Protein AF-A0A3B1BZP1-F1 (afdb_monomer_lite)

Secondary structure (DSSP, 8-state):
-PPP--BGGGGGGGGSSSS-HHHHHHHHTT-STTTTB-SSSB-SB-TT-TTT--SS-SSSSTTEEETHHHHHHHHHHHHTT-HHHHHHHHHHHHGGGGTSSS--SEEETTS--B-TTS-SS-TTHHHHHHIIIIIIS-EEE-TTS-EEE-----GGG-SEEEEEEEETTEEEEEEEETTEEEEEETTEEEEEE-TT--EEE-TTS-EE-HHHHBPPPPEES-S--EESS-EEE-EE-SSTTPEEEEESBSPPP-TTSEE--S-EEE-S-EEEEEEEE-SSSBPPPPEEEEEEE--HHHHHS--EE----EEEEEEE----TT-TT-----GGG---EEPP--TTSEE-HHHHSS--SSEEEEEEEEEEESS-EEEEEEEEESS-EEEEETTEEEEEE-------TT-EEEEEEEPSEEEEEEEEEEESSSS--EEEEEE-SS---EEE---HHHHHH-

Structure (mmCIF, N/CA/C/O backbone):
data_AF-A0A3B1BZP1-F1
#
_entry.id   AF-A0A3B1BZP1-F1
#
loop_
_atom_site.group_PDB
_atom_site.id
_atom_site.type_symbol
_atom_site.label_atom_id
_atom_site.label_alt_id
_atom_site.label_comp_id
_atom_site.label_asym_id
_atom_site.label_entity_id
_atom_site.label_seq_id
_atom_site.pdbx_PDB_ins_code
_atom_site.Cartn_x
_atom_site.Cartn_y
_atom_site.Cartn_z
_atom_site.occupancy
_atom_site.B_iso_or_equiv
_atom_site.auth_seq_id
_atom_site.auth_comp_id
_atom_site.auth_asym_id
_atom_site.auth_atom_id
_atom_site.pdbx_PDB_model_num
ATOM 1 N N . GLY A 1 1 ? 18.345 -26.879 29.195 1.00 58.22 1 GLY A N 1
ATOM 2 C CA . GLY A 1 1 ? 18.025 -25.445 29.043 1.00 58.22 1 GLY A CA 1
ATOM 3 C C . GLY A 1 1 ? 16.521 -25.278 28.995 1.00 58.22 1 GLY A C 1
ATOM 4 O O . GLY A 1 1 ? 15.853 -26.229 28.603 1.00 58.22 1 GLY A O 1
ATOM 5 N N . ARG A 1 2 ? 15.983 -24.127 29.421 1.00 58.62 2 ARG A N 1
ATOM 6 C CA . ARG A 1 2 ? 14.551 -23.821 29.244 1.00 58.62 2 ARG A CA 1
ATOM 7 C C . ARG A 1 2 ? 14.252 -23.782 27.742 1.00 58.62 2 ARG A C 1
ATOM 9 O O . ARG A 1 2 ? 15.008 -23.155 27.005 1.00 58.62 2 ARG A O 1
ATOM 16 N N . LYS A 1 3 ? 13.221 -24.500 27.295 1.00 73.12 3 LYS A N 1
ATOM 17 C CA . LYS A 1 3 ? 12.750 -24.412 25.908 1.00 73.12 3 LYS A CA 1
ATOM 18 C C . LYS A 1 3 ? 11.950 -23.110 25.750 1.00 73.12 3 LYS A C 1
ATOM 20 O O . LYS A 1 3 ? 11.277 -22.733 26.710 1.00 73.12 3 LYS A O 1
ATOM 25 N N . PRO A 1 4 ? 12.047 -22.414 24.607 1.00 77.75 4 PRO A N 1
ATOM 26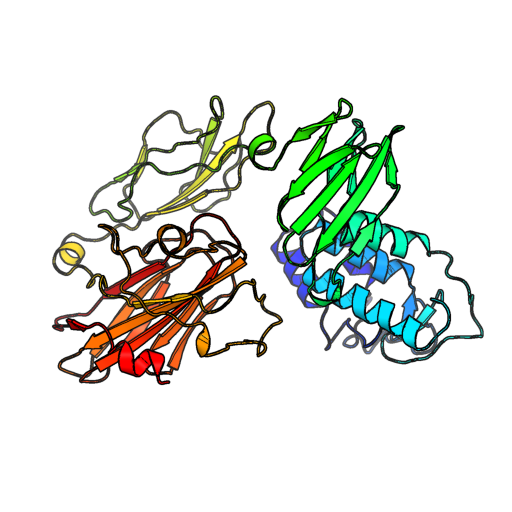 C CA . PRO A 1 4 ? 11.196 -21.261 24.338 1.00 77.75 4 PRO A CA 1
ATOM 27 C C . PRO A 1 4 ? 9.724 -21.695 24.298 1.00 77.75 4 PRO A C 1
ATOM 29 O O . PRO A 1 4 ? 9.427 -22.811 23.873 1.00 77.75 4 PRO A O 1
ATOM 32 N N . VAL A 1 5 ? 8.837 -20.816 24.769 1.00 83.69 5 VAL A N 1
ATOM 33 C CA . VAL A 1 5 ? 7.379 -20.976 24.696 1.00 83.69 5 VAL A CA 1
ATOM 34 C C . VAL A 1 5 ? 6.882 -20.058 23.590 1.00 83.69 5 VAL A C 1
ATOM 36 O O . VAL A 1 5 ? 7.131 -18.852 23.635 1.00 83.69 5 VAL A O 1
ATOM 39 N N . TYR A 1 6 ? 6.189 -20.617 22.604 1.00 88.69 6 TYR A N 1
ATOM 40 C CA . TYR A 1 6 ? 5.625 -19.844 21.499 1.00 88.69 6 TYR A CA 1
ATOM 41 C C . TYR A 1 6 ? 4.200 -19.421 21.851 1.00 88.69 6 TYR A C 1
ATOM 43 O O . TYR A 1 6 ? 3.241 -20.115 21.525 1.00 88.69 6 TYR A O 1
ATOM 51 N N . SER A 1 7 ? 4.075 -18.303 22.567 1.00 93.69 7 SER A N 1
ATOM 52 C CA . SER A 1 7 ? 2.792 -17.738 22.999 1.00 93.69 7 SER A CA 1
ATOM 53 C C . SER A 1 7 ? 2.352 -16.577 22.106 1.00 93.69 7 SER A C 1
ATOM 55 O O . SER A 1 7 ? 3.192 -15.845 21.578 1.00 93.69 7 SER A O 1
ATOM 57 N N . ASN A 1 8 ? 1.038 -16.370 21.988 1.00 93.94 8 ASN A N 1
ATOM 58 C CA . ASN A 1 8 ? 0.460 -15.220 21.287 1.00 93.94 8 ASN A CA 1
ATOM 59 C C . ASN A 1 8 ? 0.860 -13.860 21.890 1.00 93.94 8 ASN A C 1
ATOM 61 O O . ASN A 1 8 ? 0.807 -12.852 21.193 1.00 93.94 8 ASN A O 1
ATOM 65 N N . LEU A 1 9 ? 1.346 -13.827 23.133 1.00 92.69 9 LEU A N 1
ATOM 66 C CA . LEU A 1 9 ? 1.916 -12.632 23.761 1.00 92.69 9 LEU A CA 1
ATOM 67 C C . LEU A 1 9 ? 3.102 -12.046 22.983 1.00 92.69 9 LEU A C 1
ATOM 69 O O . LEU A 1 9 ? 3.385 -10.856 23.083 1.00 92.69 9 LEU A O 1
ATOM 73 N N . LEU A 1 10 ? 3.793 -12.853 22.169 1.00 92.44 10 LEU A N 1
ATOM 74 C CA . LEU A 1 10 ? 4.861 -12.356 21.297 1.00 92.44 10 LEU A CA 1
ATOM 75 C C . LEU A 1 10 ? 4.350 -11.300 20.307 1.00 92.44 10 LEU A C 1
ATOM 77 O O . LEU A 1 10 ? 5.109 -10.414 19.914 1.00 92.44 10 LEU A O 1
ATOM 81 N N . PHE A 1 11 ? 3.070 -11.359 19.930 1.00 94.62 11 PHE A N 1
ATOM 82 C CA . PHE A 1 11 ? 2.472 -10.443 18.966 1.00 94.62 11 PHE A CA 1
ATOM 83 C C . PHE A 1 11 ? 2.283 -9.018 19.498 1.00 94.62 11 PHE A C 1
ATOM 85 O O . PHE A 1 11 ? 2.135 -8.098 18.693 1.00 94.62 11 PHE A O 1
ATOM 92 N N . ASP A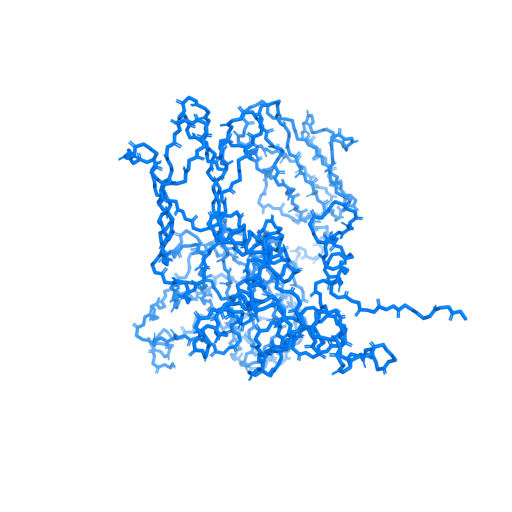 1 12 ? 2.406 -8.782 20.808 1.00 90.88 12 ASP A N 1
ATOM 93 C CA . ASP A 1 12 ? 2.431 -7.422 21.365 1.00 90.88 12 ASP A CA 1
ATOM 94 C C . ASP A 1 12 ? 3.584 -6.591 20.795 1.00 90.88 12 ASP A C 1
ATOM 96 O O . ASP A 1 12 ? 3.454 -5.378 20.609 1.00 90.88 12 ASP A O 1
ATOM 100 N N . LEU A 1 13 ? 4.688 -7.248 20.420 1.00 90.88 13 LEU A N 1
ATOM 101 C CA . LEU A 1 13 ? 5.840 -6.599 19.800 1.00 90.88 13 LEU A CA 1
ATOM 102 C C . LEU A 1 13 ? 5.491 -5.929 18.464 1.00 90.88 13 LEU A C 1
ATOM 104 O O . LEU A 1 13 ? 6.163 -4.967 18.086 1.00 90.88 13 LEU A O 1
ATOM 108 N N . ILE A 1 14 ? 4.420 -6.358 17.778 1.00 88.38 14 ILE A N 1
ATOM 109 C CA . ILE A 1 14 ? 3.932 -5.713 16.548 1.00 88.38 14 ILE A CA 1
ATOM 110 C C . ILE A 1 14 ? 3.529 -4.264 16.833 1.00 88.38 14 ILE A C 1
ATOM 112 O O . ILE A 1 14 ? 3.760 -3.390 16.005 1.00 88.38 14 ILE A O 1
ATOM 116 N N . GLY A 1 15 ? 2.987 -3.963 18.012 1.00 83.81 15 GLY A N 1
ATOM 117 C CA . GLY A 1 15 ? 2.635 -2.592 18.386 1.00 83.81 15 GLY A CA 1
ATOM 118 C C . GLY A 1 15 ? 3.835 -1.691 18.701 1.00 83.81 15 GLY A C 1
ATOM 119 O O . GLY A 1 15 ? 3.642 -0.507 18.959 1.00 83.81 15 GLY A O 1
ATOM 120 N N . THR A 1 16 ? 5.059 -2.224 18.709 1.00 87.69 16 THR A N 1
ATOM 121 C CA . THR A 1 16 ? 6.261 -1.512 19.174 1.00 87.69 16 THR A CA 1
ATOM 122 C C . THR A 1 16 ? 7.209 -1.167 18.028 1.00 87.69 16 THR A C 1
ATOM 124 O O . THR A 1 16 ? 7.050 -1.636 16.900 1.00 87.69 16 THR A O 1
ATOM 127 N N . ASP A 1 17 ? 8.222 -0.357 18.316 1.00 82.81 17 ASP A N 1
ATOM 128 C CA . ASP A 1 17 ? 9.337 -0.013 17.429 1.00 82.81 17 ASP A CA 1
ATOM 129 C C . ASP A 1 17 ? 10.559 -0.936 17.604 1.00 82.81 17 ASP A C 1
ATOM 131 O O . ASP A 1 17 ? 11.574 -0.748 16.937 1.00 82.81 17 ASP A O 1
ATOM 135 N N . VAL A 1 18 ? 10.457 -1.956 18.465 1.00 89.44 18 VAL A N 1
ATOM 136 C CA . VAL A 1 18 ? 11.567 -2.865 18.800 1.00 89.44 18 VAL A CA 1
ATOM 137 C C . VAL A 1 18 ? 11.931 -3.789 17.634 1.00 89.44 18 VAL A C 1
ATOM 139 O O . VAL A 1 18 ? 13.088 -4.178 17.501 1.00 89.44 18 VAL A O 1
ATOM 142 N N . LEU A 1 19 ? 10.956 -4.146 16.792 1.00 78.25 19 LEU A N 1
ATOM 143 C CA . LEU A 1 19 ? 11.160 -5.060 15.667 1.00 78.25 19 LEU A CA 1
ATOM 144 C C . LEU A 1 19 ? 11.614 -4.318 14.411 1.00 78.25 19 LEU A C 1
ATOM 146 O O . LEU A 1 19 ? 10.968 -3.357 13.976 1.00 78.25 19 LEU A O 1
ATOM 150 N N . THR A 1 20 ? 12.639 -4.851 13.747 1.00 79.31 20 THR A N 1
ATOM 151 C CA . THR A 1 20 ? 12.925 -4.515 12.348 1.00 79.31 20 THR A CA 1
ATOM 152 C C . THR A 1 20 ? 11.752 -4.912 11.440 1.00 79.31 20 THR A C 1
ATOM 154 O O . THR A 1 20 ? 10.876 -5.699 11.807 1.00 79.31 20 THR A O 1
ATOM 157 N N . GLY A 1 21 ? 11.721 -4.380 10.213 1.00 72.88 21 GLY A N 1
ATOM 158 C CA . GLY A 1 21 ? 10.689 -4.748 9.237 1.00 72.88 21 GLY A CA 1
ATOM 159 C C . GLY A 1 21 ? 10.683 -6.246 8.905 1.00 72.88 21 GLY A C 1
ATOM 160 O O . GLY A 1 21 ? 9.614 -6.838 8.785 1.00 72.88 21 GLY A O 1
ATOM 161 N N . GLU A 1 22 ? 11.861 -6.868 8.809 1.00 73.75 22 GLU A N 1
ATOM 162 C CA . GLU A 1 22 ? 12.001 -8.304 8.546 1.00 73.75 22 GLU A CA 1
ATOM 163 C C . GLU A 1 22 ? 11.523 -9.149 9.732 1.00 73.75 22 GLU A C 1
ATOM 165 O O . GLU A 1 22 ? 10.710 -10.050 9.542 1.00 73.75 22 GLU A O 1
ATOM 170 N N . GLU A 1 23 ? 11.941 -8.820 10.959 1.00 80.25 23 GLU A N 1
ATOM 171 C CA . GLU A 1 23 ? 11.491 -9.530 12.166 1.00 80.25 23 GLU A CA 1
ATOM 172 C C . GLU A 1 23 ? 9.980 -9.419 12.360 1.00 80.25 23 GLU A C 1
ATOM 174 O O . GLU A 1 23 ? 9.328 -10.393 12.728 1.00 80.25 23 GLU A O 1
ATOM 179 N N . ARG A 1 24 ? 9.401 -8.249 12.067 1.00 82.62 24 ARG A N 1
ATOM 180 C CA . ARG A 1 24 ? 7.952 -8.043 12.106 1.00 82.62 24 ARG A CA 1
ATOM 181 C C . ARG A 1 24 ? 7.230 -8.940 11.109 1.00 82.62 24 ARG A C 1
ATOM 183 O O . ARG A 1 24 ? 6.241 -9.563 11.478 1.00 82.62 24 ARG A O 1
ATOM 190 N N . LEU A 1 25 ? 7.709 -9.020 9.867 1.00 78.69 25 LEU A N 1
ATOM 191 C CA . LEU A 1 25 ? 7.132 -9.911 8.857 1.00 78.69 25 LEU A CA 1
ATOM 192 C C . LEU A 1 25 ? 7.299 -11.386 9.244 1.00 78.69 25 LEU A C 1
ATOM 194 O O . LEU A 1 25 ? 6.359 -12.162 9.090 1.00 78.69 25 LEU A O 1
ATOM 198 N N . GLY A 1 26 ? 8.457 -11.755 9.796 1.00 80.00 26 GLY A N 1
ATOM 199 C CA . GLY A 1 26 ? 8.706 -13.087 10.340 1.00 80.00 26 GLY A CA 1
ATOM 200 C C . GLY A 1 26 ? 7.709 -13.440 11.441 1.00 80.00 26 GLY A C 1
ATOM 201 O O . GLY A 1 26 ? 7.054 -14.475 11.361 1.00 80.00 26 GLY A O 1
ATOM 202 N N . LEU A 1 27 ? 7.507 -12.545 12.410 1.00 87.00 27 LEU A N 1
ATOM 203 C CA . LEU A 1 27 ? 6.527 -12.723 13.476 1.00 87.00 27 LEU A CA 1
ATOM 204 C C . LEU A 1 27 ? 5.101 -12.844 12.915 1.00 87.00 27 LEU A C 1
ATOM 206 O O . LEU A 1 27 ? 4.411 -13.812 13.218 1.00 87.00 27 LEU A O 1
ATOM 210 N N . LEU A 1 28 ? 4.677 -11.922 12.045 1.00 85.62 28 LEU A N 1
ATOM 211 C CA . LEU A 1 28 ? 3.354 -11.945 11.408 1.00 85.62 28 LEU A CA 1
ATOM 212 C C . LEU A 1 28 ? 3.088 -13.238 10.626 1.00 85.62 28 LEU A C 1
ATOM 214 O O . LEU A 1 28 ? 1.949 -13.695 10.594 1.00 85.62 28 LEU A O 1
ATOM 218 N N . SER A 1 29 ? 4.117 -13.862 10.042 1.00 85.81 29 SER A N 1
ATOM 219 C CA . SER A 1 29 ? 3.961 -15.110 9.282 1.00 85.81 29 SER A CA 1
ATOM 220 C C . SER A 1 29 ? 3.407 -16.277 10.112 1.00 85.81 29 SER A C 1
ATOM 222 O O . SER A 1 29 ? 2.809 -17.195 9.552 1.00 85.81 29 SER A O 1
ATOM 224 N N . HIS A 1 30 ? 3.532 -16.220 11.443 1.00 92.00 30 HIS A N 1
ATOM 225 C CA . HIS A 1 30 ? 2.980 -17.212 12.367 1.00 92.00 30 HIS A CA 1
ATOM 226 C C . HIS A 1 30 ? 1.461 -17.059 12.595 1.00 92.00 30 HIS A C 1
ATOM 228 O O . HIS A 1 30 ? 0.802 -18.005 13.032 1.00 92.00 30 HIS A O 1
ATOM 234 N N . LEU A 1 31 ? 0.862 -15.906 12.272 1.00 90.88 31 LEU A N 1
ATOM 235 C CA . LEU A 1 31 ? -0.587 -15.675 12.364 1.00 90.88 31 LEU A CA 1
ATOM 236 C C . LEU A 1 31 ? -1.323 -16.318 11.179 1.00 90.88 31 LEU A C 1
ATOM 238 O O . LEU A 1 31 ? -1.878 -15.639 10.324 1.00 90.88 31 LEU A O 1
ATOM 242 N N . ASN A 1 32 ? -1.322 -17.651 11.131 1.00 91.62 32 ASN A N 1
ATOM 243 C CA . ASN A 1 32 ? -1.973 -18.439 10.086 1.00 91.62 32 ASN A CA 1
ATOM 244 C C . ASN A 1 32 ? -2.778 -19.629 10.649 1.00 91.62 32 ASN A C 1
ATOM 246 O O . ASN A 1 32 ? -2.608 -20.039 11.803 1.00 91.62 32 ASN A O 1
ATOM 250 N N . ASP A 1 33 ? -3.624 -20.221 9.800 1.00 89.25 33 ASP A N 1
ATOM 251 C CA . ASP A 1 33 ? -4.527 -21.340 10.122 1.00 89.25 33 ASP A CA 1
ATOM 252 C C . ASP A 1 33 ? -3.834 -22.681 10.416 1.00 89.25 33 ASP A C 1
ATOM 254 O O . ASP A 1 33 ? -4.516 -23.627 10.818 1.00 89.25 33 ASP A O 1
ATOM 258 N N . ASN A 1 34 ? -2.506 -22.781 10.294 1.00 90.75 34 ASN A N 1
ATOM 259 C CA . ASN A 1 34 ? -1.724 -23.958 10.700 1.00 90.75 34 ASN A CA 1
ATOM 260 C C . ASN A 1 34 ? -1.020 -23.784 12.053 1.00 90.75 34 ASN A C 1
ATOM 262 O O . ASN A 1 34 ? -0.478 -24.753 12.593 1.00 90.75 34 ASN A O 1
ATOM 266 N N . GLU A 1 35 ? -1.013 -22.570 12.607 1.00 93.50 35 GLU A N 1
ATOM 267 C CA . GLU A 1 35 ? -0.307 -22.275 13.844 1.00 93.50 35 GLU A CA 1
ATOM 268 C C . GLU A 1 35 ? -1.184 -21.552 14.865 1.00 93.50 35 GLU A C 1
ATOM 270 O O . GLU A 1 35 ? -1.751 -22.229 15.725 1.00 93.50 35 GLU A O 1
ATOM 275 N N . PHE A 1 36 ? -1.349 -20.230 14.757 1.00 95.62 36 PHE A N 1
ATOM 276 C CA . PHE A 1 36 ? -2.036 -19.426 15.774 1.00 95.62 36 PHE A CA 1
ATOM 277 C C . PHE A 1 36 ? -3.500 -19.107 15.479 1.00 95.62 36 PHE A C 1
ATOM 279 O O . PHE A 1 36 ? -4.228 -18.849 16.429 1.00 95.62 36 PHE A O 1
ATOM 286 N N . LEU A 1 37 ? -3.974 -19.136 14.230 1.00 94.06 37 LEU A N 1
ATOM 287 C CA . LEU A 1 37 ? -5.387 -18.847 13.958 1.00 94.06 37 LEU A CA 1
ATOM 288 C C . LEU A 1 37 ? -6.252 -20.087 14.208 1.00 94.06 37 LEU A C 1
ATOM 290 O O . LEU A 1 37 ? -6.020 -21.150 13.627 1.00 94.06 37 LEU A O 1
ATOM 294 N N . GLY A 1 38 ? -7.248 -19.932 15.076 1.00 92.62 38 GLY A N 1
ATOM 295 C CA . GLY A 1 38 ? -8.366 -20.848 15.262 1.00 92.62 38 GLY A CA 1
ATOM 296 C C . GLY A 1 38 ? -9.613 -20.343 14.532 1.00 92.62 38 GLY A C 1
ATOM 297 O O . GLY A 1 38 ? -9.629 -19.259 13.946 1.00 92.62 38 GLY A O 1
ATOM 298 N N . LYS A 1 39 ? -10.685 -21.137 14.536 1.00 91.44 39 LYS A N 1
ATOM 299 C CA . LYS A 1 39 ? -11.933 -20.808 13.829 1.00 91.44 39 LYS A CA 1
ATOM 300 C C . LYS A 1 39 ? -12.633 -19.550 14.372 1.00 91.44 39 LYS A C 1
ATOM 302 O O . LYS A 1 39 ? -13.257 -18.835 13.595 1.00 91.44 39 LYS A O 1
ATOM 307 N N . TYR A 1 40 ? -12.523 -19.293 15.673 1.00 90.81 40 TYR A N 1
ATOM 308 C CA . TYR A 1 40 ? -13.228 -18.218 16.379 1.00 90.81 40 TYR A CA 1
ATOM 309 C C . TYR A 1 40 ? -12.293 -17.205 17.051 1.00 90.81 40 TYR A C 1
ATOM 311 O O . TYR A 1 40 ? -12.744 -16.153 17.479 1.00 90.81 40 TYR A O 1
ATOM 319 N N . SER A 1 41 ? -10.997 -17.496 17.177 1.00 91.00 41 SER A N 1
ATOM 320 C CA . SER A 1 41 ? -10.009 -16.565 17.743 1.00 91.00 41 SER A CA 1
ATOM 321 C C . SER A 1 41 ? -8.586 -17.002 17.383 1.00 91.00 41 SER A C 1
ATOM 323 O O . SER A 1 41 ? -8.388 -17.797 16.466 1.00 91.00 41 SER A O 1
ATOM 325 N N . ILE A 1 42 ? -7.587 -16.506 18.108 1.00 93.69 42 ILE A N 1
ATOM 326 C CA . ILE A 1 42 ? -6.206 -16.985 18.075 1.00 93.69 42 ILE A CA 1
ATOM 327 C C . ILE A 1 42 ? -5.921 -17.886 19.282 1.00 93.69 42 ILE A C 1
ATOM 329 O O . ILE A 1 42 ? -6.410 -17.630 20.379 1.00 93.69 42 ILE A O 1
ATOM 333 N N . TYR A 1 43 ? -5.110 -18.919 19.088 1.00 94.62 43 TYR A N 1
ATOM 334 C CA . TYR A 1 43 ? -4.627 -19.786 20.160 1.00 94.62 43 TYR A CA 1
ATOM 335 C C . TYR A 1 43 ? -3.645 -19.045 21.077 1.00 94.62 43 TYR A C 1
ATOM 337 O O . TYR A 1 43 ? -2.809 -18.277 20.597 1.00 94.62 43 TYR A O 1
ATOM 345 N N . SER A 1 44 ? -3.689 -19.307 22.385 1.00 94.81 44 SER A N 1
ATOM 346 C CA . SER A 1 44 ? -2.738 -18.732 23.346 1.00 94.81 44 SER A CA 1
ATOM 347 C C . SER A 1 44 ? -1.320 -19.292 23.212 1.00 94.81 44 SER A C 1
ATOM 349 O O . SER A 1 44 ? -0.346 -18.569 23.449 1.00 94.81 44 SER A O 1
ATOM 351 N N . ILE A 1 45 ? -1.190 -20.543 22.758 1.00 95.56 45 ILE A N 1
ATOM 352 C CA . ILE A 1 45 ? 0.084 -21.208 22.461 1.00 95.56 45 ILE A CA 1
ATOM 353 C C . ILE A 1 45 ? 0.065 -21.725 21.018 1.00 95.56 45 ILE A C 1
ATOM 355 O O . ILE A 1 45 ? -0.961 -22.184 20.524 1.00 95.56 45 ILE A O 1
ATOM 359 N N . SER A 1 46 ? 1.210 -21.682 20.337 1.00 94.62 46 SER A N 1
ATOM 360 C CA . SER A 1 46 ? 1.378 -22.249 18.996 1.00 94.62 46 SER A CA 1
ATOM 361 C C . SER A 1 46 ? 0.959 -23.720 18.967 1.00 94.62 46 SER A C 1
ATOM 363 O O . SER A 1 46 ? 1.430 -24.526 19.773 1.00 94.62 46 SER A O 1
ATOM 365 N N . ARG A 1 47 ? 0.156 -24.119 17.972 1.00 92.25 47 ARG A N 1
ATOM 366 C CA . ARG A 1 47 ? -0.161 -25.542 17.724 1.00 92.25 47 ARG A CA 1
ATOM 367 C C . ARG A 1 47 ? 1.062 -26.403 17.419 1.00 92.25 47 ARG A C 1
ATOM 369 O O . ARG A 1 47 ? 0.991 -27.630 17.514 1.00 92.25 47 ARG A O 1
ATOM 376 N N . GLN A 1 48 ? 2.181 -25.782 17.055 1.00 91.12 48 GLN A N 1
ATOM 377 C CA . GLN A 1 48 ? 3.444 -26.480 16.839 1.00 91.12 48 GLN A CA 1
ATOM 378 C C . GLN A 1 48 ? 4.179 -26.761 18.163 1.00 91.12 48 GLN A C 1
ATOM 380 O O . GLN A 1 48 ? 4.997 -27.683 18.231 1.00 91.12 48 GLN A O 1
ATOM 385 N N . ASP A 1 49 ? 3.853 -26.046 19.245 1.00 91.38 49 ASP A N 1
ATOM 386 C CA . ASP A 1 49 ? 4.441 -26.251 20.569 1.00 91.38 49 ASP A CA 1
ATOM 387 C C . ASP A 1 49 ? 3.725 -27.367 21.346 1.00 91.38 49 ASP A C 1
ATOM 389 O O . ASP A 1 49 ? 2.940 -27.153 22.269 1.00 91.38 49 ASP A O 1
ATOM 393 N N . ARG A 1 50 ? 4.047 -28.614 20.990 1.00 84.69 50 ARG A N 1
ATOM 394 C CA . ARG A 1 50 ? 3.499 -29.812 21.653 1.00 84.69 50 ARG A CA 1
ATOM 395 C C . ARG A 1 50 ? 3.965 -30.000 23.099 1.00 84.69 50 ARG A C 1
ATOM 397 O O . ARG A 1 50 ? 3.455 -30.890 23.774 1.00 84.69 50 ARG A O 1
ATOM 404 N N . VAL A 1 51 ? 4.966 -29.245 23.555 1.00 88.31 51 VAL A N 1
ATOM 405 C CA . VAL A 1 51 ? 5.518 -29.382 24.912 1.00 88.31 51 VAL A CA 1
ATOM 406 C C . VAL A 1 51 ? 4.716 -28.543 25.899 1.00 88.31 51 VAL A C 1
ATOM 408 O O . VAL A 1 51 ? 4.461 -29.009 27.006 1.00 88.31 51 VAL A O 1
ATOM 411 N N . HIS A 1 52 ? 4.316 -27.337 25.495 1.00 90.31 52 HIS A N 1
ATOM 412 C CA . HIS A 1 52 ? 3.616 -26.381 26.357 1.00 90.31 52 HIS A CA 1
ATOM 413 C C . HIS A 1 52 ? 2.114 -26.261 26.050 1.00 90.31 52 HIS A C 1
ATOM 415 O O . HIS A 1 52 ? 1.439 -25.407 26.619 1.00 90.31 52 HIS A O 1
ATOM 421 N N . TRP A 1 53 ? 1.576 -27.113 25.171 1.00 91.06 53 TRP A N 1
ATOM 422 C CA . TRP A 1 53 ? 0.147 -27.158 24.863 1.00 91.06 53 TRP A CA 1
ATOM 423 C C . TRP A 1 53 ? -0.688 -27.641 26.063 1.00 91.06 53 TRP A C 1
ATOM 425 O O . TRP A 1 53 ? -0.898 -28.841 26.260 1.00 91.06 53 TRP A O 1
ATOM 435 N N . ASP A 1 54 ? -1.182 -26.696 26.860 1.00 87.56 54 ASP A N 1
ATOM 436 C CA . ASP A 1 54 ? -2.121 -26.952 27.953 1.00 87.56 54 ASP A CA 1
ATOM 437 C C . ASP A 1 54 ? -3.564 -27.125 27.433 1.00 87.56 54 ASP A C 1
ATOM 439 O O . ASP A 1 54 ? -4.035 -26.399 26.561 1.00 87.56 54 ASP A O 1
ATOM 443 N N . ARG A 1 55 ? -4.271 -28.132 27.953 1.00 83.69 55 ARG A N 1
ATOM 444 C CA . ARG A 1 55 ? -5.659 -28.469 27.583 1.00 83.69 55 ARG A CA 1
ATOM 445 C C . ARG A 1 55 ? -6.683 -28.030 28.632 1.00 83.69 55 ARG A C 1
ATOM 447 O O . ARG A 1 55 ? -7.881 -28.212 28.393 1.00 83.69 55 ARG A O 1
ATOM 454 N N . VAL A 1 56 ? -6.211 -27.548 29.782 1.00 82.69 56 VAL A N 1
ATOM 455 C CA . VAL A 1 56 ? -7.022 -27.187 30.946 1.00 82.69 56 VAL A CA 1
ATOM 456 C C . VAL A 1 56 ? -7.283 -25.686 30.963 1.00 82.69 56 VAL A C 1
ATOM 458 O O . VAL A 1 56 ? -8.444 -25.292 31.010 1.00 82.69 56 VAL A O 1
ATOM 461 N N . ASP A 1 57 ? -6.235 -24.864 30.886 1.00 84.88 57 ASP A N 1
ATOM 462 C CA . ASP A 1 57 ? -6.364 -23.407 30.911 1.00 84.88 57 ASP A CA 1
ATOM 463 C C . ASP A 1 57 ? -6.939 -22.872 29.585 1.00 84.88 57 ASP A C 1
ATOM 465 O O . ASP A 1 57 ? -6.364 -23.044 28.510 1.00 84.88 57 ASP A O 1
ATOM 469 N N . THR A 1 58 ? -8.102 -22.226 29.672 1.00 83.88 58 THR A N 1
ATOM 470 C CA . THR A 1 58 ? -8.817 -21.617 28.538 1.00 83.88 58 THR A CA 1
ATOM 471 C C . THR A 1 58 ? -8.519 -20.127 28.330 1.00 83.88 58 THR A C 1
ATOM 473 O O . THR A 1 58 ? -8.991 -19.558 27.348 1.00 83.88 58 THR A O 1
ATOM 476 N N . ASP A 1 59 ? -7.758 -19.494 29.224 1.00 85.12 59 ASP A N 1
ATOM 477 C CA . ASP A 1 59 ? -7.240 -18.135 29.058 1.00 85.12 59 ASP A CA 1
ATOM 478 C C . ASP A 1 59 ? -5.897 -18.176 28.311 1.00 85.12 59 ASP A C 1
ATOM 480 O O . ASP A 1 59 ? -5.770 -17.664 27.196 1.00 85.12 59 ASP A O 1
ATOM 484 N N . TRP A 1 60 ? -4.892 -18.820 28.914 1.00 88.69 60 TRP A N 1
ATOM 485 C CA . TRP A 1 60 ? -3.481 -18.721 28.507 1.00 88.69 60 TRP A CA 1
ATOM 486 C C . TRP A 1 60 ? -2.882 -20.040 28.014 1.00 88.69 60 TRP A C 1
ATOM 488 O O . TRP A 1 60 ? -1.795 -20.052 27.431 1.00 88.69 60 TRP A O 1
ATOM 498 N N . GLY A 1 61 ? -3.572 -21.152 28.244 1.00 88.12 61 GLY A N 1
ATOM 499 C CA . GLY A 1 61 ? -3.120 -22.478 27.849 1.00 88.12 61 GLY A CA 1
ATOM 500 C C . GLY A 1 61 ? -3.462 -22.811 26.403 1.00 88.12 61 GLY A C 1
ATOM 501 O O . GLY A 1 61 ? -4.506 -22.400 25.916 1.00 88.12 61 GLY A O 1
ATOM 502 N N . GLY A 1 62 ? -2.598 -23.584 25.734 1.00 90.06 62 GLY A N 1
ATOM 503 C CA . GLY A 1 62 ? -2.857 -24.281 24.461 1.00 90.06 62 GLY A CA 1
ATOM 504 C C . GLY A 1 62 ? -3.949 -23.678 23.572 1.00 90.06 62 GLY A C 1
ATOM 505 O O . GLY A 1 62 ? -3.728 -22.687 22.877 1.00 90.06 62 GLY A O 1
ATOM 506 N N . GLY A 1 63 ? -5.123 -24.321 23.624 1.00 90.25 63 GLY A N 1
ATOM 507 C CA . GLY A 1 63 ? -6.315 -24.013 22.826 1.00 90.25 63 GLY A CA 1
ATOM 508 C C . GLY A 1 63 ? -7.113 -22.767 23.249 1.00 90.25 63 GLY A C 1
ATOM 509 O O . GLY A 1 63 ? -8.041 -22.361 22.547 1.00 90.25 63 GLY A O 1
ATOM 510 N N . GLY A 1 64 ? -6.806 -22.217 24.421 1.00 90.88 64 GLY A N 1
ATOM 511 C CA . GLY A 1 64 ? -7.472 -21.078 25.035 1.00 90.88 64 GLY A CA 1
ATOM 512 C C . GLY A 1 64 ? -7.238 -19.766 24.298 1.00 90.88 64 GLY A C 1
ATOM 513 O O . GLY A 1 64 ? -6.363 -19.656 23.438 1.00 90.88 64 GLY A O 1
ATOM 514 N N . SER A 1 65 ? -8.060 -18.780 24.639 1.00 90.25 65 SER A N 1
ATOM 515 C CA . SER A 1 65 ? -8.031 -17.433 24.085 1.00 90.25 65 SER A CA 1
ATOM 516 C C . SER A 1 65 ? -8.637 -16.458 25.089 1.00 90.25 65 SER A C 1
ATOM 518 O O . SER A 1 65 ? -9.857 -16.281 25.146 1.00 90.25 65 SER A O 1
ATOM 520 N N . TYR A 1 66 ? -7.784 -15.767 25.839 1.00 90.62 66 TYR A N 1
ATOM 521 C CA . TYR A 1 66 ? -8.200 -14.628 26.651 1.00 90.62 66 TYR A CA 1
ATOM 522 C C . TYR A 1 66 ? -8.521 -13.417 25.763 1.00 90.62 66 TYR A C 1
ATOM 524 O O . TYR A 1 66 ? -7.622 -12.853 25.140 1.00 90.62 66 TYR A O 1
ATOM 532 N N . THR A 1 67 ? -9.787 -12.981 25.748 1.00 88.62 67 THR A N 1
ATOM 533 C CA . THR A 1 67 ? -10.358 -11.943 24.859 1.00 88.62 67 THR A CA 1
ATOM 534 C C . THR A 1 67 ? -9.513 -10.670 24.713 1.00 88.62 67 THR A C 1
ATOM 536 O O . THR A 1 67 ? -9.483 -10.060 23.642 1.00 88.62 67 THR A O 1
ATOM 539 N N . GLY A 1 68 ? -8.796 -10.260 25.762 1.00 90.62 68 GLY A N 1
ATOM 540 C CA . GLY A 1 68 ? -8.010 -9.025 25.745 1.00 90.62 68 GLY A CA 1
ATOM 541 C C . GLY A 1 68 ? -6.864 -9.045 24.731 1.00 90.62 68 GLY A C 1
ATOM 542 O O . GLY A 1 68 ? -6.649 -8.053 24.037 1.00 90.62 68 GLY A O 1
ATOM 543 N N . ILE A 1 69 ? -6.162 -10.176 24.608 1.00 91.69 69 ILE A N 1
ATOM 544 C CA . ILE A 1 69 ? -4.954 -10.286 23.774 1.00 91.69 69 ILE A CA 1
ATOM 545 C C . ILE A 1 69 ? -5.270 -10.245 22.272 1.00 91.69 69 ILE A C 1
ATOM 547 O O . ILE A 1 69 ? -4.691 -9.406 21.579 1.00 91.69 69 ILE A O 1
ATOM 551 N N . PRO A 1 70 ? -6.211 -11.051 21.736 1.00 92.38 70 PRO A N 1
ATOM 552 C CA . PRO A 1 70 ? -6.584 -10.973 20.328 1.00 92.38 70 PRO A CA 1
ATOM 553 C C . PRO A 1 70 ? -7.070 -9.575 19.933 1.00 92.38 70 PRO A C 1
ATOM 555 O O . PRO A 1 70 ? -6.711 -9.083 18.869 1.00 92.38 70 PRO A O 1
ATOM 558 N N . MET A 1 71 ? -7.853 -8.901 20.782 1.00 93.31 71 MET A N 1
ATOM 559 C CA . MET A 1 71 ? -8.387 -7.574 20.455 1.00 93.31 71 MET A CA 1
ATOM 560 C C . MET A 1 71 ? -7.312 -6.480 20.487 1.00 93.31 71 MET A C 1
ATOM 562 O O . MET A 1 71 ? -7.284 -5.612 19.611 1.00 93.31 71 MET A O 1
ATOM 566 N N . GLN A 1 72 ? -6.368 -6.551 21.428 1.00 94.06 72 GLN A N 1
ATOM 567 C CA . GLN A 1 72 ? -5.196 -5.674 21.423 1.00 94.06 72 GLN A CA 1
ATOM 568 C C . GLN A 1 72 ? -4.334 -5.894 20.172 1.00 94.06 72 GLN A C 1
ATOM 570 O O . GLN A 1 72 ? -3.895 -4.926 19.545 1.00 94.06 72 GLN A O 1
ATOM 575 N N . LEU A 1 73 ? -4.144 -7.154 19.770 1.00 95.25 73 LEU A N 1
ATOM 576 C CA . LEU A 1 73 ? -3.460 -7.501 18.529 1.00 95.25 73 LEU A CA 1
ATOM 577 C C . LEU A 1 73 ? -4.178 -6.909 17.309 1.00 95.25 73 LEU A C 1
ATOM 579 O O . LEU A 1 73 ? -3.533 -6.242 16.505 1.00 95.25 73 LEU A O 1
ATOM 583 N N . VAL A 1 74 ? -5.498 -7.082 17.190 1.00 95.81 74 VAL A N 1
ATOM 584 C CA . VAL A 1 74 ? -6.308 -6.506 16.098 1.00 95.81 74 VAL A CA 1
ATOM 585 C C . VAL A 1 74 ? -6.100 -4.995 15.996 1.00 95.81 74 VAL A C 1
ATOM 587 O O . VAL A 1 74 ? -5.803 -4.483 14.916 1.00 95.81 74 VAL A O 1
ATOM 590 N N . ARG A 1 75 ? -6.190 -4.274 17.120 1.00 95.12 75 ARG A N 1
ATOM 591 C CA . ARG A 1 75 ? -5.931 -2.828 17.166 1.00 95.12 75 ARG A CA 1
ATOM 592 C C . ARG A 1 75 ? -4.537 -2.490 16.628 1.00 95.12 75 ARG A C 1
ATOM 594 O O . ARG A 1 75 ? -4.400 -1.613 15.776 1.00 95.12 75 ARG A O 1
ATOM 601 N N . ASN A 1 76 ? -3.507 -3.192 17.100 1.00 93.31 76 ASN A N 1
ATOM 602 C CA . ASN A 1 76 ? -2.123 -2.954 16.689 1.00 93.31 76 ASN A CA 1
ATOM 603 C C . ASN A 1 76 ? -1.895 -3.297 15.202 1.00 93.31 76 ASN A C 1
ATOM 605 O O . ASN A 1 76 ? -1.153 -2.598 14.512 1.00 93.31 76 ASN A O 1
ATOM 609 N N . LEU A 1 77 ? -2.546 -4.339 14.679 1.00 91.56 77 LEU A N 1
ATOM 610 C CA . LEU A 1 77 ? -2.487 -4.706 13.263 1.00 91.56 77 LEU A CA 1
ATOM 611 C C . LEU A 1 77 ? -3.086 -3.607 12.380 1.00 91.56 77 LEU A C 1
ATOM 613 O O . LEU A 1 77 ? -2.442 -3.191 11.418 1.00 91.56 77 LEU A O 1
ATOM 617 N N . TYR A 1 78 ? -4.248 -3.055 12.743 1.00 90.44 78 TYR A N 1
ATOM 618 C CA . TYR A 1 78 ? -4.804 -1.896 12.040 1.00 90.44 78 TYR A CA 1
ATOM 619 C C . TYR A 1 78 ? -3.846 -0.700 12.049 1.00 90.44 78 TYR A C 1
ATOM 621 O O . TYR A 1 78 ? -3.545 -0.137 10.995 1.00 90.44 78 TYR A O 1
ATOM 629 N N . GLN A 1 79 ? -3.298 -0.355 13.218 1.00 84.44 79 GLN A N 1
ATOM 630 C CA . GLN A 1 79 ? -2.376 0.778 13.374 1.00 84.44 79 GLN A CA 1
ATOM 631 C C . GLN A 1 79 ? -1.061 0.608 12.600 1.00 84.44 79 GLN A C 1
ATOM 633 O O . GLN A 1 79 ? -0.424 1.595 12.231 1.00 84.44 79 GLN A O 1
ATOM 638 N N . THR A 1 80 ? -0.662 -0.632 12.319 1.00 76.94 80 THR A N 1
ATOM 639 C CA . THR A 1 80 ? 0.558 -0.958 11.566 1.00 76.94 80 THR A CA 1
ATOM 640 C C . THR A 1 80 ? 0.299 -1.236 10.084 1.00 76.94 80 THR A C 1
ATOM 642 O O . THR A 1 80 ? 1.223 -1.599 9.359 1.00 76.94 80 THR A O 1
ATOM 645 N N . GLY A 1 81 ? -0.933 -1.016 9.608 1.00 78.69 81 GLY A N 1
ATOM 646 C CA . GLY A 1 81 ? -1.308 -1.164 8.201 1.00 78.69 81 GLY A CA 1
ATOM 647 C C . GLY A 1 81 ? -1.640 -2.596 7.770 1.00 78.69 81 GLY A C 1
ATOM 648 O O . GLY A 1 81 ? -1.870 -2.827 6.589 1.00 78.69 81 GLY A O 1
ATOM 649 N N . MET A 1 82 ? -1.720 -3.542 8.705 1.00 82.00 82 MET A N 1
ATOM 650 C CA . MET A 1 82 ? -2.055 -4.953 8.470 1.00 82.00 82 MET A CA 1
ATOM 651 C C . MET A 1 82 ? -3.565 -5.197 8.622 1.00 82.00 82 MET A C 1
ATOM 653 O O . MET A 1 82 ? -4.002 -6.094 9.342 1.00 82.00 82 MET A O 1
ATOM 657 N N . GLY A 1 83 ? -4.378 -4.348 7.989 1.00 82.50 83 GLY A N 1
ATOM 658 C CA . GLY A 1 83 ? -5.819 -4.305 8.244 1.00 82.50 83 GLY A CA 1
ATOM 659 C C . GLY A 1 83 ? -6.594 -5.546 7.790 1.00 82.50 83 GLY A C 1
ATOM 660 O O . GLY A 1 83 ? -7.603 -5.874 8.405 1.00 82.50 83 GLY A O 1
ATOM 661 N N . GLU A 1 84 ? -6.109 -6.262 6.772 1.00 80.06 84 GLU A N 1
ATOM 662 C CA . GLU A 1 84 ? -6.719 -7.516 6.301 1.00 80.06 84 GLU A CA 1
ATOM 663 C C . GLU A 1 84 ? -6.617 -8.596 7.377 1.00 80.06 84 GLU A C 1
ATOM 665 O O . GLU A 1 84 ? -7.633 -9.089 7.854 1.00 80.06 84 GLU A O 1
ATOM 670 N N . LEU A 1 85 ? -5.406 -8.849 7.879 1.00 83.88 85 LEU A N 1
ATOM 671 C CA . LEU A 1 85 ? -5.182 -9.776 8.987 1.00 83.88 85 LEU A CA 1
ATOM 672 C C . LEU A 1 85 ? -5.928 -9.353 10.264 1.00 83.88 85 LEU A C 1
ATOM 674 O O . LEU A 1 85 ? -6.458 -10.198 10.986 1.00 83.88 85 LEU A O 1
ATOM 678 N N . ALA A 1 86 ? -6.003 -8.045 10.535 1.00 90.62 86 ALA A N 1
ATOM 679 C CA . ALA A 1 86 ? -6.788 -7.515 11.646 1.00 90.62 86 ALA A CA 1
ATOM 680 C C . ALA A 1 86 ? -8.282 -7.848 11.490 1.00 90.62 86 ALA A C 1
ATOM 682 O O . ALA A 1 86 ? -8.899 -8.322 12.444 1.00 90.62 86 ALA A O 1
ATOM 683 N N . TRP A 1 87 ? -8.845 -7.657 10.290 1.00 89.25 87 TRP A N 1
ATOM 684 C CA . TRP A 1 87 ? -10.224 -8.034 9.980 1.00 89.25 87 TRP A CA 1
ATOM 685 C C . TRP A 1 87 ? -10.428 -9.544 10.081 1.00 89.25 87 TRP A C 1
ATOM 687 O O . TRP A 1 87 ? -11.396 -9.971 10.698 1.00 89.25 87 TRP A O 1
ATOM 697 N N . THR A 1 88 ? -9.503 -10.355 9.564 1.00 88.94 88 THR A N 1
ATOM 698 C CA . THR A 1 88 ? -9.565 -11.820 9.661 1.00 88.94 88 THR A CA 1
ATOM 699 C C . THR A 1 88 ? -9.705 -12.279 11.111 1.00 88.94 88 THR A C 1
ATOM 701 O O . THR A 1 88 ? -10.538 -13.135 11.408 1.00 88.94 88 THR A O 1
ATOM 704 N N . ILE A 1 89 ? -8.938 -11.695 12.036 1.00 93.56 89 ILE A N 1
ATOM 705 C CA . ILE A 1 89 ? -9.020 -12.038 13.463 1.00 93.56 89 ILE A CA 1
ATOM 706 C C . ILE A 1 89 ? -10.301 -11.473 14.095 1.00 93.56 89 ILE A C 1
ATOM 708 O O . ILE A 1 89 ? -10.998 -12.199 14.805 1.00 93.56 89 ILE A O 1
ATOM 712 N N . LEU A 1 90 ? -10.637 -10.206 13.827 1.00 92.94 90 LEU A N 1
ATOM 713 C CA . LEU A 1 90 ? -11.834 -9.558 14.372 1.00 92.94 90 LEU A CA 1
ATOM 714 C C . LEU A 1 90 ? -13.121 -10.275 13.945 1.00 92.94 90 LEU A C 1
ATOM 716 O O . LEU A 1 90 ? -13.989 -10.513 14.776 1.00 92.94 90 LEU A O 1
ATOM 720 N N . ASN A 1 91 ? -13.226 -10.663 12.676 1.00 89.25 91 ASN A N 1
ATOM 721 C CA . ASN A 1 91 ? -14.401 -11.327 12.122 1.00 89.25 91 ASN A CA 1
ATOM 722 C C . ASN A 1 91 ? -14.600 -12.736 12.705 1.00 89.25 91 ASN A C 1
ATOM 724 O O . ASN A 1 91 ? -15.710 -13.125 13.066 1.00 89.25 91 ASN A O 1
ATOM 728 N N . ARG A 1 92 ? -13.510 -13.500 12.874 1.00 90.06 92 ARG A N 1
ATOM 729 C CA . ARG A 1 92 ? -13.549 -14.804 13.566 1.00 90.06 92 ARG A CA 1
ATOM 730 C C . ARG A 1 92 ? -14.101 -14.656 14.979 1.00 90.06 92 ARG A C 1
ATOM 732 O O . ARG A 1 92 ? -14.954 -15.442 15.388 1.00 90.06 92 ARG A O 1
ATOM 739 N N . PHE A 1 93 ? -13.653 -13.612 15.668 1.00 86.88 93 PHE A N 1
ATOM 740 C CA . PHE A 1 93 ? -14.097 -13.276 17.010 1.00 86.88 93 PHE A CA 1
ATOM 741 C C . PHE A 1 93 ? -15.579 -12.892 17.057 1.00 86.88 93 PHE A C 1
ATOM 743 O O . PHE A 1 93 ? -16.320 -13.396 17.899 1.00 86.88 93 PHE A O 1
ATOM 750 N N . THR A 1 94 ? -16.054 -12.051 16.133 1.00 83.44 94 THR A N 1
ATOM 751 C CA . THR A 1 94 ? -17.466 -11.644 16.095 1.00 83.44 94 THR A CA 1
ATOM 752 C C . THR A 1 94 ? -18.404 -12.788 15.721 1.00 83.44 94 THR A C 1
ATOM 754 O O . THR A 1 94 ? -19.497 -12.855 16.264 1.00 83.44 94 THR A O 1
ATOM 757 N N . ASN A 1 95 ? -17.979 -13.762 14.913 1.00 83.06 95 ASN A N 1
ATOM 758 C CA . ASN A 1 95 ? -18.799 -14.951 14.621 1.00 83.06 95 ASN A CA 1
ATOM 759 C C . ASN A 1 95 ? -19.103 -15.803 15.872 1.00 83.06 95 ASN A C 1
ATOM 761 O O . ASN A 1 95 ? -20.009 -16.643 15.867 1.00 83.06 95 ASN A O 1
ATOM 765 N N . TYR A 1 96 ? -18.365 -15.605 16.968 1.00 80.44 96 TYR A N 1
ATOM 766 C CA . TYR A 1 96 ? -18.672 -16.248 18.243 1.00 80.44 96 TYR A CA 1
ATOM 767 C C . TYR A 1 96 ? -20.017 -15.764 18.818 1.00 80.44 96 TYR A C 1
ATOM 769 O O . TYR A 1 96 ? -20.761 -16.561 19.395 1.00 80.44 96 TYR A O 1
ATOM 777 N N . VAL A 1 97 ? -20.386 -14.493 18.596 1.00 79.00 97 VAL A N 1
ATOM 778 C CA . VAL A 1 97 ? -21.650 -13.927 19.108 1.00 79.00 97 VAL A CA 1
ATOM 779 C C . VAL A 1 97 ? -22.890 -14.389 18.343 1.00 79.00 97 VAL A C 1
ATOM 781 O O . VAL A 1 97 ? -24.003 -14.237 18.837 1.00 79.00 97 VAL A O 1
ATOM 784 N N . ASP A 1 98 ? -22.721 -15.027 17.184 1.00 84.44 98 ASP A N 1
ATOM 785 C CA . ASP A 1 98 ? -23.835 -15.685 16.489 1.00 84.44 98 ASP A CA 1
ATOM 786 C C . ASP A 1 98 ? -24.334 -16.927 17.245 1.00 84.44 98 ASP A C 1
ATOM 788 O O . ASP A 1 98 ? -25.449 -17.400 17.023 1.00 84.44 98 ASP A O 1
ATOM 792 N N . HIS A 1 99 ? -23.506 -17.465 18.146 1.00 86.31 99 HIS A N 1
ATOM 793 C CA . HIS A 1 99 ? -23.773 -18.698 18.884 1.00 86.31 99 HIS A CA 1
ATOM 794 C C . HIS A 1 99 ? -24.013 -18.449 20.379 1.00 86.31 99 HIS A C 1
ATOM 796 O O . HIS A 1 99 ? -24.723 -19.227 21.017 1.00 86.31 99 HIS A O 1
ATOM 802 N N . PHE A 1 100 ? -23.454 -17.367 20.933 1.00 83.38 100 PHE A N 1
ATOM 803 C CA . PHE A 1 100 ? -23.545 -17.022 22.351 1.00 83.38 100 PHE A CA 1
ATOM 804 C C . PHE A 1 100 ? -24.036 -15.579 22.554 1.00 83.38 100 PHE A C 1
ATOM 806 O O . PHE A 1 100 ? -23.652 -14.685 21.805 1.00 83.38 100 PHE A O 1
ATOM 813 N N . PRO A 1 101 ? -24.847 -15.305 23.594 1.00 80.56 101 PRO A N 1
ATOM 814 C CA . PRO A 1 101 ? -25.479 -13.995 23.787 1.00 80.56 101 PRO A CA 1
ATOM 815 C C . PRO A 1 101 ? -24.521 -12.883 24.248 1.00 80.56 101 PRO A C 1
ATOM 817 O O . PRO A 1 101 ? -24.940 -11.734 24.386 1.00 80.56 101 PRO A O 1
ATOM 820 N N . TYR A 1 102 ? -23.262 -13.210 24.539 1.00 79.31 102 TYR A N 1
ATOM 821 C CA . TYR A 1 102 ? -22.216 -12.269 24.926 1.00 79.31 102 TYR A CA 1
ATOM 822 C C . TYR A 1 102 ? -20.833 -12.869 24.661 1.00 79.31 102 TYR A C 1
ATOM 824 O O . TYR A 1 102 ? -20.682 -14.063 24.412 1.00 79.31 102 TYR A O 1
ATOM 832 N N . ILE A 1 103 ? -19.816 -12.017 24.754 1.00 80.25 103 ILE A N 1
ATOM 833 C CA . ILE A 1 103 ? -18.409 -12.391 24.634 1.00 80.25 103 ILE A CA 1
ATOM 834 C C . ILE A 1 103 ? -17.864 -12.635 26.041 1.00 80.25 103 ILE A C 1
ATOM 836 O O . ILE A 1 103 ? -17.866 -11.723 26.874 1.00 80.25 103 ILE A O 1
ATOM 840 N N . SER A 1 104 ? -17.428 -13.863 26.317 1.00 80.38 104 SER A N 1
ATOM 841 C CA . SER A 1 104 ? -16.844 -14.232 27.606 1.00 80.38 104 SER A CA 1
ATOM 842 C C . SER A 1 104 ? -15.407 -13.730 27.748 1.00 80.38 104 SER A C 1
ATOM 844 O O . SER A 1 104 ? -14.761 -13.291 26.791 1.00 80.38 104 SER A O 1
ATOM 846 N N . GLN A 1 105 ? -14.882 -13.795 28.971 1.00 84.44 105 GLN A N 1
ATOM 847 C CA . GLN A 1 105 ? -13.468 -13.525 29.212 1.00 84.44 105 GLN A CA 1
ATOM 848 C C . GLN A 1 105 ? -12.560 -14.510 28.460 1.00 84.44 105 GLN A C 1
ATOM 850 O O . GLN A 1 105 ? -11.593 -14.097 27.818 1.00 84.44 105 GLN A O 1
ATOM 855 N N . ASN A 1 106 ? -12.910 -15.791 28.541 1.00 83.44 106 ASN A N 1
ATOM 856 C CA . ASN A 1 106 ? -12.183 -16.926 27.999 1.00 83.44 106 ASN A CA 1
ATOM 857 C C . ASN A 1 106 ? -13.101 -17.815 27.167 1.00 83.44 106 ASN A C 1
ATOM 859 O O . ASN A 1 106 ? -14.244 -18.088 27.546 1.00 83.44 106 ASN A O 1
ATOM 863 N N . PHE A 1 107 ? -12.580 -18.293 26.044 1.00 83.00 107 PHE A N 1
ATOM 864 C CA . PHE A 1 107 ? -13.195 -19.327 25.219 1.00 83.00 107 PHE A CA 1
ATOM 865 C C . PHE A 1 107 ? -12.109 -20.050 24.414 1.00 83.00 107 PHE A C 1
ATOM 867 O O . PHE A 1 107 ? -10.930 -19.689 24.458 1.00 83.00 107 PHE A O 1
ATOM 874 N N . ARG A 1 108 ? -12.488 -21.114 23.706 1.00 87.50 108 ARG A N 1
ATOM 875 C CA . ARG A 1 108 ? -11.553 -21.894 22.886 1.00 87.50 108 ARG A CA 1
ATOM 876 C C . ARG A 1 108 ? -11.471 -21.322 21.481 1.00 87.50 108 ARG A C 1
ATOM 878 O O . ARG A 1 108 ? -12.492 -21.069 20.848 1.00 87.50 108 ARG A O 1
ATOM 885 N N . ALA A 1 109 ? -10.254 -21.155 20.973 1.00 90.50 109 ALA A N 1
ATOM 886 C CA . ALA A 1 109 ? -10.042 -20.507 19.684 1.00 90.50 109 ALA A CA 1
ATOM 887 C C . ALA A 1 109 ? -10.638 -21.290 18.498 1.00 90.50 109 ALA A C 1
ATOM 889 O O . ALA A 1 109 ? -10.876 -20.704 17.445 1.00 90.50 109 ALA A O 1
ATOM 890 N N . ASP A 1 110 ? -10.893 -22.593 18.636 1.00 90.44 110 ASP A N 1
ATOM 891 C CA . ASP A 1 110 ? -11.354 -23.486 17.566 1.00 90.44 110 ASP A CA 1
ATOM 892 C C . ASP A 1 110 ? -12.655 -24.245 17.849 1.00 90.44 110 ASP A C 1
ATOM 894 O O . ASP A 1 110 ? -13.136 -24.983 16.986 1.00 90.44 110 ASP A O 1
ATOM 898 N N . GLU A 1 111 ? -13.269 -24.024 19.007 1.00 88.00 111 GLU A N 1
ATOM 899 C CA . GLU A 1 111 ? -14.470 -24.730 19.443 1.00 88.00 111 GLU A CA 1
ATOM 900 C C . GLU A 1 111 ? -15.537 -23.735 19.911 1.00 88.00 111 GLU A C 1
ATOM 902 O O . GLU A 1 111 ? -15.229 -22.726 20.541 1.00 88.00 111 GLU A O 1
ATOM 907 N N . LEU A 1 112 ? -16.811 -24.033 19.630 1.00 86.19 112 LEU A N 1
ATOM 908 C CA . LEU A 1 112 ? -17.944 -23.318 20.230 1.00 86.19 112 LEU A CA 1
ATOM 909 C C . LEU A 1 112 ? -18.124 -23.797 21.668 1.00 86.19 112 LEU A C 1
ATOM 911 O O . LEU A 1 112 ? -19.046 -24.550 21.980 1.00 86.19 112 LEU A O 1
ATOM 915 N N . PHE A 1 113 ? -17.192 -23.403 22.523 1.00 81.56 113 PHE A N 1
ATOM 916 C CA . PHE A 1 113 ? -17.167 -23.787 23.919 1.00 81.56 113 PHE A CA 1
ATOM 917 C C . PHE A 1 113 ? -16.986 -22.561 24.795 1.00 81.56 113 PHE A C 1
ATOM 919 O O . PHE A 1 113 ? -15.954 -21.885 24.746 1.00 81.56 113 PHE A O 1
ATOM 926 N N . GLN A 1 114 ? -17.976 -22.347 25.652 1.00 76.50 114 GLN A N 1
ATOM 927 C CA . GLN A 1 114 ? -17.932 -21.348 26.692 1.00 76.50 114 GLN A CA 1
ATOM 928 C C . GLN A 1 114 ? -17.703 -22.026 28.042 1.00 76.50 114 GLN A C 1
ATOM 930 O O . GLN A 1 114 ? -18.467 -22.902 28.445 1.00 76.50 114 GLN A O 1
ATOM 935 N N . ASP A 1 115 ? -16.652 -21.610 28.744 1.00 74.38 115 ASP A N 1
ATOM 936 C CA . ASP A 1 115 ? -16.378 -22.105 30.087 1.00 74.38 115 ASP A CA 1
ATOM 937 C C . ASP A 1 115 ? -17.307 -21.433 31.106 1.00 74.38 115 ASP A C 1
ATOM 939 O O . ASP A 1 115 ? -17.121 -20.276 31.484 1.00 74.38 115 ASP A O 1
ATOM 943 N N . GLU A 1 116 ? -18.315 -22.173 31.561 1.00 74.44 116 GLU A N 1
ATOM 944 C CA . GLU A 1 116 ? -19.261 -21.717 32.583 1.00 74.44 116 GLU A CA 1
ATOM 945 C C . GLU A 1 116 ? -18.674 -21.724 34.005 1.00 74.44 116 GLU A C 1
ATOM 947 O O . GLU A 1 116 ? -19.278 -21.166 34.920 1.00 74.44 116 GLU A O 1
ATOM 952 N N . SER A 1 117 ? -17.509 -22.351 34.217 1.00 73.31 117 SER A N 1
ATOM 953 C CA . SER A 1 117 ? -16.852 -22.410 35.530 1.00 73.31 117 SER A CA 1
ATOM 954 C C . SER A 1 117 ? -15.990 -21.180 35.840 1.00 73.31 117 SER A C 1
ATOM 956 O O . SER A 1 117 ? -15.598 -20.978 36.992 1.00 73.31 117 SER A O 1
ATOM 958 N N . SER A 1 118 ? -15.726 -20.350 34.827 1.00 70.75 118 SER A N 1
ATOM 959 C CA . SER A 1 118 ? -14.881 -19.156 34.905 1.00 70.75 118 SER A CA 1
ATOM 960 C C . SER A 1 118 ? -15.704 -17.854 34.951 1.00 70.75 118 SER A C 1
ATOM 962 O O . SER A 1 118 ? -16.922 -17.845 35.139 1.00 70.75 118 SER A O 1
ATOM 964 N N . MET A 1 119 ? -15.031 -16.708 34.823 1.00 68.94 119 MET A N 1
ATOM 965 C CA . MET A 1 119 ? -15.653 -15.387 34.781 1.00 68.94 119 MET A CA 1
ATOM 966 C C . MET A 1 119 ? -16.428 -15.197 33.472 1.00 68.94 119 MET A C 1
ATOM 968 O O . MET A 1 119 ? -15.863 -14.865 32.432 1.00 68.94 119 MET A O 1
ATOM 972 N N . ALA A 1 120 ? -17.751 -15.348 33.538 1.00 65.19 120 ALA A N 1
ATOM 973 C CA . ALA A 1 120 ? -18.627 -15.162 32.381 1.00 65.19 120 ALA A CA 1
ATOM 974 C C . ALA A 1 120 ? -18.504 -13.759 31.744 1.00 65.19 120 ALA A C 1
ATOM 976 O O . ALA A 1 120 ? -18.623 -13.619 30.533 1.00 65.19 120 ALA A O 1
ATOM 977 N N . MET A 1 121 ? -18.228 -12.719 32.537 1.00 69.19 121 MET A N 1
ATOM 978 C CA . MET A 1 121 ? -18.083 -11.341 32.057 1.00 69.19 121 MET A CA 1
ATOM 979 C C . MET A 1 121 ? -16.623 -10.987 31.764 1.00 69.19 121 MET A C 1
ATOM 981 O O . MET A 1 121 ? -15.772 -11.083 32.646 1.00 69.19 121 MET A O 1
ATOM 985 N N . ALA A 1 122 ? -16.350 -10.494 30.554 1.00 72.25 122 ALA A N 1
ATOM 986 C CA . ALA A 1 122 ? -15.019 -10.046 30.155 1.00 72.25 122 ALA A CA 1
ATOM 987 C C . ALA A 1 122 ? -14.567 -8.790 30.927 1.00 72.25 122 ALA A C 1
ATOM 989 O O . ALA A 1 122 ? -15.098 -7.696 30.720 1.00 72.25 122 ALA A O 1
ATOM 990 N N . ILE A 1 123 ? -13.520 -8.917 31.752 1.00 78.12 123 ILE A N 1
ATOM 991 C CA . ILE A 1 123 ? -12.853 -7.770 32.408 1.00 78.12 123 ILE A CA 1
ATOM 992 C C . ILE A 1 123 ? -12.227 -6.821 31.367 1.00 78.12 123 ILE A C 1
ATOM 994 O O . ILE A 1 123 ? -12.131 -5.613 31.573 1.00 78.12 123 ILE A O 1
ATOM 998 N N . CYS A 1 124 ? -11.826 -7.362 30.220 1.00 81.69 124 CYS A N 1
ATOM 999 C CA . CYS A 1 124 ? -11.100 -6.678 29.154 1.00 81.69 124 CYS A CA 1
ATOM 1000 C C . CYS A 1 124 ? -11.990 -6.143 28.021 1.00 81.69 124 CYS A C 1
ATOM 1002 O O . CYS A 1 124 ? -11.494 -5.926 26.917 1.00 81.69 124 CYS A O 1
ATOM 1004 N N . ALA A 1 125 ? -13.279 -5.884 28.275 1.00 77.75 125 ALA A N 1
ATOM 1005 C CA . ALA A 1 125 ? -14.214 -5.376 27.261 1.00 77.75 125 ALA A CA 1
ATOM 1006 C C . ALA A 1 125 ? -13.703 -4.119 26.521 1.00 77.75 125 ALA A C 1
ATOM 1008 O O . ALA A 1 125 ? -13.997 -3.926 25.341 1.00 77.75 125 ALA A O 1
ATOM 1009 N N . GLY A 1 126 ? -12.879 -3.300 27.187 1.00 88.12 126 GLY A N 1
ATOM 1010 C CA . GLY A 1 126 ? -12.224 -2.142 26.579 1.00 88.12 126 GLY A CA 1
ATOM 1011 C C . GLY A 1 126 ? -11.363 -2.484 25.359 1.00 88.12 126 GLY A C 1
ATOM 1012 O O . GLY A 1 126 ? -11.384 -1.727 24.398 1.00 88.12 126 GLY A O 1
ATOM 1013 N N . ALA A 1 127 ? -10.685 -3.635 25.330 1.00 90.69 127 ALA A N 1
ATOM 1014 C CA . ALA A 1 127 ? -9.802 -4.000 24.219 1.00 90.69 127 ALA A CA 1
ATOM 1015 C C . ALA A 1 127 ? -10.567 -4.155 22.892 1.00 90.69 127 ALA A C 1
ATOM 1017 O O . ALA A 1 127 ? -10.095 -3.707 21.849 1.00 90.69 127 ALA A O 1
ATOM 1018 N N . GLY A 1 128 ? -11.776 -4.730 22.926 1.00 90.00 128 GLY A N 1
ATOM 1019 C CA . GLY A 1 128 ? -12.640 -4.827 21.743 1.00 90.00 128 GLY A CA 1
ATOM 1020 C C . GLY A 1 128 ? -13.130 -3.457 21.266 1.00 90.00 128 GLY A C 1
ATOM 1021 O O . GLY A 1 128 ? -13.122 -3.172 20.069 1.00 90.00 128 GLY A O 1
ATOM 1022 N N . VAL A 1 129 ? -13.484 -2.568 22.202 1.00 92.06 129 VAL A N 1
ATOM 1023 C CA . VAL A 1 129 ? -13.844 -1.177 21.878 1.00 92.06 129 VAL A CA 1
ATOM 1024 C C . VAL A 1 129 ? -12.666 -0.455 21.228 1.00 92.06 129 VAL A C 1
ATOM 1026 O O . VAL A 1 129 ? -12.848 0.212 20.214 1.00 92.06 129 VAL A O 1
ATOM 1029 N N . GLU A 1 130 ? -11.453 -0.618 21.753 1.00 94.31 130 GLU A N 1
ATOM 1030 C CA . GLU A 1 130 ? -10.251 -0.033 21.159 1.00 94.31 130 GLU A CA 1
ATOM 1031 C C . GLU A 1 130 ? -9.966 -0.588 19.757 1.00 94.31 130 GLU A C 1
ATOM 1033 O O . GLU A 1 130 ? -9.631 0.180 18.856 1.00 94.31 130 GLU A O 1
ATOM 1038 N N . ALA A 1 131 ? -10.134 -1.896 19.546 1.00 95.19 131 ALA A N 1
ATOM 1039 C CA . ALA A 1 131 ? -9.972 -2.527 18.238 1.00 95.19 131 ALA A CA 1
ATOM 1040 C C . ALA A 1 131 ? -10.927 -1.937 17.190 1.00 95.19 131 ALA A C 1
ATOM 1042 O O . ALA A 1 131 ? -10.522 -1.698 16.054 1.00 95.19 131 ALA A O 1
ATOM 1043 N N . ILE A 1 132 ? -12.170 -1.643 17.575 1.00 95.38 132 ILE A N 1
ATOM 1044 C CA . ILE A 1 132 ? -13.165 -1.049 16.677 1.00 95.38 132 ILE A CA 1
ATOM 1045 C C . ILE A 1 132 ? -12.915 0.454 16.492 1.00 95.38 132 ILE A C 1
ATOM 1047 O O . ILE A 1 132 ? -12.804 0.921 15.363 1.00 95.38 132 ILE A O 1
ATOM 1051 N N . VAL A 1 133 ? -12.814 1.230 17.573 1.00 97.62 133 VAL A N 1
ATOM 1052 C CA . VAL A 1 133 ? -12.738 2.702 17.508 1.00 97.62 133 VAL A CA 1
ATOM 1053 C C . VAL A 1 133 ? -11.379 3.173 16.990 1.00 97.62 133 VAL A C 1
ATOM 1055 O O . VAL A 1 133 ? -11.310 4.005 16.085 1.00 97.62 133 VAL A O 1
ATOM 1058 N N . PHE A 1 134 ? -10.294 2.637 17.550 1.00 96.81 134 PHE A N 1
ATOM 1059 C CA . PHE A 1 134 ? -8.927 3.074 17.253 1.00 96.81 134 PHE A CA 1
ATOM 1060 C C . PHE A 1 134 ? -8.241 2.218 16.185 1.00 96.81 134 PHE A C 1
ATOM 1062 O O . PHE A 1 134 ? -7.242 2.646 15.613 1.00 96.81 134 PHE A O 1
ATOM 1069 N N . GLY A 1 135 ? -8.768 1.021 15.914 1.00 94.94 135 GLY A N 1
ATOM 1070 C CA . GLY A 1 135 ? -8.321 0.154 14.827 1.00 94.94 135 GLY A CA 1
ATOM 1071 C C . GLY A 1 135 ? -9.181 0.305 13.572 1.00 94.94 135 GLY A C 1
ATOM 1072 O O . GLY A 1 135 ? -8.775 0.973 12.628 1.00 94.94 135 GLY A O 1
ATOM 1073 N N . LEU A 1 136 ? -10.380 -0.286 13.568 1.00 95.81 136 LEU A N 1
ATOM 1074 C CA . LEU A 1 136 ? -11.256 -0.363 12.391 1.00 95.81 136 LEU A CA 1
ATOM 1075 C C . LEU A 1 136 ? -11.703 1.018 11.884 1.00 95.81 136 LEU A C 1
ATOM 1077 O O . LEU A 1 136 ? -11.567 1.312 10.700 1.00 95.81 136 LEU A O 1
ATOM 1081 N N . PHE A 1 137 ? -12.216 1.884 12.760 1.00 97.69 137 PHE A N 1
ATOM 1082 C CA . PHE A 1 137 ? -12.539 3.274 12.412 1.00 97.69 137 PHE A CA 1
ATOM 1083 C C . PHE A 1 137 ? -11.300 4.179 12.411 1.00 97.69 137 PHE A C 1
ATOM 1085 O O . PHE A 1 137 ? -11.327 5.256 11.816 1.00 97.69 137 PHE A O 1
ATOM 1092 N N . GLY A 1 138 ? -10.203 3.730 13.025 1.00 96.31 138 GLY A N 1
ATOM 1093 C CA . GLY A 1 138 ? -8.888 4.354 12.917 1.00 96.31 138 GLY A CA 1
ATOM 1094 C C . GLY A 1 138 ? -8.803 5.767 13.485 1.00 96.31 138 GLY A C 1
ATOM 1095 O O . GLY A 1 138 ? -8.047 6.584 12.956 1.00 96.31 138 GLY A O 1
ATOM 1096 N N . LEU A 1 139 ? -9.580 6.083 14.527 1.00 97.56 139 LEU A N 1
ATOM 1097 C CA . LEU A 1 139 ? -9.441 7.348 15.246 1.00 97.56 139 LEU A CA 1
ATOM 1098 C C . LEU A 1 139 ? -8.173 7.292 16.103 1.00 97.56 139 LEU A C 1
ATOM 1100 O O . LEU A 1 139 ? -8.003 6.395 16.918 1.00 97.56 139 LEU A O 1
ATOM 1104 N N . THR A 1 140 ? -7.272 8.254 15.944 1.00 95.50 140 THR A N 1
ATOM 1105 C CA . THR A 1 140 ? -6.027 8.331 16.719 1.00 95.50 140 THR A CA 1
ATOM 1106 C C . THR A 1 140 ? -5.908 9.721 17.346 1.00 95.50 140 THR A C 1
ATOM 1108 O O . THR A 1 140 ? -5.408 10.652 16.702 1.00 95.50 140 THR A O 1
ATOM 1111 N N . PRO A 1 141 ? -6.407 9.905 18.583 1.00 96.25 141 PRO A N 1
ATOM 1112 C CA . PRO A 1 141 ? -6.285 11.171 19.297 1.00 96.25 141 PRO A CA 1
ATOM 1113 C C . PRO A 1 141 ? -4.828 11.439 19.691 1.00 96.25 141 PRO A C 1
ATOM 1115 O O . PRO A 1 141 ? -4.129 10.551 20.177 1.00 96.25 141 PRO A O 1
ATOM 1118 N N . GLN A 1 142 ? -4.379 12.682 19.532 1.00 94.25 142 GLN A N 1
ATOM 1119 C CA . GLN A 1 142 ? -3.020 13.110 19.868 1.00 94.25 142 GLN A CA 1
ATOM 1120 C C . GLN A 1 142 ? -3.002 14.021 21.103 1.00 94.25 142 GLN A C 1
ATOM 1122 O O . GLN A 1 142 ? -3.956 14.751 21.395 1.00 94.25 142 GLN A O 1
ATOM 1127 N N . ILE A 1 143 ? -1.877 14.030 21.827 1.00 93.06 143 ILE A N 1
ATOM 1128 C CA . ILE A 1 143 ? -1.697 14.881 23.018 1.00 93.06 143 ILE A CA 1
ATOM 1129 C C . ILE A 1 143 ? -1.840 16.371 22.689 1.00 93.06 143 ILE A C 1
ATOM 1131 O O . ILE A 1 143 ? -2.383 17.112 23.505 1.00 93.06 143 ILE A O 1
ATOM 1135 N N . ASP A 1 144 ? -1.424 16.814 21.502 1.00 91.94 144 ASP A N 1
ATOM 1136 C CA . ASP A 1 144 ? -1.564 18.208 21.049 1.00 91.94 144 ASP A CA 1
ATOM 1137 C C . ASP A 1 144 ? -3.013 18.601 20.695 1.00 91.94 144 ASP A C 1
ATOM 1139 O O . ASP A 1 144 ? -3.312 19.769 20.447 1.00 91.94 144 ASP A O 1
ATOM 1143 N N . GLY A 1 145 ? -3.927 17.631 20.723 1.00 92.88 145 GLY A N 1
ATOM 1144 C CA . GLY A 1 145 ? -5.337 17.800 20.417 1.00 92.88 145 GLY A CA 1
ATOM 1145 C C . GLY A 1 145 ? -5.709 17.687 18.954 1.00 92.88 145 GLY A C 1
ATOM 1146 O O . GLY A 1 145 ? -6.866 17.934 18.621 1.00 92.88 145 GLY A O 1
ATOM 1147 N N . THR A 1 146 ? -4.773 17.283 18.103 1.00 94.12 146 THR A N 1
ATOM 1148 C CA . THR A 1 146 ? -5.112 16.796 16.770 1.00 94.12 146 THR A CA 1
ATOM 1149 C C . THR A 1 146 ? -5.785 15.421 16.850 1.00 94.12 146 THR A C 1
ATOM 1151 O O . THR A 1 146 ? -5.555 14.648 17.785 1.00 94.12 146 THR A O 1
ATOM 1154 N N . LEU A 1 147 ? -6.650 15.126 15.882 1.00 96.81 147 LEU A N 1
ATOM 1155 C CA . LEU A 1 147 ? -7.278 13.817 15.707 1.00 96.81 147 LEU A CA 1
ATOM 1156 C C . LEU A 1 147 ? -6.961 13.311 14.302 1.00 96.81 147 LEU A C 1
ATOM 1158 O O . LEU A 1 147 ? -7.383 13.927 13.324 1.00 96.81 147 LEU A O 1
ATOM 1162 N N . ASP A 1 148 ? -6.222 12.207 14.207 1.00 94.62 148 ASP A N 1
ATOM 1163 C CA . ASP A 1 148 ? -6.042 11.494 12.942 1.00 94.62 148 ASP A CA 1
ATOM 1164 C C . ASP A 1 148 ? -7.183 10.488 12.753 1.00 94.62 148 ASP A C 1
ATOM 1166 O O . ASP A 1 148 ? -7.603 9.839 13.708 1.00 94.62 148 ASP A O 1
ATOM 1170 N N . ILE A 1 149 ? -7.686 10.355 11.530 1.00 95.88 149 ILE A N 1
ATOM 1171 C CA . ILE A 1 149 ? -8.757 9.428 11.165 1.00 95.88 149 ILE A CA 1
ATOM 1172 C C . ILE A 1 149 ? -8.322 8.679 9.908 1.00 95.88 149 ILE A C 1
ATOM 1174 O O . ILE A 1 149 ? -8.082 9.287 8.859 1.00 95.88 149 ILE A O 1
ATOM 1178 N N . ARG A 1 150 ? -8.198 7.354 10.027 1.00 91.81 150 ARG A N 1
ATOM 1179 C CA . ARG A 1 150 ? -7.848 6.447 8.926 1.00 91.81 150 ARG A CA 1
ATOM 1180 C C . ARG A 1 150 ? -8.580 5.109 9.081 1.00 91.81 150 ARG A C 1
ATOM 1182 O O . ARG A 1 150 ? -7.992 4.155 9.589 1.00 91.81 150 ARG A O 1
ATOM 1189 N N . PRO A 1 151 ? -9.843 5.014 8.648 1.00 91.12 151 PRO A N 1
ATOM 1190 C CA . PRO A 1 151 ? -10.593 3.774 8.741 1.00 91.12 151 PRO A CA 1
ATOM 1191 C C . PRO A 1 151 ? -10.007 2.697 7.826 1.00 91.12 151 PRO A C 1
ATOM 1193 O O . PRO A 1 151 ? -9.468 2.992 6.754 1.00 91.12 151 PRO A O 1
ATOM 1196 N N . TYR A 1 152 ? -10.163 1.443 8.232 1.00 86.69 152 TYR A N 1
ATOM 1197 C CA . TYR A 1 152 ? -9.948 0.285 7.378 1.00 86.69 152 TYR A CA 1
ATOM 1198 C C . TYR A 1 152 ? -11.291 -0.276 6.911 1.00 86.69 152 TYR A C 1
ATOM 1200 O O . TYR A 1 152 ? -12.247 -0.351 7.680 1.00 86.69 152 TYR A O 1
ATOM 1208 N N . TYR A 1 153 ? -11.353 -0.709 5.654 1.00 81.50 153 TYR A N 1
ATOM 1209 C CA . TYR A 1 153 ? -12.558 -1.274 5.064 1.00 81.50 153 TYR A CA 1
ATOM 1210 C C . TYR A 1 153 ? -12.316 -2.683 4.538 1.00 81.50 153 TYR A C 1
ATOM 1212 O O . TYR A 1 153 ? -11.412 -2.906 3.738 1.00 81.50 153 TYR A O 1
ATOM 1220 N N . SER A 1 154 ? -13.195 -3.598 4.941 1.00 77.50 154 SER A N 1
ATOM 1221 C CA . SER A 1 154 ? -13.401 -4.902 4.313 1.00 77.50 154 SER A CA 1
ATOM 1222 C C . SER A 1 154 ? -14.805 -4.933 3.708 1.00 77.50 154 SER A C 1
ATOM 1224 O O . SER A 1 154 ? -15.716 -4.271 4.210 1.00 77.50 154 SER A O 1
ATOM 1226 N N . TYR A 1 155 ? -15.008 -5.703 2.637 1.00 70.88 155 TYR A N 1
ATOM 1227 C CA . TYR A 1 155 ? -16.322 -5.824 1.997 1.00 70.88 155 TYR A CA 1
ATOM 1228 C C . TYR A 1 155 ? -17.404 -6.287 2.988 1.00 70.88 155 TYR A C 1
ATOM 1230 O O . TYR A 1 155 ? -18.519 -5.762 2.982 1.00 70.88 155 TYR A O 1
ATOM 1238 N N . GLU A 1 156 ? -17.036 -7.198 3.891 1.00 76.69 156 GLU A N 1
ATOM 1239 C CA . GLU A 1 156 ? -17.906 -7.765 4.927 1.00 76.69 156 GLU A CA 1
ATOM 1240 C C . GLU A 1 156 ? -18.356 -6.736 5.977 1.00 76.69 156 GLU A C 1
ATOM 1242 O O . GLU A 1 156 ? -19.451 -6.861 6.518 1.00 76.69 156 GLU A O 1
ATOM 1247 N N . VAL A 1 157 ? -17.576 -5.670 6.211 1.00 80.06 157 VAL A N 1
ATOM 1248 C CA . VAL A 1 157 ? -17.954 -4.556 7.111 1.00 80.06 157 VAL A CA 1
ATOM 1249 C C . VAL A 1 157 ? -19.185 -3.807 6.588 1.00 80.06 157 VAL A C 1
ATOM 1251 O O . VAL A 1 157 ? -19.910 -3.167 7.354 1.00 80.06 157 VAL A O 1
ATOM 1254 N N . GLY A 1 158 ? -19.425 -3.846 5.273 1.00 78.25 158 GLY A N 1
ATOM 1255 C CA . GLY A 1 158 ? -20.564 -3.180 4.654 1.00 78.25 158 GLY A CA 1
ATOM 1256 C C . GLY A 1 158 ? -20.609 -1.673 4.936 1.00 78.25 158 GLY A C 1
ATOM 1257 O O . GLY A 1 158 ? -19.588 -0.996 5.042 1.00 78.25 158 GLY A O 1
ATOM 1258 N N . LYS A 1 159 ? -21.812 -1.102 5.021 1.00 86.31 159 LYS A N 1
ATOM 1259 C CA . LYS A 1 159 ? -21.972 0.294 5.446 1.00 86.31 159 LYS A CA 1
ATOM 1260 C C . LYS A 1 159 ? -21.963 0.351 6.972 1.00 86.31 159 LYS A C 1
ATOM 1262 O O . LYS A 1 159 ? -22.867 -0.194 7.593 1.00 86.31 159 LYS A O 1
ATOM 1267 N N . SER A 1 160 ? -21.006 1.076 7.541 1.00 92.38 160 SER A N 1
ATOM 1268 C CA . SER A 1 160 ? -20.792 1.146 8.989 1.00 92.38 160 SER A CA 1
ATOM 1269 C C . SER A 1 160 ? -20.583 2.582 9.462 1.00 92.38 160 SER A C 1
ATOM 1271 O O . SER A 1 160 ? -20.019 3.400 8.734 1.00 92.38 160 SER A O 1
ATOM 1273 N N . SER A 1 161 ? -21.029 2.892 10.681 1.00 97.44 161 SER A N 1
ATOM 1274 C CA . SER A 1 161 ? -20.932 4.231 11.272 1.00 97.44 161 SER A CA 1
ATOM 1275 C C . SER A 1 161 ? -20.516 4.161 12.739 1.00 97.44 161 SER A C 1
ATOM 1277 O O . SER A 1 161 ? -21.112 3.418 13.514 1.00 97.44 161 SER A O 1
ATOM 1279 N N . LEU A 1 162 ? -19.529 4.973 13.110 1.00 98.44 162 LEU A N 1
ATOM 1280 C CA . LEU A 1 162 ? -19.199 5.333 14.483 1.00 98.44 162 LEU A CA 1
ATOM 1281 C C . LEU A 1 162 ? -19.738 6.741 14.706 1.00 98.44 162 LEU A C 1
ATOM 1283 O O . LEU A 1 162 ? -19.377 7.648 13.960 1.00 98.44 162 LEU A O 1
ATOM 1287 N N . ASN A 1 163 ? -20.596 6.912 15.706 1.00 98.06 163 ASN A N 1
ATOM 1288 C CA . ASN A 1 163 ? -21.222 8.196 15.999 1.00 98.06 163 ASN A CA 1
ATOM 1289 C C . ASN A 1 163 ? -20.828 8.661 17.400 1.00 98.06 163 ASN A C 1
ATOM 1291 O O . ASN A 1 163 ? -20.646 7.835 18.296 1.00 98.06 163 ASN A O 1
ATOM 1295 N N . ASP A 1 164 ? -20.763 9.975 17.575 1.00 97.62 164 ASP A N 1
ATOM 1296 C CA . ASP A 1 164 ? -20.576 10.657 18.851 1.00 97.62 164 ASP A CA 1
ATOM 1297 C C . ASP A 1 164 ? -19.272 10.299 19.590 1.00 97.62 164 ASP A C 1
ATOM 1299 O O . ASP A 1 164 ? -19.229 10.181 20.816 1.00 97.62 164 ASP A O 1
ATOM 1303 N N . TYR A 1 165 ? -18.164 10.144 18.857 1.00 98.06 165 TYR A N 1
ATOM 1304 C CA . TYR A 1 165 ? -16.857 10.041 19.504 1.00 98.06 165 TYR A CA 1
ATOM 1305 C C . TYR A 1 165 ? -16.464 11.400 20.095 1.00 98.06 165 TYR A C 1
ATOM 1307 O O . TYR A 1 165 ? -16.228 12.360 19.365 1.00 98.06 165 TYR A O 1
ATOM 1315 N N . GLN A 1 166 ? -16.387 11.482 21.422 1.00 97.69 166 GLN A N 1
ATOM 1316 C CA . GLN A 1 166 ? -16.085 12.715 22.145 1.00 97.69 166 GLN A CA 1
ATOM 1317 C C . GLN A 1 166 ? -14.578 12.899 22.336 1.00 97.69 166 GLN A C 1
ATOM 1319 O O . GLN A 1 166 ? -13.921 12.108 23.015 1.00 97.69 166 GLN A O 1
ATOM 1324 N N . PHE A 1 167 ? -14.024 13.990 21.803 1.00 97.38 167 PHE A N 1
ATOM 1325 C CA . PHE A 1 167 ? -12.623 14.344 22.014 1.00 97.38 167 PHE A CA 1
ATOM 1326 C C . PHE A 1 167 ? -12.422 15.856 22.086 1.00 97.38 167 PHE A C 1
ATOM 1328 O O . PHE A 1 167 ? -12.762 16.602 21.170 1.00 97.38 167 PHE A O 1
ATOM 1335 N N . ARG A 1 168 ? -11.845 16.312 23.207 1.00 95.19 168 ARG A N 1
ATOM 1336 C CA . ARG A 1 168 ? -11.528 17.727 23.482 1.00 95.19 168 ARG A CA 1
ATOM 1337 C C . ARG A 1 168 ? -12.707 18.691 23.287 1.00 95.19 168 ARG A C 1
ATOM 1339 O O . ARG A 1 168 ? -12.521 19.803 22.810 1.00 95.19 168 ARG A O 1
ATOM 1346 N N . GLY A 1 169 ? -13.900 18.273 23.711 1.00 95.44 169 GLY A N 1
ATOM 1347 C CA . GLY A 1 169 ? -15.111 19.100 23.664 1.00 95.44 169 GLY A CA 1
ATOM 1348 C C . GLY A 1 169 ? -15.807 19.131 22.303 1.00 95.44 169 GLY A C 1
ATOM 1349 O O . GLY A 1 169 ? -16.667 19.981 22.104 1.00 95.44 169 GLY A O 1
ATOM 1350 N N . HIS A 1 170 ? -15.435 18.227 21.395 1.00 96.38 170 HIS A N 1
ATOM 1351 C CA . HIS A 1 170 ? -16.051 18.075 20.083 1.00 96.38 170 HIS A CA 1
ATOM 1352 C C . HIS A 1 170 ? -16.538 16.644 19.879 1.00 96.38 170 HIS A C 1
ATOM 1354 O O . HIS A 1 170 ? -15.880 15.703 20.340 1.00 96.38 170 HIS A O 1
ATOM 1360 N N . SER A 1 171 ? -17.650 16.492 19.162 1.00 97.62 171 SER A N 1
ATOM 1361 C CA . SER A 1 171 ? -18.140 15.190 18.707 1.00 97.62 171 SER A CA 1
ATOM 1362 C C . SER A 1 171 ? -17.639 14.897 17.298 1.00 97.62 171 SER A C 1
ATOM 1364 O O . SER A 1 171 ? -17.554 15.802 16.467 1.00 97.62 171 SER A O 1
ATOM 1366 N N . TYR A 1 172 ? -17.316 13.635 17.022 1.00 98.12 172 TYR A N 1
ATOM 1367 C CA . TYR A 1 172 ? -16.893 13.172 15.705 1.00 98.12 172 TYR A CA 1
ATOM 1368 C C . TYR A 1 172 ? -17.720 11.964 15.276 1.00 98.12 172 TYR A C 1
ATOM 1370 O O . TYR A 1 172 ? -17.819 10.987 16.022 1.00 98.12 172 TYR A O 1
ATOM 1378 N N . ASP A 1 173 ? -18.240 12.012 14.049 1.00 98.38 173 ASP A N 1
ATOM 1379 C CA . ASP A 1 173 ? -18.880 10.864 13.408 1.00 98.38 173 ASP A CA 1
ATOM 1380 C C . ASP A 1 173 ? -18.049 10.421 12.207 1.00 98.38 173 ASP A C 1
ATOM 1382 O O . ASP A 1 173 ? -17.597 11.241 11.404 1.00 98.38 173 ASP A O 1
ATOM 1386 N N . VAL A 1 174 ? -17.884 9.111 12.050 1.00 98.38 174 VAL A N 1
ATOM 1387 C CA . VAL A 1 174 ? -17.214 8.506 10.900 1.00 98.38 174 VAL A CA 1
ATOM 1388 C C . VAL A 1 174 ? -18.144 7.474 10.293 1.00 98.38 174 VAL A C 1
ATOM 1390 O O . VAL A 1 174 ? -18.509 6.495 10.935 1.00 98.38 174 VAL A O 1
ATOM 1393 N N . THR A 1 175 ? -18.528 7.671 9.035 1.00 94.88 175 THR A N 1
ATOM 1394 C CA . THR A 1 175 ? -19.317 6.692 8.276 1.00 94.88 175 THR A CA 1
ATOM 1395 C C . THR A 1 175 ? -18.495 6.160 7.120 1.00 94.88 175 THR A C 1
ATOM 1397 O O . THR A 1 175 ? -17.965 6.946 6.349 1.00 94.88 175 THR A O 1
ATOM 1400 N N . MET A 1 176 ? -18.432 4.845 6.946 1.00 86.44 176 MET A N 1
ATOM 1401 C CA . MET A 1 176 ? -17.711 4.194 5.857 1.00 86.44 176 MET A CA 1
ATOM 1402 C C . MET A 1 176 ? -18.605 3.271 5.027 1.00 86.44 176 MET A C 1
ATOM 1404 O O . MET A 1 176 ? -19.627 2.766 5.492 1.00 86.44 176 MET A O 1
ATOM 1408 N N . ASN A 1 177 ? -18.224 3.070 3.770 1.00 76.31 177 ASN A N 1
ATOM 1409 C CA . ASN A 1 177 ? -18.803 2.094 2.849 1.00 76.31 177 ASN A CA 1
ATOM 1410 C C . ASN A 1 177 ? -17.745 1.671 1.812 1.00 76.31 177 ASN A C 1
ATOM 1412 O O . ASN A 1 177 ? -16.613 2.139 1.865 1.00 76.31 177 ASN A O 1
ATOM 1416 N N . ARG A 1 178 ? -18.117 0.854 0.819 1.00 71.44 178 ARG A N 1
ATOM 1417 C CA . ARG A 1 178 ? -17.199 0.369 -0.233 1.00 71.44 178 ARG A CA 1
ATOM 1418 C C . ARG A 1 178 ? -16.428 1.429 -1.026 1.00 71.44 178 ARG A C 1
ATOM 1420 O O . ARG A 1 178 ? -15.446 1.087 -1.670 1.00 71.44 178 ARG A O 1
ATOM 1427 N N . TYR A 1 179 ? -16.874 2.681 -1.039 1.00 62.53 179 TYR A N 1
ATOM 1428 C CA . TYR A 1 179 ? -16.257 3.758 -1.815 1.00 62.53 179 TYR A CA 1
ATOM 1429 C C . TYR A 1 179 ? -15.292 4.625 -0.999 1.00 62.53 179 TYR A C 1
ATOM 1431 O O . TYR A 1 179 ? -14.480 5.337 -1.585 1.00 62.53 179 TYR A O 1
ATOM 1439 N N . GLY A 1 180 ? -15.375 4.586 0.332 1.00 68.56 180 GLY A N 1
ATOM 1440 C CA . GLY A 1 180 ? -14.600 5.466 1.200 1.00 68.56 180 GLY A CA 1
ATOM 1441 C C . GLY A 1 180 ? -15.280 5.727 2.538 1.00 68.56 180 GLY A C 1
ATOM 1442 O O . GLY A 1 180 ? -16.161 4.974 2.967 1.00 68.56 180 GLY A O 1
ATOM 1443 N N . PHE A 1 181 ? -14.884 6.816 3.188 1.00 83.31 181 PHE A N 1
ATOM 1444 C CA . PHE A 1 181 ? -15.424 7.249 4.469 1.00 83.31 181 PHE A CA 1
ATOM 1445 C C . PHE A 1 181 ? -15.735 8.746 4.490 1.00 83.31 181 PHE A C 1
ATOM 1447 O O . PHE A 1 181 ? -15.165 9.536 3.747 1.00 83.31 181 PHE A O 1
ATOM 1454 N N . LYS A 1 182 ? -16.669 9.133 5.350 1.00 91.44 182 LYS A N 1
ATOM 1455 C CA . LYS A 1 182 ? -17.110 10.501 5.589 1.00 91.44 182 LYS A CA 1
ATOM 1456 C C . LYS A 1 182 ? -16.859 10.847 7.045 1.00 91.44 182 LYS A C 1
ATOM 1458 O O . LYS A 1 182 ? -17.142 10.019 7.911 1.00 91.44 182 LYS A O 1
ATOM 1463 N N . VAL A 1 183 ? -16.387 12.064 7.292 1.00 96.00 183 VAL A N 1
ATOM 1464 C CA . VAL A 1 183 ? -16.169 12.588 8.640 1.00 96.00 183 VAL A CA 1
ATOM 1465 C C . VAL A 1 183 ? -17.122 13.747 8.905 1.00 96.00 183 VAL A C 1
ATOM 1467 O O . VAL A 1 183 ? -17.292 14.631 8.066 1.00 96.00 183 VAL A O 1
ATOM 1470 N N . MET A 1 184 ? -17.730 13.747 10.086 1.00 95.75 184 MET A N 1
ATOM 1471 C CA . MET A 1 184 ? -18.485 14.869 10.632 1.00 95.75 184 MET A CA 1
ATOM 1472 C C . MET A 1 184 ? -17.824 15.326 11.932 1.00 95.75 184 MET A C 1
ATOM 1474 O O . MET A 1 184 ? -17.305 14.492 12.676 1.00 95.75 184 MET A O 1
ATOM 1478 N N . ARG A 1 185 ? -17.885 16.625 12.236 1.00 95.38 185 ARG A N 1
ATOM 1479 C CA . ARG A 1 185 ? -17.539 17.154 13.562 1.00 95.38 185 ARG A CA 1
ATOM 1480 C C . ARG A 1 185 ? -18.590 18.145 14.032 1.00 95.38 185 ARG A C 1
ATOM 1482 O O . ARG A 1 185 ? -18.933 19.076 13.301 1.00 95.38 185 ARG A O 1
ATOM 1489 N N . ASP A 1 186 ? -19.090 17.949 15.247 1.00 96.44 186 ASP A N 1
ATOM 1490 C CA . ASP A 1 186 ? -20.160 18.758 15.841 1.00 96.44 186 ASP A CA 1
ATOM 1491 C C . ASP A 1 186 ? -21.384 18.877 14.908 1.00 96.44 186 ASP A C 1
ATOM 1493 O O . ASP A 1 186 ? -21.975 19.945 14.749 1.00 96.44 186 ASP A O 1
ATOM 1497 N N . GLY A 1 187 ? -21.712 17.785 14.206 1.00 93.69 187 GLY A N 1
ATOM 1498 C CA . GLY A 1 187 ? -22.795 17.730 13.218 1.00 93.69 187 GLY A CA 1
ATOM 1499 C C . GLY A 1 187 ? -22.515 18.433 11.881 1.00 93.69 187 GLY A C 1
ATOM 1500 O O . GLY A 1 187 ? -23.369 18.401 10.996 1.00 93.69 187 GLY A O 1
ATOM 1501 N N . ASN A 1 188 ? -21.336 19.028 11.690 1.00 95.06 188 ASN A N 1
ATOM 1502 C CA . ASN A 1 188 ? -20.937 19.654 10.429 1.00 95.06 188 ASN A CA 1
ATOM 1503 C C . ASN A 1 188 ? -20.181 18.666 9.536 1.00 95.06 188 ASN A C 1
ATOM 1505 O O . ASN A 1 188 ? -19.390 17.862 10.026 1.00 95.06 188 ASN A O 1
ATOM 1509 N N . ASP A 1 189 ? -20.392 18.761 8.222 1.00 91.44 189 ASP A N 1
ATOM 1510 C CA . ASP A 1 189 ? -19.695 17.943 7.226 1.00 91.44 189 ASP A CA 1
ATOM 1511 C C . ASP A 1 189 ? -18.236 18.384 7.087 1.00 91.44 189 ASP A C 1
ATOM 1513 O O . ASP A 1 189 ? -17.962 19.533 6.738 1.00 91.44 189 ASP A O 1
ATOM 1517 N N . TYR A 1 190 ? -17.308 17.475 7.381 1.00 90.38 190 TYR A N 1
ATOM 1518 C CA . TYR A 1 190 ? -15.870 17.709 7.258 1.00 90.38 190 TYR A CA 1
ATOM 1519 C C . TYR A 1 190 ? -15.300 17.079 5.980 1.00 90.38 190 TYR A C 1
ATOM 1521 O O . TYR A 1 190 ? -14.144 17.313 5.657 1.00 90.38 190 TYR A O 1
ATOM 1529 N N . GLY A 1 191 ? -16.104 16.362 5.195 1.00 82.50 191 GLY A N 1
ATOM 1530 C CA . GLY A 1 191 ? -15.711 15.850 3.888 1.00 82.50 191 GLY A CA 1
ATOM 1531 C C . GLY A 1 191 ? -15.787 14.334 3.768 1.00 82.50 191 GLY A C 1
ATOM 1532 O O . GLY A 1 191 ? -16.057 13.598 4.720 1.00 82.50 191 GLY A O 1
ATOM 1533 N N . SER A 1 192 ? -15.574 13.873 2.536 1.00 82.69 192 SER A N 1
ATOM 1534 C CA . SER A 1 192 ? -15.534 12.459 2.163 1.00 82.69 192 SER A CA 1
ATOM 1535 C C . SER A 1 192 ? -14.187 12.125 1.535 1.00 82.69 192 SER A C 1
ATOM 1537 O O . SER A 1 192 ? -13.672 12.889 0.722 1.00 82.69 192 SER A O 1
ATOM 1539 N N . TYR A 1 193 ? -13.657 10.969 1.905 1.00 79.19 193 TYR A N 1
ATOM 1540 C CA . TYR A 1 193 ? -12.291 10.527 1.659 1.00 79.19 193 TYR A CA 1
ATOM 1541 C C . TYR A 1 193 ? -12.294 9.080 1.184 1.00 79.19 193 TYR A C 1
ATOM 1543 O O . TYR A 1 193 ? -13.243 8.328 1.430 1.00 79.19 193 TYR A O 1
ATOM 1551 N N . ARG A 1 194 ? -11.235 8.670 0.496 1.00 73.25 194 ARG A N 1
ATOM 1552 C CA . ARG A 1 194 ? -11.057 7.297 0.019 1.00 73.25 194 ARG A CA 1
ATOM 1553 C C . ARG A 1 194 ? -10.368 6.450 1.082 1.00 73.25 194 ARG A C 1
ATOM 1555 O O . ARG A 1 194 ? -9.549 6.935 1.857 1.00 73.25 194 ARG A O 1
ATOM 1562 N N . HIS A 1 195 ? -10.648 5.150 1.082 1.00 72.56 195 HIS A N 1
ATOM 1563 C CA . HIS A 1 195 ? -9.902 4.211 1.925 1.00 72.56 195 HIS A CA 1
ATOM 1564 C C . HIS A 1 195 ? -8.410 4.246 1.595 1.00 72.56 195 HIS A C 1
ATOM 1566 O O . HIS A 1 195 ? -8.028 4.356 0.431 1.00 72.56 195 HIS A O 1
ATOM 1572 N N . GLY A 1 196 ? -7.578 4.173 2.634 1.00 69.31 196 GLY A N 1
ATOM 1573 C CA . GLY A 1 196 ? -6.126 4.345 2.536 1.00 69.31 196 GLY A CA 1
ATOM 1574 C C . GLY A 1 196 ? -5.646 5.781 2.772 1.00 69.31 196 GLY A C 1
ATOM 1575 O O . GLY A 1 196 ? -4.498 5.963 3.183 1.00 69.31 196 GLY A O 1
ATOM 1576 N N . GLU A 1 197 ? -6.510 6.786 2.600 1.00 72.69 197 GLU A N 1
ATOM 1577 C CA . GLU A 1 197 ? -6.208 8.174 2.961 1.00 72.69 197 GLU A CA 1
ATOM 1578 C C . GLU A 1 197 ? -6.224 8.360 4.480 1.00 72.69 197 GLU A C 1
ATOM 1580 O O . GLU A 1 197 ? -6.908 7.648 5.213 1.00 72.69 197 GLU A O 1
ATOM 1585 N N . SER A 1 198 ? -5.450 9.328 4.966 1.00 81.00 198 SER A N 1
ATOM 1586 C CA . SER A 1 198 ? -5.465 9.751 6.367 1.00 81.00 198 SER A CA 1
ATOM 1587 C C . SER A 1 198 ? -5.858 11.215 6.442 1.00 81.00 198 SER A C 1
ATOM 1589 O O . SER A 1 198 ? -5.356 12.034 5.671 1.00 81.00 198 SER A O 1
ATOM 1591 N N . VAL A 1 199 ? -6.743 11.526 7.382 1.00 89.44 199 VAL A N 1
ATOM 1592 C CA . VAL A 1 199 ? -7.251 12.877 7.607 1.00 89.44 199 VAL A CA 1
ATOM 1593 C C . VAL A 1 199 ? -6.863 13.302 9.005 1.00 89.44 199 VAL A C 1
ATOM 1595 O O . VAL A 1 199 ? -7.121 12.576 9.960 1.00 89.44 199 VAL A O 1
ATOM 1598 N N . ARG A 1 200 ? -6.269 14.483 9.136 1.00 93.19 200 ARG A N 1
ATOM 1599 C CA . ARG A 1 200 ? -5.951 15.086 10.426 1.00 93.19 200 ARG A CA 1
ATOM 1600 C C . ARG A 1 200 ? -6.825 16.299 10.659 1.00 93.19 200 ARG A C 1
ATOM 1602 O O . ARG A 1 200 ? -6.792 17.250 9.882 1.00 93.19 200 ARG A O 1
ATOM 1609 N N . ILE A 1 201 ? -7.549 16.302 11.769 1.00 94.69 201 ILE A N 1
ATOM 1610 C CA . ILE A 1 201 ? -8.321 17.456 12.224 1.00 94.69 201 ILE A CA 1
ATOM 1611 C C . ILE A 1 201 ? -7.523 18.164 13.314 1.00 94.69 201 ILE A C 1
ATOM 1613 O O . ILE A 1 201 ? -7.180 17.573 14.338 1.00 94.69 201 ILE A O 1
ATOM 1617 N N . LEU A 1 202 ? -7.200 19.435 13.083 1.00 93.12 202 LEU A N 1
ATOM 1618 C CA . LEU A 1 202 ? -6.541 20.291 14.065 1.00 93.12 202 LEU A CA 1
ATOM 1619 C C . LEU A 1 202 ? -7.542 20.784 15.128 1.00 93.12 202 LEU A C 1
ATOM 1621 O O . LEU A 1 202 ? -8.738 20.873 14.835 1.00 93.12 202 LEU A O 1
ATOM 1625 N N . PRO A 1 203 ? -7.086 21.214 16.325 1.00 92.00 203 PRO A N 1
ATOM 1626 C CA . PRO A 1 203 ? -7.974 21.757 17.360 1.00 92.00 203 PRO A CA 1
ATOM 1627 C C . PRO A 1 203 ? -8.908 22.871 16.856 1.00 92.00 203 PRO A C 1
ATOM 1629 O O . PRO A 1 203 ? -10.085 22.921 17.211 1.00 92.00 203 PRO A O 1
ATOM 1632 N N . ASN A 1 204 ? -8.411 23.726 15.956 1.00 91.19 204 ASN A N 1
ATOM 1633 C CA . ASN A 1 204 ? -9.173 24.821 15.347 1.00 91.19 204 ASN A CA 1
ATOM 1634 C C . ASN A 1 204 ? -10.143 24.383 14.226 1.00 91.19 204 ASN A C 1
ATOM 1636 O O . ASN A 1 204 ? -10.813 25.231 13.649 1.00 91.19 204 ASN A O 1
ATOM 1640 N N . GLY A 1 205 ? -10.199 23.091 13.890 1.00 90.50 205 GLY A N 1
ATOM 1641 C CA . GLY A 1 205 ? -11.049 22.534 12.832 1.00 90.50 205 GLY A CA 1
ATOM 1642 C C . GLY A 1 205 ? -10.515 22.607 11.422 1.00 90.50 205 GLY A C 1
ATOM 1643 O O . GLY A 1 205 ? -11.177 22.114 10.515 1.00 90.50 205 GLY A O 1
ATOM 1644 N N . LYS A 1 206 ? -9.300 23.122 11.227 1.00 91.50 206 LYS A N 1
ATOM 1645 C CA . LYS A 1 206 ? -8.618 22.941 9.951 1.00 91.50 206 LYS A CA 1
ATOM 1646 C C . LYS A 1 206 ? -8.354 21.452 9.722 1.00 91.50 206 LYS A C 1
ATOM 1648 O O . LYS A 1 206 ? -7.875 20.753 10.616 1.00 91.50 206 LYS A O 1
ATOM 1653 N N . ILE A 1 207 ? -8.630 21.011 8.505 1.00 89.31 207 ILE A N 1
ATOM 1654 C CA . ILE A 1 207 ? -8.351 19.662 8.030 1.00 89.31 207 ILE A CA 1
ATOM 1655 C C . ILE A 1 207 ? -7.029 19.675 7.269 1.00 89.31 207 ILE A C 1
ATOM 1657 O O . ILE A 1 207 ? -6.769 20.602 6.502 1.00 89.31 207 ILE A O 1
ATOM 1661 N N . LEU A 1 208 ? -6.214 18.651 7.492 1.00 86.00 208 LEU A N 1
ATOM 1662 C CA . LEU A 1 208 ? -5.032 18.342 6.698 1.00 86.00 208 LEU A CA 1
ATOM 1663 C C . LEU A 1 208 ? -5.193 16.936 6.112 1.00 86.00 208 LEU A C 1
ATOM 1665 O O . LEU A 1 208 ? -5.545 15.994 6.825 1.00 86.00 208 LEU A O 1
ATOM 1669 N N . THR A 1 209 ? -4.945 16.806 4.817 1.00 79.44 209 THR A N 1
ATOM 1670 C CA . THR A 1 209 ? -4.861 15.532 4.095 1.00 79.44 209 THR A CA 1
ATOM 1671 C C . THR A 1 209 ? -3.415 15.034 4.049 1.00 79.44 209 THR A C 1
ATOM 1673 O O . THR A 1 209 ? -2.505 15.674 4.580 1.00 79.44 209 THR A O 1
ATOM 1676 N N . TYR A 1 210 ? -3.178 13.886 3.410 1.00 68.50 210 TYR A N 1
ATOM 1677 C CA . TYR A 1 210 ? -1.825 13.359 3.223 1.00 68.50 210 TYR A CA 1
ATOM 1678 C C . TYR A 1 210 ? -0.884 14.387 2.576 1.00 68.50 210 TYR A C 1
ATOM 1680 O O . TYR A 1 210 ? 0.200 14.618 3.107 1.00 68.50 210 TYR A O 1
ATOM 1688 N N . ASP A 1 211 ? -1.317 15.050 1.505 1.00 67.56 211 ASP A N 1
ATOM 1689 C CA . ASP A 1 211 ? -0.491 16.016 0.767 1.00 67.56 211 ASP A CA 1
ATOM 1690 C C . ASP A 1 211 ? -0.199 17.282 1.588 1.00 67.56 211 ASP A C 1
ATOM 1692 O O . ASP A 1 211 ? 0.843 17.911 1.430 1.00 67.56 211 ASP A O 1
ATOM 1696 N N . ASP A 1 212 ? -1.075 17.623 2.538 1.00 77.00 212 ASP A N 1
ATOM 1697 C CA . ASP A 1 212 ? -0.837 18.715 3.488 1.00 77.00 212 ASP A CA 1
ATOM 1698 C C . ASP A 1 212 ? 0.132 18.312 4.614 1.00 77.00 212 ASP A C 1
ATOM 1700 O O . ASP A 1 212 ? 0.764 19.161 5.247 1.00 77.00 212 ASP A O 1
ATOM 1704 N N . MET A 1 213 ? 0.212 17.014 4.920 1.00 79.06 213 MET A N 1
ATOM 1705 C CA . MET A 1 213 ? 0.966 16.477 6.053 1.00 79.06 213 MET A CA 1
ATOM 1706 C C . MET A 1 213 ? 2.354 15.964 5.678 1.00 79.06 213 MET A C 1
ATOM 1708 O O . MET A 1 213 ? 3.231 15.951 6.544 1.00 79.06 213 MET A O 1
ATOM 1712 N N . TYR A 1 214 ? 2.548 15.496 4.448 1.00 79.25 214 TYR A N 1
ATOM 1713 C CA . TYR A 1 214 ? 3.759 14.821 3.990 1.00 79.25 214 TYR A CA 1
ATOM 1714 C C . TYR A 1 214 ? 4.407 15.585 2.847 1.00 79.25 214 TYR A C 1
ATOM 1716 O O . TYR A 1 214 ? 3.739 16.042 1.928 1.00 79.25 214 TYR A O 1
ATOM 1724 N N . VAL A 1 215 ? 5.732 15.678 2.885 1.00 78.12 215 VAL A N 1
ATOM 1725 C CA . VAL A 1 215 ? 6.501 16.224 1.768 1.00 78.12 215 VAL A CA 1
ATOM 1726 C C . VAL A 1 215 ? 6.303 15.347 0.529 1.00 78.12 215 VAL A C 1
ATOM 1728 O O . VAL A 1 215 ? 6.368 14.116 0.612 1.00 78.12 215 VAL A O 1
ATOM 1731 N N . SER A 1 216 ? 6.114 15.977 -0.628 1.00 75.38 216 SER A N 1
ATOM 1732 C CA . SER A 1 216 ? 6.020 15.305 -1.921 1.00 75.38 216 SER A CA 1
ATOM 1733 C C . SER A 1 216 ? 7.267 14.457 -2.167 1.00 75.38 216 SER A C 1
ATOM 1735 O O . SER A 1 216 ? 8.407 14.898 -1.987 1.00 75.38 216 SER A O 1
ATOM 1737 N N . THR A 1 217 ? 7.043 13.211 -2.576 1.00 78.44 217 THR A N 1
ATOM 1738 C CA . THR A 1 217 ? 8.122 12.246 -2.820 1.00 78.44 217 THR A CA 1
ATOM 1739 C C . THR A 1 217 ? 9.052 12.762 -3.921 1.00 78.44 217 THR A C 1
ATOM 1741 O O . THR A 1 217 ? 8.544 13.218 -4.947 1.00 78.44 217 THR A O 1
ATOM 1744 N N . PRO A 1 218 ? 10.389 12.715 -3.735 1.00 86.12 218 PRO A N 1
ATOM 1745 C CA . PRO A 1 218 ? 11.318 13.129 -4.773 1.00 86.12 218 PRO A CA 1
ATOM 1746 C C . PRO A 1 218 ? 11.093 12.390 -6.090 1.00 86.12 218 PRO A C 1
ATOM 1748 O O . PRO A 1 218 ? 10.780 11.200 -6.114 1.00 86.12 218 PRO A O 1
ATOM 1751 N N . THR A 1 219 ? 11.295 13.101 -7.186 1.00 81.19 219 THR A N 1
ATOM 1752 C CA . THR A 1 219 ? 11.256 12.586 -8.554 1.00 81.19 219 THR A CA 1
ATOM 1753 C C . THR A 1 219 ? 12.599 12.833 -9.221 1.00 81.19 219 THR A C 1
ATOM 1755 O O . THR A 1 219 ? 13.405 13.624 -8.727 1.00 81.19 219 THR A O 1
ATOM 1758 N N . VAL A 1 220 ? 12.849 12.149 -10.335 1.00 82.06 220 VAL A N 1
ATOM 1759 C CA . VAL A 1 220 ? 14.006 12.417 -11.188 1.00 82.06 220 VAL A CA 1
ATOM 1760 C C . VAL A 1 220 ? 13.524 13.072 -12.478 1.00 82.06 220 VAL A C 1
ATOM 1762 O O . VAL A 1 220 ? 12.536 12.629 -13.057 1.00 82.06 220 VAL A O 1
ATOM 1765 N N . ASP A 1 221 ? 14.206 14.120 -12.926 1.00 85.44 221 ASP A N 1
ATOM 1766 C CA . ASP A 1 221 ? 13.877 14.857 -14.153 1.00 85.44 221 ASP A CA 1
ATOM 1767 C C . ASP A 1 221 ? 14.530 14.199 -15.371 1.00 85.44 221 ASP A C 1
ATOM 1769 O O . ASP A 1 221 ? 15.359 14.768 -16.083 1.00 85.44 221 ASP A O 1
ATOM 1773 N N . THR A 1 222 ? 14.255 12.911 -15.544 1.00 76.25 222 THR A N 1
ATOM 1774 C CA . THR A 1 222 ? 14.613 12.199 -16.759 1.00 76.25 222 THR A CA 1
ATOM 1775 C C . THR A 1 222 ? 13.712 11.001 -16.945 1.00 76.25 222 THR A C 1
ATOM 1777 O O . THR A 1 222 ? 13.366 10.288 -16.006 1.00 76.25 222 THR A O 1
ATOM 1780 N N . ASP A 1 223 ? 13.390 10.779 -18.205 1.00 59.12 223 ASP A N 1
ATOM 1781 C CA . ASP A 1 223 ? 12.614 9.650 -18.667 1.00 59.12 223 ASP A CA 1
ATOM 1782 C C . ASP A 1 223 ? 13.522 8.530 -19.220 1.00 59.12 223 ASP A C 1
ATOM 1784 O O . ASP A 1 223 ? 13.064 7.421 -19.483 1.00 59.12 223 ASP A O 1
ATOM 1788 N N . ASP A 1 224 ? 14.827 8.788 -19.324 1.00 68.38 224 ASP A N 1
ATOM 1789 C CA . ASP A 1 224 ? 15.826 7.857 -19.838 1.00 68.38 224 ASP A CA 1
ATOM 1790 C C . ASP A 1 224 ? 16.685 7.286 -18.696 1.00 68.38 224 ASP A C 1
ATOM 1792 O O . ASP A 1 224 ? 17.517 7.976 -18.098 1.00 68.38 224 ASP A O 1
ATOM 1796 N N . PHE A 1 225 ? 16.450 6.009 -18.394 1.00 73.12 225 PHE A N 1
ATOM 1797 C CA . PHE A 1 225 ? 17.054 5.275 -17.279 1.00 73.12 225 PHE A CA 1
ATOM 1798 C C . PHE A 1 225 ? 18.204 4.359 -17.712 1.00 73.12 225 PHE A C 1
ATOM 1800 O O . PHE A 1 225 ? 18.751 3.626 -16.885 1.00 73.12 225 PHE A O 1
ATOM 1807 N N . VAL A 1 226 ? 18.588 4.395 -18.990 1.00 75.81 226 VAL A N 1
ATOM 1808 C CA . VAL A 1 226 ? 19.680 3.594 -19.548 1.00 75.81 226 VAL A CA 1
ATOM 1809 C C . VAL A 1 226 ? 20.775 4.520 -20.064 1.00 75.81 226 VAL A C 1
ATOM 1811 O O . VAL A 1 226 ? 20.502 5.580 -20.609 1.00 75.81 226 VAL A O 1
ATOM 1814 N N . PHE A 1 227 ? 22.045 4.164 -19.883 1.00 84.56 227 PHE A N 1
ATOM 1815 C CA . PHE A 1 227 ? 23.139 4.992 -20.390 1.00 84.56 227 PHE A CA 1
ATOM 1816 C C . PHE A 1 227 ? 24.381 4.175 -20.739 1.00 84.56 227 PHE A C 1
ATOM 1818 O O . PHE A 1 227 ? 24.635 3.129 -20.155 1.00 84.56 227 PHE A O 1
ATOM 1825 N N . VAL A 1 228 ? 25.191 4.673 -21.676 1.00 87.31 228 VAL A N 1
ATOM 1826 C CA . VAL A 1 228 ? 26.450 4.008 -22.062 1.00 87.31 228 VAL A CA 1
ATOM 1827 C C . VAL A 1 228 ? 27.608 4.446 -21.185 1.00 87.31 228 VAL A C 1
ATOM 1829 O O . VAL A 1 228 ? 28.331 3.631 -20.626 1.00 87.31 228 VAL A O 1
ATOM 1832 N N . ASN A 1 229 ? 27.804 5.758 -21.075 1.00 90.75 229 ASN A N 1
ATOM 1833 C CA . ASN A 1 229 ? 29.002 6.325 -20.464 1.00 90.75 229 ASN A CA 1
ATOM 1834 C C . ASN A 1 229 ? 28.693 6.851 -19.069 1.00 90.75 229 ASN A C 1
ATOM 1836 O O . ASN A 1 229 ? 29.158 6.308 -18.065 1.00 90.75 229 ASN A O 1
ATOM 1840 N N . ALA A 1 230 ? 27.871 7.893 -19.024 1.00 94.56 230 ALA A N 1
ATOM 1841 C CA . ALA A 1 230 ? 27.414 8.517 -17.803 1.00 94.56 230 ALA A CA 1
ATOM 1842 C C . ALA A 1 230 ? 26.038 9.155 -18.016 1.00 94.56 230 ALA A C 1
ATOM 1844 O O . ALA A 1 230 ? 25.667 9.470 -19.149 1.00 94.56 230 ALA A O 1
ATOM 1845 N N . LYS A 1 231 ? 25.308 9.371 -16.924 1.00 94.06 231 LYS A N 1
ATOM 1846 C CA . LYS A 1 231 ? 23.996 10.015 -16.914 1.00 94.06 231 LYS A CA 1
ATOM 1847 C C . LYS A 1 231 ? 23.971 11.121 -15.870 1.00 94.06 231 LYS A C 1
ATOM 1849 O O . LYS A 1 231 ? 24.372 10.899 -14.729 1.00 94.06 231 LYS A O 1
ATOM 1854 N N . GLN A 1 232 ? 23.502 12.301 -16.265 1.00 96.06 232 GLN A N 1
ATOM 1855 C CA . GLN A 1 232 ? 23.203 13.373 -15.322 1.00 96.06 232 GLN A CA 1
ATOM 1856 C C . GLN A 1 232 ? 21.843 13.110 -14.670 1.00 96.06 232 GLN A C 1
ATOM 1858 O O . GLN A 1 232 ? 20.862 12.826 -15.355 1.00 96.06 232 GLN A O 1
ATOM 1863 N N . ILE A 1 233 ? 21.813 13.209 -13.348 1.00 95.44 233 ILE A N 1
ATOM 1864 C CA . ILE A 1 233 ? 20.662 13.007 -12.483 1.00 95.44 233 ILE A CA 1
ATOM 1865 C C . ILE A 1 233 ? 20.268 14.351 -11.886 1.00 95.44 233 ILE A C 1
ATOM 1867 O O . ILE A 1 233 ? 21.086 15.042 -11.275 1.00 95.44 233 ILE A O 1
ATOM 1871 N N . ILE A 1 234 ? 18.999 14.699 -12.062 1.00 93.69 234 ILE A N 1
ATOM 1872 C CA . ILE A 1 234 ? 18.377 15.909 -11.534 1.00 93.69 234 ILE A CA 1
ATOM 1873 C C . ILE A 1 234 ? 17.203 15.443 -10.678 1.00 93.69 234 ILE A C 1
ATOM 1875 O O . ILE A 1 234 ? 16.345 14.721 -11.175 1.00 93.69 234 ILE A O 1
ATOM 1879 N N . LEU A 1 235 ? 17.184 15.806 -9.397 1.00 91.31 235 LEU A N 1
ATOM 1880 C CA . LEU A 1 235 ? 16.109 15.456 -8.467 1.00 91.31 235 LEU A CA 1
ATOM 1881 C C . LEU A 1 235 ? 15.206 16.664 -8.206 1.00 91.31 235 LEU A C 1
ATOM 1883 O O . LEU A 1 235 ? 15.705 17.774 -8.039 1.00 91.31 235 LEU A O 1
ATOM 1887 N N . ASN A 1 236 ? 13.897 16.427 -8.115 1.00 85.50 236 ASN A N 1
ATOM 1888 C CA . ASN A 1 236 ? 12.875 17.449 -7.870 1.00 85.50 236 ASN A CA 1
ATOM 1889 C C . ASN A 1 236 ? 11.877 17.007 -6.786 1.00 85.50 236 ASN A C 1
ATOM 1891 O O . ASN A 1 236 ? 11.666 15.816 -6.571 1.00 85.50 236 ASN A O 1
ATOM 1895 N N . THR A 1 237 ? 11.221 17.962 -6.126 1.00 84.31 237 THR A N 1
ATOM 1896 C CA . THR A 1 237 ? 10.053 17.736 -5.255 1.00 84.31 237 THR A CA 1
ATOM 1897 C C . THR A 1 237 ? 9.066 18.890 -5.430 1.00 84.31 237 THR A C 1
ATOM 1899 O O . THR A 1 237 ? 9.480 20.035 -5.598 1.00 84.31 237 THR A O 1
ATOM 1902 N N . GLU A 1 238 ? 7.764 18.602 -5.408 1.00 80.94 238 GLU A N 1
ATOM 1903 C CA . GLU A 1 238 ? 6.717 19.627 -5.549 1.00 80.94 238 GLU A CA 1
ATOM 1904 C C . GLU A 1 238 ? 6.554 20.480 -4.280 1.00 80.94 238 GLU A C 1
ATOM 1906 O O . GLU A 1 238 ? 6.017 21.587 -4.327 1.00 80.94 238 GLU A O 1
ATOM 1911 N N . THR A 1 239 ? 7.040 19.997 -3.131 1.00 81.56 239 THR A N 1
ATOM 1912 C CA . THR A 1 239 ? 6.981 20.751 -1.877 1.00 81.56 239 THR A CA 1
ATOM 1913 C C . THR A 1 239 ? 8.056 21.832 -1.855 1.00 81.56 239 THR A C 1
ATOM 1915 O O . THR A 1 239 ? 9.229 21.578 -1.573 1.00 81.56 239 THR A O 1
ATOM 1918 N N . SER A 1 240 ? 7.638 23.070 -2.114 1.00 86.94 240 SER A N 1
ATOM 1919 C CA . SER A 1 240 ? 8.513 24.239 -2.043 1.00 86.94 240 SER A CA 1
ATOM 1920 C C . SER A 1 240 ? 9.208 24.350 -0.679 1.00 86.94 240 SER A C 1
ATOM 1922 O O . SER A 1 240 ? 8.559 24.339 0.365 1.00 86.94 240 SER A O 1
ATOM 1924 N N . GLY A 1 241 ? 10.534 24.514 -0.693 1.00 90.94 241 GLY A N 1
ATOM 1925 C CA . GLY A 1 241 ? 11.354 24.673 0.513 1.00 90.94 241 GLY A CA 1
ATOM 1926 C C . GLY A 1 241 ? 11.762 23.369 1.208 1.00 90.94 241 GLY A C 1
ATOM 1927 O O . GLY A 1 241 ? 12.357 23.432 2.284 1.00 90.94 241 GLY A O 1
ATOM 1928 N N . ALA A 1 242 ? 11.458 22.200 0.636 1.00 94.62 242 ALA A N 1
ATOM 1929 C CA . ALA A 1 242 ? 11.955 20.921 1.138 1.00 94.62 242 ALA A CA 1
ATOM 1930 C C . ALA A 1 242 ? 13.396 20.625 0.668 1.00 94.62 242 ALA A C 1
ATOM 1932 O O . ALA A 1 242 ? 13.756 20.916 -0.472 1.00 94.62 242 ALA A O 1
ATOM 1933 N N . SER A 1 243 ? 14.198 19.994 1.532 1.00 98.19 243 SER A N 1
ATOM 1934 C CA . SER A 1 243 ? 15.544 19.487 1.206 1.00 98.19 243 SER A CA 1
ATOM 1935 C C . SER A 1 243 ? 15.485 18.007 0.830 1.00 98.19 243 SER A C 1
ATOM 1937 O O . SER A 1 243 ? 14.881 17.217 1.560 1.00 98.19 243 SER A O 1
ATOM 1939 N N . ILE A 1 244 ? 16.139 17.621 -0.270 1.00 98.00 244 ILE A N 1
ATOM 1940 C CA . ILE A 1 244 ? 16.222 16.234 -0.758 1.00 98.00 244 ILE A CA 1
ATOM 1941 C C . ILE A 1 244 ? 17.565 15.617 -0.341 1.00 98.00 244 ILE A C 1
ATOM 1943 O O . ILE A 1 244 ? 18.612 16.236 -0.505 1.00 98.00 244 ILE A O 1
ATOM 1947 N N . TYR A 1 245 ? 17.541 14.374 0.137 1.00 98.31 245 TYR A N 1
ATOM 1948 C CA . TYR A 1 245 ? 18.719 13.572 0.476 1.00 98.31 245 TYR A CA 1
ATOM 1949 C C . TYR A 1 245 ? 18.668 12.245 -0.270 1.00 98.31 245 TYR A C 1
ATOM 1951 O O . TYR A 1 245 ? 17.587 11.668 -0.408 1.00 98.31 245 TYR A O 1
ATOM 1959 N N . TYR A 1 246 ? 19.814 11.751 -0.739 1.00 97.75 246 TYR A N 1
ATOM 1960 C CA . TYR A 1 246 ? 19.864 10.557 -1.577 1.00 97.75 246 TYR A CA 1
ATOM 1961 C C . TYR A 1 246 ? 21.047 9.629 -1.287 1.00 97.75 246 TYR A C 1
ATOM 1963 O O . TYR A 1 246 ? 22.047 10.015 -0.681 1.00 97.75 246 TYR A O 1
ATOM 1971 N N . THR A 1 247 ? 20.911 8.388 -1.748 1.00 97.00 247 THR A N 1
ATOM 1972 C CA . THR A 1 247 ? 21.938 7.341 -1.753 1.00 97.00 247 THR A CA 1
ATOM 1973 C C . THR A 1 247 ? 21.988 6.683 -3.134 1.00 97.00 247 THR A C 1
ATOM 1975 O O . THR A 1 247 ? 21.009 6.706 -3.884 1.00 97.00 247 THR A O 1
ATOM 1978 N N . LEU A 1 248 ? 23.148 6.123 -3.486 1.00 95.00 248 LEU A N 1
ATOM 1979 C CA . LEU A 1 248 ? 23.391 5.444 -4.772 1.00 95.00 248 LEU A CA 1
ATOM 1980 C C . LEU A 1 248 ? 23.777 3.967 -4.605 1.00 95.00 248 LEU A C 1
ATOM 1982 O O . LEU A 1 248 ? 23.782 3.210 -5.573 1.00 95.00 248 LEU A O 1
ATOM 1986 N N . ASP A 1 249 ? 24.094 3.561 -3.377 1.00 85.56 249 ASP A N 1
ATOM 1987 C CA . ASP A 1 249 ? 24.575 2.231 -2.991 1.00 85.56 249 ASP A CA 1
ATOM 1988 C C . ASP A 1 249 ? 23.443 1.284 -2.551 1.00 85.56 249 ASP A C 1
ATOM 1990 O O . ASP A 1 249 ? 23.692 0.178 -2.078 1.00 85.56 249 ASP A O 1
ATOM 1994 N N . GLY A 1 250 ? 22.189 1.725 -2.685 1.00 79.12 250 GLY A N 1
ATOM 1995 C CA . GLY A 1 250 ? 21.006 0.972 -2.276 1.00 79.12 250 GLY A CA 1
ATOM 1996 C C . GLY A 1 250 ? 20.661 1.065 -0.785 1.00 79.12 250 GLY A C 1
ATOM 1997 O O . GLY A 1 250 ? 19.629 0.518 -0.380 1.00 79.12 250 GLY A O 1
ATOM 1998 N N . THR A 1 251 ? 21.433 1.775 0.043 1.00 87.12 251 THR A N 1
ATOM 1999 C CA . THR A 1 251 ? 21.079 2.016 1.457 1.00 87.12 251 THR A CA 1
ATOM 2000 C C . THR A 1 251 ? 19.881 2.966 1.590 1.00 87.12 251 THR A C 1
ATOM 2002 O O . THR A 1 251 ? 19.567 3.712 0.666 1.00 87.12 251 THR A O 1
ATOM 2005 N N . GLN A 1 252 ? 19.149 2.924 2.711 1.00 81.88 252 GLN A N 1
ATOM 2006 C CA . GLN A 1 252 ? 18.003 3.823 2.922 1.00 81.88 252 GLN A CA 1
ATOM 2007 C C . GLN A 1 252 ? 18.481 5.263 3.164 1.00 81.88 252 GLN A C 1
ATOM 2009 O O . GLN A 1 252 ? 19.305 5.468 4.058 1.00 81.88 252 GLN A O 1
ATOM 2014 N N . PRO A 1 253 ? 17.972 6.261 2.420 1.00 93.25 253 PRO A N 1
ATOM 2015 C CA . PRO A 1 253 ? 18.400 7.636 2.602 1.00 93.25 253 PRO A CA 1
ATOM 2016 C C . PRO A 1 253 ? 17.812 8.232 3.891 1.00 93.25 253 PRO A C 1
ATOM 2018 O O . PRO A 1 253 ? 16.653 7.998 4.239 1.00 93.25 253 PRO A O 1
ATOM 2021 N N . THR A 1 254 ? 18.613 9.030 4.593 1.00 94.38 254 THR A N 1
ATOM 2022 C CA . THR A 1 254 ? 18.236 9.777 5.801 1.00 94.38 254 THR A CA 1
ATOM 2023 C C . THR A 1 254 ? 18.749 11.219 5.715 1.00 94.38 254 THR A C 1
ATOM 2025 O O . THR A 1 254 ? 19.439 11.587 4.767 1.00 94.38 254 THR A O 1
ATOM 2028 N N . LYS A 1 255 ? 18.492 12.048 6.738 1.00 95.81 255 LYS A N 1
ATOM 2029 C CA . LYS A 1 255 ? 19.102 13.391 6.857 1.00 95.81 255 LYS A CA 1
ATOM 2030 C C . LYS A 1 255 ? 20.638 13.383 6.944 1.00 95.81 255 LYS A C 1
ATOM 2032 O O . LYS A 1 255 ? 21.244 14.444 6.869 1.00 95.81 255 LYS A O 1
ATOM 2037 N N . GLN A 1 256 ? 21.261 12.223 7.169 1.00 95.69 256 GLN A N 1
ATOM 2038 C CA . GLN A 1 256 ? 22.719 12.056 7.189 1.00 95.69 256 GLN A CA 1
ATOM 2039 C C . GLN A 1 256 ? 23.281 11.611 5.831 1.00 95.69 256 GLN A C 1
ATOM 2041 O O . GLN A 1 256 ? 24.499 11.574 5.666 1.00 95.69 256 GLN A O 1
ATOM 2046 N N . SER A 1 257 ? 22.420 11.255 4.874 1.00 97.75 257 SER A N 1
ATOM 2047 C CA . SER A 1 257 ? 22.823 10.928 3.506 1.00 97.75 257 SER A CA 1
ATOM 2048 C C . SER A 1 257 ? 23.249 12.182 2.738 1.00 97.75 257 SER A C 1
ATOM 2050 O O . SER A 1 257 ? 23.209 13.300 3.252 1.00 97.75 257 SER A O 1
ATOM 2052 N N . THR A 1 258 ? 23.672 12.009 1.489 1.00 97.94 258 THR A N 1
ATOM 2053 C CA . THR A 1 258 ? 24.113 13.126 0.654 1.00 97.94 258 THR A CA 1
ATOM 2054 C C . THR A 1 258 ? 22.944 14.061 0.348 1.00 97.94 258 THR A C 1
ATOM 2056 O O . THR A 1 258 ? 21.947 13.641 -0.235 1.00 97.94 258 THR A O 1
ATOM 2059 N N . GLU A 1 259 ? 23.064 15.334 0.728 1.00 98.25 259 GLU A N 1
ATOM 2060 C CA . GLU A 1 259 ? 22.086 16.367 0.377 1.00 98.25 259 GLU A CA 1
ATOM 2061 C C . GLU A 1 259 ? 22.206 16.739 -1.106 1.00 98.25 259 GLU A C 1
ATOM 2063 O O . GLU A 1 259 ? 23.300 16.986 -1.629 1.00 98.25 259 GLU A O 1
ATOM 2068 N N . TYR A 1 260 ? 21.069 16.787 -1.794 1.00 97.94 260 TYR A N 1
ATOM 2069 C CA . TYR A 1 260 ? 20.984 17.211 -3.182 1.00 97.94 260 TYR A CA 1
ATOM 2070 C C . TYR A 1 260 ? 21.090 18.737 -3.276 1.00 97.94 260 TYR A C 1
ATOM 2072 O O . TYR A 1 260 ? 20.148 19.462 -2.971 1.00 97.94 260 TYR A O 1
ATOM 2080 N N . ASN A 1 261 ? 22.251 19.213 -3.729 1.00 96.94 261 ASN A N 1
ATOM 2081 C CA . ASN A 1 261 ? 22.558 20.638 -3.906 1.00 96.94 261 ASN A CA 1
ATOM 2082 C C . ASN A 1 261 ? 22.602 21.071 -5.385 1.00 96.94 261 ASN A C 1
ATOM 2084 O O . ASN A 1 261 ? 22.981 22.197 -5.702 1.00 96.94 261 ASN A O 1
ATOM 2088 N N . GLY A 1 262 ? 22.248 20.167 -6.298 1.00 96.50 262 GLY A N 1
ATOM 2089 C CA . GLY A 1 262 ? 22.277 20.380 -7.739 1.00 96.50 262 GLY A CA 1
ATOM 2090 C C . GLY A 1 262 ? 22.509 19.077 -8.507 1.00 96.50 262 GLY A C 1
ATOM 2091 O O . GLY A 1 262 ? 22.763 18.039 -7.886 1.00 96.50 262 GLY A O 1
ATOM 2092 N N . PRO A 1 263 ? 22.434 19.120 -9.849 1.00 97.81 263 PRO A N 1
ATOM 2093 C CA . PRO A 1 263 ? 22.604 17.943 -10.691 1.00 97.81 263 PRO A CA 1
ATOM 2094 C C . PRO A 1 263 ? 23.917 17.205 -10.414 1.00 97.81 263 PRO A C 1
ATOM 2096 O O . PRO A 1 263 ? 24.970 17.829 -10.272 1.00 97.81 263 PRO A O 1
ATOM 2099 N N . PHE A 1 264 ? 23.871 15.874 -10.397 1.00 97.06 264 PHE A N 1
ATOM 2100 C CA . PHE A 1 264 ? 25.048 15.017 -10.227 1.00 97.06 264 PHE A CA 1
ATOM 2101 C C . PHE A 1 264 ? 25.123 13.965 -11.333 1.00 97.06 264 PHE A C 1
ATOM 2103 O O . PHE A 1 264 ? 24.160 13.761 -12.062 1.00 97.06 264 PHE A O 1
ATOM 2110 N N . THR A 1 265 ? 26.263 13.294 -11.482 1.00 96.81 265 THR A N 1
ATOM 2111 C CA . THR A 1 265 ? 26.482 12.329 -12.568 1.00 96.81 265 THR A CA 1
ATOM 2112 C C . THR A 1 265 ? 26.719 10.929 -12.016 1.00 96.81 265 THR A C 1
ATOM 2114 O O . THR A 1 265 ? 27.519 10.756 -11.100 1.00 96.81 265 THR A O 1
ATOM 2117 N N . ILE A 1 266 ? 26.078 9.927 -12.618 1.00 96.06 266 ILE A N 1
ATOM 2118 C CA . ILE A 1 266 ? 26.362 8.504 -12.393 1.00 96.06 266 ILE A CA 1
ATOM 2119 C C . ILE A 1 266 ? 27.065 7.907 -13.615 1.00 96.06 266 ILE A C 1
ATOM 2121 O O . ILE A 1 266 ? 26.778 8.286 -14.748 1.00 96.06 266 ILE A O 1
ATOM 2125 N N . SER A 1 267 ? 27.995 6.978 -13.396 1.00 95.19 267 SER A N 1
ATOM 2126 C CA . SER A 1 267 ? 28.783 6.322 -14.457 1.00 95.19 267 SER A CA 1
ATOM 2127 C C . SER A 1 267 ? 28.754 4.790 -14.390 1.00 95.19 267 SER A C 1
ATOM 2129 O O . SER A 1 267 ? 29.445 4.125 -15.165 1.00 95.19 267 SER A O 1
ATOM 2131 N N . ALA A 1 268 ? 27.943 4.229 -13.490 1.00 91.50 268 ALA A N 1
ATOM 2132 C CA . ALA A 1 268 ? 27.669 2.802 -13.324 1.00 91.50 268 ALA A CA 1
ATOM 2133 C C . ALA A 1 268 ? 26.183 2.588 -12.999 1.00 91.50 268 ALA A C 1
ATOM 2135 O O . ALA A 1 268 ? 25.538 3.510 -12.484 1.00 91.50 268 ALA A O 1
ATOM 2136 N N . SER A 1 269 ? 25.645 1.395 -13.282 1.00 85.19 269 SER A N 1
ATOM 2137 C CA . SER A 1 269 ? 24.273 1.047 -12.894 1.00 85.19 269 SER A CA 1
ATOM 2138 C C . SER A 1 269 ? 24.080 1.324 -11.405 1.00 85.19 269 SER A C 1
ATOM 2140 O O . SER A 1 269 ? 24.891 0.893 -10.588 1.00 85.19 269 SER A O 1
ATOM 2142 N N . SER A 1 270 ? 23.053 2.096 -11.063 1.00 86.44 270 SER A N 1
ATOM 2143 C CA . SER A 1 270 ? 22.871 2.638 -9.715 1.00 86.44 270 SER A CA 1
ATOM 2144 C C . SER A 1 270 ? 21.403 2.631 -9.330 1.00 86.44 270 SER A C 1
ATOM 2146 O O . SER A 1 270 ? 20.528 2.860 -10.165 1.00 86.44 270 SER A O 1
ATOM 2148 N N . GLN A 1 271 ? 21.139 2.426 -8.043 1.00 84.06 271 GLN A N 1
ATOM 2149 C CA . GLN A 1 271 ? 19.822 2.631 -7.460 1.00 84.06 271 GLN A CA 1
ATOM 2150 C C . GLN A 1 271 ? 19.821 3.984 -6.750 1.00 84.06 271 GLN A C 1
ATOM 2152 O O . GLN A 1 271 ? 20.331 4.104 -5.639 1.00 84.06 271 GLN A O 1
ATOM 2157 N N . VAL A 1 272 ? 19.251 5.003 -7.390 1.00 88.25 272 VAL A N 1
ATOM 2158 C CA . VAL A 1 272 ? 19.065 6.323 -6.785 1.00 88.25 272 VAL A CA 1
ATOM 2159 C C . VAL A 1 272 ? 17.881 6.231 -5.832 1.00 88.25 272 VAL A C 1
ATOM 2161 O O . VAL A 1 272 ? 16.736 6.160 -6.276 1.00 88.25 272 VAL A O 1
ATOM 2164 N N . LYS A 1 273 ? 18.136 6.211 -4.523 1.00 86.50 273 LYS A N 1
ATOM 2165 C CA . LYS A 1 273 ? 17.075 6.348 -3.519 1.00 86.50 273 LYS A CA 1
ATOM 2166 C C . LYS A 1 273 ? 17.083 7.759 -2.969 1.00 86.50 273 LYS A C 1
ATOM 2168 O O . LYS A 1 273 ? 18.142 8.217 -2.560 1.00 86.50 273 LYS A O 1
ATOM 2173 N N . ALA A 1 274 ? 15.937 8.432 -2.916 1.00 86.69 274 ALA A N 1
ATOM 2174 C CA . ALA A 1 274 ? 15.859 9.792 -2.388 1.00 86.69 274 ALA A CA 1
ATOM 2175 C C . ALA A 1 274 ? 14.640 10.023 -1.488 1.00 86.69 274 ALA A C 1
ATOM 2177 O O . ALA A 1 274 ? 13.544 9.533 -1.765 1.00 86.69 274 ALA A O 1
ATOM 2178 N N . ILE A 1 275 ? 14.831 10.809 -0.431 1.00 91.50 275 ILE A N 1
ATOM 2179 C CA . ILE A 1 275 ? 13.808 11.244 0.528 1.00 91.50 275 ILE A CA 1
ATOM 2180 C C . ILE A 1 275 ? 13.884 12.762 0.699 1.00 91.50 275 ILE A C 1
ATOM 2182 O O . ILE A 1 275 ? 14.970 13.336 0.647 1.00 91.50 275 ILE A O 1
ATOM 2186 N N . ALA A 1 276 ? 12.747 13.418 0.914 1.00 90.69 276 ALA A N 1
ATOM 2187 C CA . ALA A 1 276 ? 12.684 14.850 1.168 1.00 90.69 276 ALA A CA 1
ATOM 2188 C C . ALA A 1 276 ? 12.168 15.169 2.575 1.00 90.69 276 ALA A C 1
ATOM 2190 O O . ALA A 1 276 ? 11.306 14.475 3.123 1.00 90.69 276 ALA A O 1
ATOM 2191 N N . TYR A 1 277 ? 12.684 16.255 3.149 1.00 95.25 277 TYR A N 1
ATOM 2192 C CA . TYR A 1 277 ? 12.297 16.763 4.461 1.00 95.25 277 TYR A CA 1
ATOM 2193 C C . TYR A 1 277 ? 11.915 18.237 4.390 1.00 95.25 277 TYR A C 1
ATOM 2195 O O . TYR A 1 277 ? 12.551 19.027 3.700 1.00 95.25 277 TYR A O 1
ATOM 2203 N N . HIS A 1 278 ? 10.925 18.615 5.193 1.00 92.94 278 HIS A N 1
ATOM 2204 C CA . HIS A 1 278 ? 10.517 19.996 5.410 1.00 92.94 278 HIS A CA 1
ATOM 2205 C C . HIS A 1 278 ? 10.364 20.243 6.917 1.00 92.94 278 HIS A C 1
ATOM 2207 O O . HIS A 1 278 ? 10.196 19.303 7.694 1.00 92.94 278 HIS A O 1
ATOM 2213 N N . LYS A 1 279 ? 10.445 21.504 7.352 1.00 89.06 279 LYS A N 1
ATOM 2214 C CA . LYS A 1 279 ? 10.377 21.867 8.780 1.00 89.06 279 LYS A CA 1
ATOM 2215 C C . LYS A 1 279 ? 8.997 21.646 9.412 1.00 89.06 279 LYS A C 1
ATOM 2217 O O . LYS A 1 279 ? 8.915 21.376 10.603 1.00 89.06 279 LYS A O 1
ATOM 2222 N N . GLU A 1 280 ? 7.933 21.777 8.622 1.00 83.81 280 GLU A N 1
ATOM 2223 C CA . GLU A 1 280 ? 6.538 21.795 9.098 1.00 83.81 280 GLU A CA 1
ATOM 2224 C C . GLU A 1 280 ? 5.732 20.564 8.658 1.00 83.81 280 GLU A C 1
ATOM 2226 O O . GLU A 1 280 ? 4.580 20.414 9.051 1.00 83.81 280 GLU A O 1
ATOM 2231 N N . MET A 1 281 ? 6.328 19.675 7.857 1.00 83.12 281 MET A N 1
ATOM 2232 C CA . MET A 1 281 ? 5.666 18.487 7.308 1.00 83.12 281 MET A CA 1
ATOM 2233 C C . MET A 1 281 ? 6.447 17.226 7.676 1.00 83.12 281 MET A C 1
ATOM 2235 O O . MET A 1 281 ? 7.656 17.265 7.917 1.00 83.12 281 MET A O 1
ATOM 2239 N N . LYS A 1 282 ? 5.761 16.084 7.696 1.00 84.81 282 LYS A N 1
ATOM 2240 C CA . LYS A 1 282 ? 6.404 14.774 7.808 1.00 84.81 282 LYS A CA 1
ATOM 2241 C C . LYS A 1 282 ? 7.241 14.502 6.558 1.00 84.81 282 LYS A C 1
ATOM 2243 O O . LYS A 1 282 ? 6.909 14.954 5.465 1.00 84.81 282 LYS A O 1
ATOM 2248 N N . ALA A 1 283 ? 8.329 13.754 6.733 1.00 85.69 283 ALA A N 1
ATOM 2249 C CA . ALA A 1 283 ? 9.212 13.371 5.635 1.00 85.69 283 ALA A CA 1
ATOM 2250 C C . ALA A 1 283 ? 8.444 12.650 4.520 1.00 85.69 283 ALA A C 1
ATOM 2252 O O . ALA A 1 283 ? 7.459 11.959 4.791 1.00 85.69 283 ALA A O 1
ATOM 2253 N N . SER A 1 284 ? 8.917 12.782 3.285 1.00 80.75 284 SER A N 1
ATOM 2254 C CA . SER A 1 284 ? 8.328 12.077 2.153 1.00 80.75 284 SER A CA 1
ATOM 2255 C C . SER A 1 284 ? 8.497 10.559 2.277 1.00 80.75 284 SER A C 1
ATOM 2257 O O . SER A 1 284 ? 9.293 10.057 3.076 1.00 80.75 284 SER A O 1
ATOM 2259 N N . LYS A 1 285 ? 7.818 9.805 1.405 1.00 78.44 285 LYS A N 1
ATOM 2260 C CA . LYS A 1 285 ? 8.243 8.426 1.127 1.00 78.44 285 LYS A CA 1
ATOM 2261 C C . LYS A 1 285 ? 9.618 8.438 0.453 1.00 78.44 285 LYS A C 1
ATOM 2263 O O . LYS A 1 285 ? 10.028 9.441 -0.138 1.00 78.44 285 LYS A O 1
ATOM 2268 N N . VAL A 1 286 ? 10.323 7.313 0.538 1.00 76.50 286 VAL A N 1
ATOM 2269 C CA . VAL A 1 286 ? 11.565 7.104 -0.209 1.00 76.50 286 VAL A CA 1
ATOM 2270 C C . VAL A 1 286 ? 11.202 6.804 -1.660 1.00 76.50 286 VAL A C 1
ATOM 2272 O O . VAL A 1 286 ? 10.564 5.794 -1.953 1.00 76.50 286 VAL A O 1
ATOM 2275 N N . SER A 1 287 ? 11.616 7.684 -2.563 1.00 74.00 287 SER A N 1
ATOM 2276 C CA . SER A 1 287 ? 11.708 7.367 -3.984 1.00 74.00 287 SER A CA 1
ATOM 2277 C C . SER A 1 287 ? 12.878 6.419 -4.203 1.00 74.00 287 SER A C 1
ATOM 2279 O O . SER A 1 287 ? 13.903 6.500 -3.530 1.00 74.00 287 SER A O 1
ATOM 2281 N N . ILE A 1 288 ? 12.722 5.500 -5.137 1.00 76.31 288 ILE A N 1
ATOM 2282 C CA . ILE A 1 288 ? 13.764 4.571 -5.556 1.00 76.31 288 ILE A CA 1
ATOM 2283 C C . ILE A 1 288 ? 13.704 4.611 -7.074 1.00 76.31 288 ILE A C 1
ATOM 2285 O O . ILE A 1 288 ? 12.605 4.487 -7.590 1.00 76.31 288 ILE A O 1
ATOM 2289 N N . ILE A 1 289 ? 14.817 4.803 -7.775 1.00 73.56 289 ILE A N 1
ATOM 2290 C CA . ILE A 1 289 ? 14.913 4.785 -9.239 1.00 73.56 289 ILE A CA 1
ATOM 2291 C C . ILE A 1 289 ? 16.131 3.942 -9.618 1.00 73.56 289 ILE A C 1
ATOM 2293 O O . ILE A 1 289 ? 17.198 4.101 -9.027 1.00 73.56 289 ILE A O 1
ATOM 2297 N N . TYR A 1 290 ? 15.987 3.049 -10.595 1.00 74.31 290 TYR A N 1
ATOM 2298 C CA . TYR A 1 290 ? 17.095 2.240 -11.103 1.00 74.31 290 TYR A CA 1
ATOM 2299 C C . TYR A 1 290 ? 17.598 2.820 -12.417 1.00 74.31 290 TYR A C 1
ATOM 2301 O O . TYR A 1 290 ? 16.816 3.034 -13.337 1.00 74.31 290 TYR A O 1
ATOM 2309 N N . PHE A 1 291 ? 18.905 3.033 -12.499 1.00 80.50 291 PHE A N 1
ATOM 2310 C CA . PHE A 1 291 ? 19.596 3.385 -13.727 1.00 80.50 291 PHE A CA 1
ATOM 2311 C C . PHE A 1 291 ? 20.484 2.226 -14.151 1.00 80.50 291 PHE A C 1
ATOM 2313 O O . PHE A 1 291 ? 21.237 1.700 -13.328 1.00 80.50 291 PHE A O 1
ATOM 2320 N N . ASN A 1 292 ? 20.424 1.850 -15.426 1.00 79.19 292 ASN A N 1
ATOM 2321 C CA . ASN A 1 292 ? 21.200 0.746 -15.967 1.00 79.19 292 ASN A CA 1
ATOM 2322 C C . ASN A 1 292 ? 22.249 1.234 -16.969 1.00 79.19 292 ASN A C 1
ATOM 2324 O O . ASN A 1 292 ? 21.934 1.898 -17.954 1.00 79.19 292 ASN A O 1
ATOM 2328 N N . LYS A 1 293 ? 23.506 0.872 -16.735 1.00 86.50 293 LYS A N 1
ATOM 2329 C CA . LYS A 1 293 ? 24.578 1.064 -17.697 1.00 86.50 293 LYS A CA 1
ATOM 2330 C C . LYS A 1 293 ? 24.613 -0.101 -18.682 1.00 86.50 293 LYS A C 1
ATOM 2332 O O . LYS A 1 293 ? 24.634 -1.254 -18.259 1.00 86.50 293 LYS A O 1
ATOM 2337 N N . VAL A 1 294 ? 24.680 0.208 -19.971 1.00 81.06 294 VAL A N 1
ATOM 2338 C CA . VAL A 1 294 ? 24.789 -0.773 -21.063 1.00 81.06 294 VAL A CA 1
ATOM 2339 C C . VAL A 1 294 ? 26.020 -0.493 -21.920 1.00 81.06 294 VAL A C 1
ATOM 2341 O O . VAL A 1 294 ? 26.561 0.612 -21.899 1.00 81.06 294 VAL A O 1
ATOM 2344 N N . ASN A 1 295 ? 26.472 -1.481 -22.688 1.00 80.94 295 ASN A N 1
ATOM 2345 C CA . ASN A 1 295 ? 27.527 -1.273 -23.681 1.00 80.94 295 ASN A CA 1
ATOM 2346 C C . ASN A 1 295 ? 26.955 -0.725 -25.000 1.00 80.94 295 ASN A C 1
ATOM 2348 O O . ASN A 1 295 ? 25.782 -0.933 -25.304 1.00 80.94 295 ASN A O 1
ATOM 2352 N N . GLU A 1 296 ? 27.782 -0.071 -25.823 1.00 78.25 296 GLU A N 1
ATOM 2353 C CA . GLU A 1 296 ? 27.353 0.465 -27.133 1.00 78.25 296 GLU A CA 1
ATOM 2354 C C . GLU A 1 296 ? 26.750 -0.616 -28.046 1.00 78.25 296 GLU A C 1
ATOM 2356 O O . GLU A 1 296 ? 25.739 -0.376 -28.700 1.00 78.25 296 GLU A O 1
ATOM 2361 N N . SER A 1 297 ? 27.283 -1.841 -28.015 1.00 70.56 297 SER A N 1
ATOM 2362 C CA . SER A 1 297 ? 26.751 -2.977 -28.782 1.00 70.56 297 SER A CA 1
ATOM 2363 C C . SER A 1 297 ? 25.331 -3.391 -28.374 1.00 70.56 297 SER A C 1
ATOM 2365 O O . SER A 1 297 ? 24.594 -3.956 -29.180 1.00 70.56 297 SE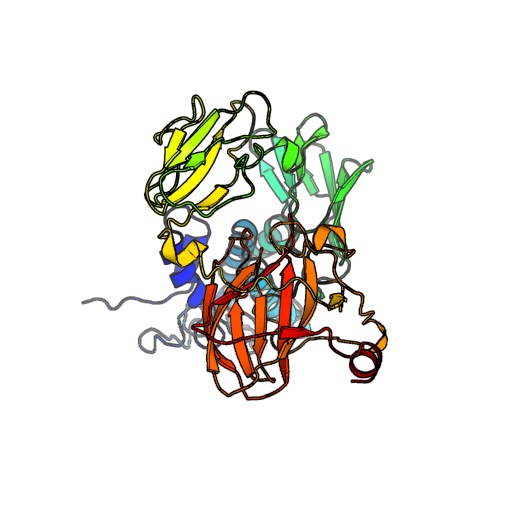R A O 1
ATOM 2367 N N . GLU A 1 298 ? 24.915 -3.098 -27.139 1.00 64.25 298 GLU A N 1
ATOM 2368 C CA . GLU A 1 298 ? 23.551 -3.351 -26.659 1.00 64.25 298 GLU A CA 1
ATOM 2369 C C . GLU A 1 298 ? 22.571 -2.269 -27.132 1.00 64.25 298 GLU A C 1
ATOM 2371 O O . GLU A 1 298 ? 21.374 -2.532 -27.226 1.00 64.25 298 GLU A O 1
ATOM 2376 N N . ILE A 1 299 ? 23.071 -1.079 -27.488 1.00 62.88 299 ILE A N 1
ATOM 2377 C CA . ILE A 1 299 ? 22.285 -0.034 -28.160 1.00 62.88 299 ILE A CA 1
ATOM 2378 C C . ILE A 1 299 ? 22.085 -0.358 -29.640 1.00 62.88 299 ILE A C 1
ATOM 2380 O O . ILE A 1 299 ? 21.044 -0.017 -30.194 1.00 62.88 299 ILE A O 1
ATOM 2384 N N . GLU A 1 300 ? 23.046 -1.024 -30.285 1.00 58.06 300 GLU A N 1
ATOM 2385 C CA . GLU A 1 300 ? 22.939 -1.420 -31.698 1.00 58.06 300 GLU A CA 1
ATOM 2386 C C . GLU A 1 300 ? 21.946 -2.569 -31.934 1.00 58.06 300 GLU A C 1
ATOM 2388 O O . GLU A 1 300 ? 21.401 -2.707 -33.028 1.00 58.06 300 GLU A O 1
ATOM 2393 N N . SER A 1 301 ? 21.667 -3.374 -30.906 1.00 67.06 301 SER A N 1
ATOM 2394 C CA . SER A 1 301 ? 20.602 -4.388 -30.899 1.00 67.06 301 SER A CA 1
ATOM 2395 C C . SER A 1 301 ? 19.647 -4.136 -29.729 1.00 67.06 301 SER A C 1
ATOM 2397 O O . SER A 1 301 ? 19.567 -4.961 -28.812 1.00 67.06 301 SER A O 1
ATOM 2399 N N . PRO A 1 302 ? 18.947 -2.983 -29.721 1.00 71.75 302 PRO A N 1
ATOM 2400 C CA . PRO A 1 302 ? 18.111 -2.615 -28.598 1.00 71.75 302 PRO A CA 1
ATOM 2401 C C . PRO A 1 302 ? 16.968 -3.631 -28.481 1.00 71.75 302 PRO A C 1
ATOM 2403 O O . PRO A 1 302 ? 16.465 -4.111 -29.506 1.00 71.75 302 PRO A O 1
ATOM 2406 N N . PRO A 1 303 ? 16.535 -3.969 -27.254 1.00 82.75 303 PRO A N 1
ATOM 2407 C CA . PRO A 1 303 ? 15.362 -4.803 -27.055 1.00 82.75 303 PRO A CA 1
ATOM 2408 C C . PRO A 1 303 ? 14.184 -4.291 -27.887 1.00 82.75 303 PRO A C 1
ATOM 2410 O O . PRO A 1 303 ? 13.930 -3.086 -27.959 1.00 82.75 303 PRO A O 1
ATOM 2413 N N . LEU A 1 304 ? 13.450 -5.208 -28.515 1.00 87.50 304 LEU A N 1
ATOM 2414 C CA . LEU A 1 304 ? 12.251 -4.860 -29.258 1.00 87.50 304 LEU A CA 1
ATOM 2415 C C . LEU A 1 304 ? 11.228 -4.270 -28.286 1.00 87.50 304 LEU A C 1
ATOM 2417 O O . LEU A 1 304 ? 10.667 -4.990 -27.459 1.00 87.50 304 LEU A O 1
ATOM 2421 N N . MET A 1 305 ? 10.979 -2.970 -28.411 1.00 87.75 305 MET A N 1
ATOM 2422 C CA . MET A 1 305 ? 9.974 -2.270 -27.624 1.00 87.75 305 MET A CA 1
ATOM 2423 C C . MET A 1 305 ? 8.574 -2.626 -28.111 1.00 87.75 305 MET A C 1
ATOM 2425 O O . MET A 1 305 ? 8.225 -2.401 -29.274 1.00 87.75 305 MET A O 1
ATOM 2429 N N . ILE A 1 306 ? 7.756 -3.165 -27.213 1.00 92.88 306 ILE A N 1
ATOM 2430 C CA . ILE A 1 306 ? 6.391 -3.563 -27.533 1.00 92.88 306 ILE A CA 1
ATOM 2431 C C . ILE A 1 306 ? 5.480 -2.348 -27.355 1.00 92.88 306 ILE A C 1
ATOM 2433 O O . ILE A 1 306 ? 5.247 -1.891 -26.242 1.00 92.88 306 ILE A O 1
ATOM 2437 N N . LYS A 1 307 ? 4.966 -1.809 -28.465 1.00 89.00 307 LYS A N 1
ATOM 2438 C CA . LYS A 1 307 ? 4.090 -0.619 -28.468 1.00 89.00 307 LYS A CA 1
ATOM 2439 C C . LYS A 1 307 ? 2.627 -0.926 -28.767 1.00 89.00 307 LYS A C 1
ATOM 2441 O O . LYS A 1 307 ? 1.766 -0.070 -28.610 1.00 89.00 307 LYS A O 1
ATOM 2446 N N . ASP A 1 308 ? 2.330 -2.133 -29.225 1.00 93.50 308 ASP A N 1
ATOM 2447 C CA . ASP A 1 308 ? 0.983 -2.508 -29.633 1.00 93.50 308 ASP A CA 1
ATOM 2448 C C . ASP A 1 308 ? 0.345 -3.390 -28.561 1.00 93.50 308 ASP A C 1
ATOM 2450 O O . ASP A 1 308 ? 0.548 -4.603 -28.533 1.00 93.50 308 ASP A O 1
ATOM 2454 N N . PHE A 1 309 ? -0.452 -2.762 -27.695 1.00 96.44 309 PHE A N 1
ATOM 2455 C CA . PHE A 1 309 ? -1.287 -3.434 -26.702 1.00 96.44 309 PHE A CA 1
ATOM 2456 C C . PHE A 1 309 ? -2.763 -3.115 -26.919 1.00 96.44 309 PHE A C 1
ATOM 2458 O O . PHE A 1 309 ? -3.132 -1.991 -27.267 1.00 96.44 309 PHE A O 1
ATOM 2465 N N . LEU A 1 310 ? -3.617 -4.097 -26.648 1.00 95.50 310 LEU A N 1
ATOM 2466 C CA . LEU A 1 310 ? -5.000 -3.836 -26.274 1.00 95.50 310 LEU A CA 1
ATOM 2467 C C . LEU A 1 310 ? -5.082 -3.803 -24.756 1.00 95.50 310 LEU A C 1
ATOM 2469 O O . LEU A 1 310 ? -4.522 -4.677 -24.102 1.00 95.50 310 LEU A O 1
ATOM 2473 N N . ILE A 1 311 ? -5.793 -2.825 -24.211 1.00 93.81 311 ILE A N 1
ATOM 2474 C CA . ILE A 1 311 ? -6.070 -2.720 -22.783 1.00 93.81 311 ILE A CA 1
ATOM 2475 C C . ILE A 1 311 ? -7.567 -2.777 -22.523 1.00 93.81 311 ILE A C 1
ATOM 2477 O O . ILE A 1 311 ? -8.372 -2.261 -23.300 1.00 93.81 311 ILE A O 1
ATOM 2481 N N . SER A 1 312 ? -7.929 -3.387 -21.404 1.00 90.19 312 SER A N 1
ATOM 2482 C CA . SER A 1 312 ? -9.271 -3.323 -20.842 1.00 90.19 312 SER A CA 1
ATOM 2483 C C . SER A 1 312 ? -9.174 -3.319 -19.329 1.00 90.19 312 SER A C 1
ATOM 2485 O O . SER A 1 312 ? -8.273 -3.910 -18.740 1.00 90.19 312 SER A O 1
ATOM 2487 N N . GLN A 1 313 ? -10.138 -2.683 -18.687 1.00 81.25 313 GLN A N 1
ATOM 2488 C CA . GLN A 1 313 ? -10.351 -2.830 -17.256 1.00 81.25 313 GLN A CA 1
ATOM 2489 C C . GLN A 1 313 ? -11.391 -3.927 -17.032 1.00 81.25 313 GLN A C 1
ATOM 2491 O O . GLN A 1 313 ? -12.272 -4.081 -17.877 1.00 81.25 313 GLN A O 1
ATOM 2496 N N . SER A 1 314 ? -11.281 -4.712 -15.953 1.00 63.53 314 SER A N 1
ATOM 2497 C CA . SER A 1 314 ? -12.279 -5.761 -15.682 1.00 63.53 314 SER A CA 1
ATOM 2498 C C . SER A 1 314 ? -13.103 -5.583 -14.412 1.00 63.53 314 SER A C 1
ATOM 2500 O O . SER A 1 314 ? -14.067 -6.324 -14.284 1.00 63.53 314 SER A O 1
ATOM 2502 N N . PHE A 1 315 ? -12.785 -4.667 -13.487 1.00 59.38 315 PHE A N 1
ATOM 2503 C CA . PHE A 1 315 ? -13.639 -4.361 -12.324 1.00 59.38 315 PHE A CA 1
ATOM 2504 C C . PHE A 1 315 ? -13.094 -3.188 -11.468 1.00 59.38 315 PHE A C 1
ATOM 2506 O O . PHE A 1 315 ? -11.962 -2.748 -11.662 1.00 59.38 315 PHE A O 1
ATOM 2513 N N . HIS A 1 316 ? -13.902 -2.712 -10.504 1.00 53.28 316 HIS A N 1
ATOM 2514 C CA . HIS A 1 316 ? -13.554 -1.775 -9.419 1.00 53.28 316 HIS A CA 1
ATOM 2515 C C . HIS A 1 316 ? -13.267 -2.538 -8.107 1.00 53.28 316 HIS A C 1
ATOM 2517 O O . HIS A 1 316 ? -14.209 -2.977 -7.450 1.00 53.28 316 HIS A O 1
ATOM 2523 N N . GLY A 1 317 ? -12.013 -2.651 -7.672 1.00 49.16 317 GLY A N 1
ATOM 2524 C CA . GLY A 1 317 ? -11.661 -3.240 -6.373 1.00 49.16 317 GLY A CA 1
ATOM 2525 C C . GLY A 1 317 ? -10.269 -3.870 -6.371 1.00 49.16 317 GLY A C 1
ATOM 2526 O O . GLY A 1 317 ? -9.941 -4.644 -7.265 1.00 49.16 317 GLY A O 1
ATOM 2527 N N . TYR A 1 318 ? -9.457 -3.525 -5.371 1.00 45.47 318 TYR A N 1
ATOM 2528 C CA . TYR A 1 318 ? -8.167 -4.156 -5.095 1.00 45.47 318 TYR A CA 1
ATOM 2529 C C . TYR A 1 318 ? -8.415 -5.523 -4.458 1.00 45.47 318 TYR A C 1
ATOM 2531 O O . TYR A 1 318 ? -9.158 -5.610 -3.480 1.00 45.47 318 TYR A O 1
ATOM 2539 N N . VAL A 1 319 ? -7.806 -6.577 -4.998 1.00 48.12 319 VAL A N 1
ATOM 2540 C CA . VAL A 1 319 ? -7.865 -7.923 -4.419 1.00 48.12 319 VAL A CA 1
ATOM 2541 C C . VAL A 1 319 ? -6.459 -8.264 -3.939 1.00 48.12 319 VAL A C 1
ATOM 2543 O O . VAL A 1 319 ? -5.548 -8.450 -4.747 1.00 48.12 319 VAL A O 1
ATOM 2546 N N . GLY A 1 320 ? -6.281 -8.251 -2.616 1.00 48.22 320 GLY A N 1
ATOM 2547 C CA . GLY A 1 320 ? -5.032 -8.601 -1.943 1.00 48.22 320 GLY A CA 1
ATOM 2548 C C . GLY A 1 320 ? -4.673 -10.082 -2.094 1.00 48.22 320 GLY A C 1
ATOM 2549 O O . GLY A 1 320 ? -5.341 -10.849 -2.790 1.00 48.22 320 GLY A O 1
ATOM 2550 N N . ALA A 1 321 ? -3.596 -10.500 -1.428 1.00 38.53 321 ALA A N 1
ATOM 2551 C CA . ALA A 1 321 ? -3.038 -11.847 -1.558 1.00 38.53 321 ALA A CA 1
ATOM 2552 C C . ALA A 1 321 ? -3.977 -12.976 -1.070 1.00 38.53 321 ALA A C 1
ATOM 2554 O O . ALA A 1 321 ? -3.777 -14.126 -1.475 1.00 38.53 321 ALA A O 1
ATOM 2555 N N . GLU A 1 322 ? -4.991 -12.674 -0.247 1.00 40.75 322 GLU A N 1
ATOM 2556 C CA . GLU A 1 322 ? -5.950 -13.665 0.273 1.00 40.75 322 GLU A CA 1
ATOM 2557 C C . GLU A 1 322 ? -7.166 -13.891 -0.644 1.00 40.75 322 GLU A C 1
ATOM 2559 O O . GLU A 1 322 ? -7.810 -14.933 -0.556 1.00 40.75 322 GLU A O 1
ATOM 2564 N N . GLY A 1 323 ? -7.429 -13.009 -1.617 1.00 44.59 323 GLY A N 1
ATOM 2565 C CA . GLY A 1 323 ? -8.525 -13.158 -2.587 1.00 44.59 323 GLY A CA 1
ATOM 2566 C C . GLY A 1 323 ? -8.232 -14.122 -3.744 1.00 44.59 323 GLY A C 1
ATOM 2567 O O . GLY A 1 323 ? -8.787 -13.983 -4.837 1.00 44.59 323 GLY A O 1
ATOM 2568 N N . LYS A 1 324 ? -7.346 -15.103 -3.530 1.00 41.47 324 LYS A N 1
ATOM 2569 C CA . LYS A 1 324 ? -7.076 -16.172 -4.498 1.00 41.47 324 LYS A CA 1
ATOM 2570 C C . LYS A 1 324 ? -8.385 -16.920 -4.780 1.00 41.47 324 LYS A C 1
ATOM 2572 O O . LYS A 1 324 ? -8.801 -17.741 -3.972 1.00 41.47 324 LYS A O 1
ATOM 2577 N N . ASN A 1 325 ? -8.965 -16.659 -5.956 1.00 40.09 325 ASN A N 1
ATOM 2578 C CA . ASN A 1 325 ? -10.122 -17.308 -6.603 1.00 40.09 325 ASN A CA 1
ATOM 2579 C C . ASN A 1 325 ? -11.447 -16.526 -6.644 1.00 40.09 325 ASN A C 1
ATOM 2581 O O . ASN A 1 325 ? -12.333 -16.961 -7.376 1.00 40.09 325 ASN A O 1
ATOM 2585 N N . ASP A 1 326 ? -11.569 -15.359 -6.006 1.00 40.28 326 ASP A N 1
ATOM 2586 C CA . ASP A 1 326 ? -12.749 -14.495 -6.179 1.00 40.28 326 ASP A CA 1
ATOM 2587 C C . ASP A 1 326 ? -12.465 -13.386 -7.194 1.00 40.28 326 ASP A C 1
ATOM 2589 O O . ASP A 1 326 ? -12.251 -12.217 -6.880 1.00 40.28 326 ASP A O 1
ATOM 2593 N N . TYR A 1 327 ? -12.479 -13.783 -8.466 1.00 49.41 327 TYR A N 1
ATOM 2594 C CA . TYR A 1 327 ? -12.594 -12.860 -9.588 1.00 49.41 327 TYR A CA 1
ATOM 2595 C C . TYR A 1 327 ? -14.068 -12.808 -10.009 1.00 49.41 327 TYR A C 1
ATOM 2597 O O . TYR A 1 327 ? -14.466 -13.618 -10.853 1.00 49.41 327 TYR A O 1
ATOM 2605 N N . PRO A 1 328 ? -14.912 -11.889 -9.497 1.00 44.78 328 PRO A N 1
ATOM 2606 C CA . PRO A 1 328 ? -16.222 -11.645 -10.089 1.00 44.78 328 PRO A CA 1
ATOM 2607 C C . PRO A 1 328 ? -16.030 -10.938 -11.443 1.00 44.78 328 PRO A C 1
ATOM 2609 O O . PRO A 1 328 ? -16.330 -9.761 -11.611 1.00 44.78 328 PRO A O 1
ATOM 2612 N N . MET A 1 329 ? -15.467 -11.646 -12.423 1.00 49.28 329 MET A N 1
ATOM 2613 C CA . MET A 1 329 ? -15.422 -11.214 -13.810 1.00 49.28 329 MET A CA 1
ATOM 2614 C C . MET A 1 329 ? -16.794 -11.458 -14.414 1.00 49.28 329 MET A C 1
ATOM 2616 O O . MET A 1 329 ? -17.166 -12.604 -14.669 1.00 49.28 329 MET A O 1
ATOM 2620 N N . ASN A 1 330 ? -17.524 -10.387 -14.705 1.00 51.00 330 ASN A N 1
ATOM 2621 C CA . ASN A 1 330 ? -18.604 -10.484 -15.670 1.00 51.00 330 ASN A CA 1
ATOM 2622 C C . ASN A 1 330 ? -18.044 -10.104 -17.043 1.00 51.00 330 ASN A C 1
ATOM 2624 O O . ASN A 1 330 ? -17.551 -8.995 -17.242 1.00 51.00 330 ASN A O 1
ATOM 2628 N N . ARG A 1 331 ? -18.087 -11.036 -18.004 1.00 54.62 331 ARG A N 1
ATOM 2629 C CA . ARG A 1 331 ? -17.516 -10.828 -19.353 1.00 54.62 331 ARG A CA 1
ATOM 2630 C C . ARG A 1 331 ? -18.124 -9.629 -20.088 1.00 54.62 331 ARG A C 1
ATOM 2632 O O . ARG A 1 331 ? -17.520 -9.117 -21.020 1.00 54.62 331 ARG A O 1
ATOM 2639 N N . THR A 1 332 ? -19.305 -9.186 -19.665 1.00 55.66 332 THR A N 1
ATOM 2640 C CA . THR A 1 332 ? -20.032 -8.044 -20.226 1.00 55.66 332 THR A CA 1
ATOM 2641 C C . THR A 1 332 ? -19.335 -6.699 -20.027 1.00 55.66 332 THR A C 1
ATOM 2643 O O . THR A 1 332 ? -19.655 -5.758 -20.750 1.00 55.66 332 THR A O 1
ATOM 2646 N N . ASP A 1 333 ? -18.382 -6.609 -19.094 1.00 59.38 333 ASP A N 1
ATOM 2647 C CA . ASP A 1 333 ? -17.774 -5.336 -18.682 1.00 59.38 333 ASP A CA 1
ATOM 2648 C C . ASP A 1 333 ? -16.397 -5.094 -19.334 1.00 59.38 333 ASP A C 1
ATOM 2650 O O . ASP A 1 333 ? -15.793 -4.037 -19.151 1.00 59.38 333 ASP A O 1
ATOM 2654 N N . ILE A 1 334 ? -15.898 -6.057 -20.122 1.00 71.31 334 ILE A N 1
ATOM 2655 C CA . ILE A 1 334 ? -14.610 -5.966 -20.818 1.00 71.31 334 ILE A CA 1
ATOM 2656 C C . ILE A 1 334 ? -14.804 -5.222 -22.142 1.00 71.31 334 ILE A C 1
ATOM 2658 O O . ILE A 1 334 ? -15.510 -5.671 -23.042 1.00 71.31 334 ILE A O 1
ATOM 2662 N N . GLN A 1 335 ? -14.147 -4.071 -22.258 1.00 80.44 335 GLN A N 1
ATOM 2663 C CA . GLN A 1 335 ? -14.153 -3.208 -23.436 1.00 80.44 335 GLN A CA 1
ATOM 2664 C C . GLN A 1 335 ? -12.703 -3.008 -23.878 1.00 80.44 335 GLN A C 1
ATOM 2666 O O . GLN A 1 335 ? -12.021 -2.076 -23.441 1.00 80.44 335 GLN A O 1
ATOM 2671 N N . TRP A 1 336 ? -12.213 -3.911 -24.730 1.00 89.00 336 TRP A N 1
ATOM 2672 C CA . TRP A 1 336 ? -10.862 -3.802 -25.274 1.00 89.00 336 TRP A CA 1
ATOM 2673 C C . TRP A 1 336 ? -10.729 -2.584 -26.181 1.00 89.00 336 TRP A C 1
ATOM 2675 O O . TRP A 1 336 ? -11.518 -2.375 -27.103 1.00 89.00 336 TRP A O 1
ATOM 2685 N N . ARG A 1 337 ? -9.663 -1.820 -25.970 1.00 91.50 337 ARG A N 1
ATOM 2686 C CA . ARG A 1 337 ? -9.245 -0.734 -26.859 1.00 91.50 337 ARG A CA 1
ATOM 2687 C C . ARG A 1 337 ? -7.743 -0.753 -27.048 1.00 91.50 337 ARG A C 1
ATOM 2689 O O . ARG A 1 337 ? -7.015 -1.260 -26.199 1.00 91.50 337 ARG A O 1
ATOM 2696 N N . LYS A 1 338 ? -7.275 -0.171 -28.149 1.00 94.62 338 LYS A N 1
ATOM 2697 C CA . LYS A 1 338 ? -5.844 0.036 -28.361 1.00 94.62 338 LYS A CA 1
ATOM 2698 C C . LYS A 1 338 ? -5.296 0.979 -27.288 1.00 94.62 338 LYS A C 1
ATOM 2700 O O . LYS A 1 338 ? -5.903 2.013 -27.020 1.00 94.62 338 LYS A O 1
ATOM 2705 N N . ALA A 1 339 ? -4.177 0.597 -26.688 1.00 95.00 339 ALA A N 1
ATOM 2706 C CA . ALA A 1 339 ? -3.465 1.427 -25.737 1.00 95.00 339 ALA A CA 1
ATOM 2707 C C . ALA A 1 339 ? -2.688 2.537 -26.451 1.00 95.00 339 ALA A C 1
ATOM 2709 O O . ALA A 1 339 ? -2.064 2.316 -27.491 1.00 95.00 339 ALA A O 1
ATOM 2710 N N . GLU A 1 340 ? -2.688 3.715 -25.848 1.00 92.50 340 GLU A N 1
ATOM 2711 C CA . GLU A 1 340 ? -1.698 4.750 -26.092 1.00 92.50 340 GLU A CA 1
ATOM 2712 C C . GLU A 1 340 ? -0.414 4.389 -25.345 1.00 92.50 340 GLU A C 1
ATOM 2714 O O . GLU A 1 340 ? -0.436 3.990 -24.175 1.00 92.50 340 GLU A O 1
ATOM 2719 N N . VAL A 1 341 ? 0.709 4.511 -26.041 1.00 83.31 341 VAL A N 1
ATOM 2720 C CA . VAL A 1 341 ? 2.029 4.162 -25.521 1.00 83.31 341 VAL A CA 1
ATOM 2721 C C . VAL A 1 341 ? 2.927 5.370 -25.696 1.00 83.31 341 VAL A C 1
ATOM 2723 O O . VAL A 1 341 ? 2.940 5.973 -26.772 1.00 83.31 341 VAL A O 1
ATOM 2726 N N . ASP A 1 342 ? 3.635 5.749 -24.636 1.00 77.25 342 ASP A N 1
ATOM 2727 C CA . ASP A 1 342 ? 4.546 6.886 -24.703 1.00 77.25 342 ASP A CA 1
ATOM 2728 C C . ASP A 1 342 ? 5.818 6.557 -25.509 1.00 77.25 342 ASP A C 1
ATOM 2730 O O . ASP A 1 342 ? 6.027 5.443 -26.004 1.00 77.25 342 ASP A O 1
ATOM 2734 N N . GLU A 1 343 ? 6.684 7.553 -25.675 1.00 72.75 343 GLU A N 1
ATOM 2735 C CA . GLU A 1 343 ? 7.930 7.416 -26.435 1.00 72.75 343 GLU A CA 1
ATOM 2736 C C . GLU A 1 343 ? 8.886 6.352 -25.876 1.00 72.75 343 GLU A C 1
ATOM 2738 O O . GLU A 1 343 ? 9.698 5.806 -26.627 1.00 72.75 343 GLU A O 1
ATOM 2743 N N . ARG A 1 344 ? 8.727 5.996 -24.596 1.00 65.06 344 ARG A N 1
ATOM 2744 C CA . ARG A 1 344 ? 9.496 4.967 -23.897 1.00 65.06 344 ARG A CA 1
ATOM 2745 C C . ARG A 1 344 ? 8.861 3.589 -23.958 1.00 65.06 344 ARG A C 1
ATOM 2747 O O . ARG A 1 344 ? 9.416 2.662 -23.393 1.00 65.06 344 ARG A O 1
ATOM 2754 N N . GLY A 1 345 ? 7.699 3.417 -24.579 1.00 79.62 345 GLY A N 1
ATOM 2755 C CA . GLY A 1 345 ? 7.024 2.121 -24.552 1.00 79.62 345 GLY A CA 1
ATOM 2756 C C . GLY A 1 345 ? 6.199 1.883 -23.285 1.00 79.62 345 GLY A C 1
ATOM 2757 O O . GLY A 1 345 ? 5.738 0.761 -23.073 1.00 79.62 345 GLY A O 1
ATOM 2758 N N . ILE A 1 346 ? 5.997 2.903 -22.441 1.00 83.00 346 ILE A N 1
ATOM 2759 C CA . ILE A 1 346 ? 5.183 2.771 -21.233 1.00 83.00 346 ILE A CA 1
ATOM 2760 C C . ILE A 1 346 ? 3.711 2.978 -21.582 1.00 83.00 346 ILE A C 1
ATOM 2762 O O . ILE A 1 346 ? 3.306 3.984 -22.173 1.00 83.00 346 ILE A O 1
ATOM 2766 N N . VAL A 1 347 ? 2.892 2.024 -21.152 1.00 93.50 347 VAL A N 1
ATOM 2767 C CA . VAL A 1 347 ? 1.437 2.115 -21.165 1.00 93.50 347 VAL A CA 1
ATOM 2768 C C . VAL A 1 347 ? 0.985 2.687 -19.829 1.00 93.50 347 VAL A C 1
ATOM 2770 O O . VAL A 1 347 ? 0.886 1.980 -18.824 1.00 93.50 347 VAL A O 1
ATOM 2773 N N . TRP A 1 348 ? 0.699 3.988 -19.809 1.00 83.19 348 TRP A N 1
ATOM 2774 C CA . TRP A 1 348 ? 0.153 4.665 -18.632 1.00 83.19 348 TRP A CA 1
ATOM 2775 C C . TRP A 1 348 ? -1.342 4.395 -18.505 1.00 83.19 348 TRP A C 1
ATOM 2777 O O . TRP A 1 348 ? -2.179 5.149 -19.008 1.00 83.19 348 TRP A O 1
ATOM 2787 N N . LEU A 1 349 ? -1.672 3.305 -17.819 1.00 88.69 349 LEU A N 1
ATOM 2788 C CA . LEU A 1 349 ? -3.043 2.889 -17.544 1.00 88.69 349 LEU A CA 1
ATOM 2789 C C . LEU A 1 349 ? -3.818 3.972 -16.783 1.00 88.69 349 LEU A C 1
ATOM 2791 O O . LEU A 1 349 ? -4.982 4.202 -17.101 1.00 88.69 349 LEU A O 1
ATOM 2795 N N . SER A 1 350 ? -3.167 4.716 -15.880 1.00 76.38 350 SER A N 1
ATOM 2796 C CA . SER A 1 350 ? -3.792 5.837 -15.155 1.00 76.38 350 SER A CA 1
ATOM 2797 C C . SER A 1 350 ? -4.268 6.988 -16.045 1.00 76.38 350 SER A C 1
ATOM 2799 O O . SER A 1 350 ? -5.147 7.743 -15.639 1.00 76.38 350 SER A O 1
ATOM 2801 N N . LYS A 1 351 ? -3.709 7.139 -17.252 1.00 78.50 351 LYS A N 1
ATOM 2802 C CA . LYS A 1 351 ? -4.122 8.173 -18.218 1.00 78.50 351 LYS A CA 1
ATOM 2803 C C . LYS A 1 351 ? -5.243 7.706 -19.140 1.00 78.50 351 LYS A C 1
ATOM 2805 O O . LYS A 1 351 ? -5.866 8.522 -19.808 1.00 78.50 351 LYS A O 1
ATOM 2810 N N . GLN A 1 352 ? -5.467 6.397 -19.204 1.00 89.19 352 GLN A N 1
ATOM 2811 C CA . GLN A 1 352 ? -6.330 5.791 -20.208 1.00 89.19 352 GLN A CA 1
ATOM 2812 C C . GLN A 1 352 ? -7.583 5.205 -19.576 1.00 89.19 352 GLN A C 1
ATOM 2814 O O . GLN A 1 352 ? -8.668 5.387 -20.121 1.00 89.19 352 GLN A O 1
ATOM 2819 N N . LEU A 1 353 ? -7.462 4.531 -18.432 1.00 83.56 353 LEU A N 1
ATOM 2820 C CA . LEU A 1 353 ? -8.531 3.801 -17.756 1.00 83.56 353 LEU A CA 1
ATOM 2821 C C . LEU A 1 353 ? -9.015 4.550 -16.513 1.00 83.56 353 LEU A C 1
ATOM 2823 O O . LEU A 1 353 ? -8.236 5.161 -15.783 1.00 83.56 353 LEU A O 1
ATOM 2827 N N . THR A 1 354 ? -10.320 4.475 -16.270 1.00 69.19 354 THR A N 1
ATOM 2828 C CA . THR A 1 354 ? -10.961 5.010 -15.073 1.00 69.19 354 THR A CA 1
ATOM 2829 C C . THR A 1 354 ? -11.914 3.961 -14.499 1.00 69.19 354 THR A C 1
ATOM 2831 O O . THR A 1 354 ? -12.736 3.423 -15.241 1.00 69.19 354 THR A O 1
ATOM 2834 N N . PRO A 1 355 ? -11.849 3.686 -13.183 1.00 63.06 355 PRO A N 1
ATOM 2835 C CA . PRO A 1 355 ? -10.972 4.289 -12.169 1.00 63.06 355 PRO A CA 1
ATOM 2836 C C . PRO A 1 355 ? -9.514 3.807 -12.292 1.00 63.06 355 PRO A C 1
ATOM 2838 O O . PRO A 1 355 ? -9.251 2.796 -12.926 1.00 63.06 355 PRO A O 1
ATOM 2841 N N . PHE A 1 356 ? -8.563 4.509 -11.674 1.00 63.56 356 PHE A N 1
ATOM 2842 C CA . PHE A 1 356 ? -7.134 4.142 -11.707 1.00 63.56 356 PHE A CA 1
ATOM 2843 C C . PHE A 1 356 ? -6.530 3.889 -10.318 1.00 63.56 356 PHE A C 1
ATOM 2845 O O . PHE A 1 356 ? -5.315 3.851 -10.184 1.00 63.56 356 PHE A O 1
ATOM 2852 N N . ASN A 1 357 ? -7.357 3.744 -9.280 1.00 56.59 357 ASN A N 1
ATOM 2853 C CA . ASN A 1 357 ? -6.931 3.361 -7.931 1.00 56.59 357 ASN A CA 1
ATOM 2854 C C . ASN A 1 357 ? -7.744 2.145 -7.483 1.00 56.59 357 ASN A C 1
ATOM 2856 O O . ASN A 1 357 ? -8.927 2.058 -7.823 1.00 56.59 357 ASN A O 1
ATOM 2860 N N . ASN A 1 358 ? -7.138 1.274 -6.670 1.00 63.28 358 ASN A N 1
ATOM 2861 C CA . ASN A 1 358 ? -7.750 0.044 -6.163 1.00 63.28 358 ASN A CA 1
ATOM 2862 C C . ASN A 1 358 ? -8.422 -0.773 -7.273 1.00 63.28 358 ASN A C 1
ATOM 2864 O O . ASN A 1 358 ? -9.618 -1.064 -7.221 1.00 63.28 358 ASN A O 1
ATOM 2868 N N . CYS A 1 359 ? -7.678 -1.067 -8.331 1.00 71.88 359 CYS A N 1
ATOM 2869 C CA . CYS A 1 359 ? -8.196 -1.746 -9.509 1.00 71.88 359 CYS A CA 1
ATOM 2870 C C . CYS A 1 359 ? -7.117 -2.599 -10.171 1.00 71.88 359 CYS A C 1
ATOM 2872 O O . CYS A 1 359 ? -5.959 -2.604 -9.763 1.00 71.88 359 CYS A O 1
ATOM 2874 N N . HIS A 1 360 ? -7.490 -3.288 -11.240 1.00 83.62 360 HIS A N 1
ATOM 2875 C CA . HIS A 1 360 ? -6.550 -3.930 -12.144 1.00 83.62 360 HIS A CA 1
ATOM 2876 C C . HIS A 1 360 ? -6.987 -3.725 -13.589 1.00 83.62 360 HIS A C 1
ATOM 2878 O O . HIS A 1 360 ? -8.157 -3.466 -13.888 1.00 83.62 360 HIS A O 1
ATOM 2884 N N . ALA A 1 361 ? -6.032 -3.845 -14.497 1.00 88.88 361 ALA A N 1
ATOM 2885 C CA . ALA A 1 361 ? -6.264 -3.806 -15.927 1.00 88.88 361 ALA A CA 1
ATOM 2886 C C . ALA A 1 361 ? -5.568 -4.978 -16.575 1.00 88.88 361 ALA A C 1
ATOM 2888 O O . ALA A 1 361 ? -4.519 -5.437 -16.123 1.00 88.88 361 ALA A O 1
ATOM 2889 N N . PHE A 1 362 ? -6.156 -5.406 -17.676 1.00 91.19 362 PHE A N 1
ATOM 2890 C CA . PHE A 1 362 ? -5.543 -6.342 -18.577 1.00 91.19 362 PHE A CA 1
ATOM 2891 C C . PHE A 1 362 ? -4.901 -5.594 -19.730 1.00 91.19 362 PHE A C 1
ATOM 2893 O O . PHE A 1 362 ? -5.482 -4.652 -20.272 1.00 91.19 362 PHE A O 1
ATOM 2900 N N . ALA A 1 363 ? -3.725 -6.060 -20.123 1.00 95.00 363 ALA A N 1
ATOM 2901 C CA . ALA A 1 363 ? -3.095 -5.715 -21.378 1.00 95.00 363 ALA A CA 1
ATOM 2902 C C . ALA A 1 363 ? -2.781 -6.991 -22.152 1.00 95.00 363 ALA A C 1
ATOM 2904 O O . ALA A 1 363 ? -2.350 -7.985 -21.571 1.00 95.00 363 ALA A O 1
ATOM 2905 N N . VAL A 1 364 ? -2.994 -6.981 -23.462 1.00 95.31 364 VAL A N 1
ATOM 2906 C CA . VAL A 1 364 ? -2.730 -8.139 -24.316 1.00 95.31 364 VAL A CA 1
ATOM 2907 C C . VAL A 1 364 ? -2.075 -7.724 -25.624 1.00 95.31 364 VAL A C 1
ATOM 2909 O O . VAL A 1 364 ? -2.413 -6.699 -26.218 1.00 95.31 364 VAL A O 1
ATOM 2912 N N . THR A 1 365 ? -1.130 -8.543 -26.069 1.00 96.50 365 THR A N 1
ATOM 2913 C CA . THR A 1 365 ? -0.437 -8.415 -27.351 1.00 96.50 365 THR A CA 1
ATOM 2914 C C . THR A 1 365 ? -0.068 -9.799 -27.894 1.00 96.50 365 THR A C 1
ATOM 2916 O O . THR A 1 365 ? -0.133 -10.799 -27.171 1.00 96.50 365 THR A O 1
ATOM 2919 N N . GLU A 1 366 ? 0.315 -9.881 -29.167 1.00 95.75 366 GLU A N 1
ATOM 2920 C CA . GLU A 1 366 ? 0.863 -11.093 -29.774 1.00 95.75 366 GLU A CA 1
ATOM 2921 C C . GLU A 1 366 ? 2.266 -10.829 -30.331 1.00 95.75 366 GLU A C 1
ATOM 2923 O O . GLU A 1 366 ? 2.476 -9.928 -31.143 1.00 95.75 366 GLU A O 1
ATOM 2928 N N . ILE A 1 367 ? 3.228 -11.661 -29.931 1.00 94.69 367 ILE A N 1
ATOM 2929 C CA . ILE A 1 367 ? 4.592 -11.665 -30.462 1.00 94.69 367 ILE A CA 1
ATOM 2930 C C . ILE A 1 367 ? 4.691 -12.798 -31.479 1.00 94.69 367 ILE A C 1
ATOM 2932 O O . ILE A 1 367 ? 4.610 -13.980 -31.140 1.00 94.69 367 ILE A O 1
ATOM 2936 N N . TYR A 1 368 ? 4.855 -12.445 -32.745 1.00 93.25 368 TYR A N 1
ATOM 2937 C CA . TYR A 1 368 ? 5.096 -13.394 -33.815 1.00 93.25 368 TYR A CA 1
ATOM 2938 C C . TYR A 1 368 ? 6.595 -13.678 -33.949 1.00 93.25 368 TYR A C 1
ATOM 2940 O O . TYR A 1 368 ? 7.394 -12.752 -34.117 1.00 93.25 368 TYR A O 1
ATOM 2948 N N . SER A 1 369 ? 6.947 -14.963 -33.913 1.00 92.31 369 SER A N 1
ATOM 2949 C CA . SER A 1 369 ? 8.299 -15.465 -34.156 1.00 92.31 369 SER A CA 1
ATOM 2950 C C . SER A 1 369 ? 8.326 -16.344 -35.409 1.00 92.31 369 SER A C 1
ATOM 2952 O O . SER A 1 369 ? 7.472 -17.219 -35.574 1.00 92.31 369 SER A O 1
ATOM 2954 N N . ASP A 1 370 ? 9.298 -16.134 -36.299 1.00 89.44 370 ASP A N 1
ATOM 2955 C CA . ASP A 1 370 ? 9.471 -16.952 -37.513 1.00 89.44 370 ASP A CA 1
ATOM 2956 C C . ASP A 1 370 ? 9.931 -18.389 -37.194 1.00 89.44 370 ASP A C 1
ATOM 2958 O O . ASP A 1 370 ? 9.687 -19.325 -37.968 1.00 89.44 370 ASP A O 1
ATOM 2962 N N . GLU A 1 371 ? 10.535 -18.575 -36.022 1.00 90.31 371 GLU A N 1
ATOM 2963 C CA . GLU A 1 371 ? 11.016 -19.849 -35.507 1.00 90.31 371 GLU A CA 1
ATOM 2964 C C . GLU A 1 371 ? 10.837 -19.962 -33.991 1.00 90.31 371 GLU A C 1
ATOM 2966 O O . GLU A 1 371 ? 10.319 -19.064 -33.328 1.00 90.31 371 GLU A O 1
ATOM 2971 N N . GLU A 1 372 ? 11.192 -21.120 -33.449 1.00 92.62 372 GLU A N 1
ATOM 2972 C CA . GLU A 1 372 ? 11.256 -21.305 -32.007 1.00 92.62 372 GLU A CA 1
ATOM 2973 C C . GLU A 1 372 ? 12.522 -20.624 -31.472 1.00 92.62 372 GLU A C 1
ATOM 2975 O O . GLU A 1 372 ? 13.613 -20.878 -31.978 1.00 92.62 372 GLU A O 1
ATOM 2980 N N . SER A 1 373 ? 12.379 -19.750 -30.476 1.00 89.81 373 SER A N 1
ATOM 2981 C CA . SER A 1 373 ? 13.459 -18.847 -30.061 1.00 89.81 373 SER A CA 1
ATOM 2982 C C . SER A 1 373 ? 13.483 -18.647 -28.551 1.00 89.81 373 SER A C 1
ATOM 2984 O O . SER A 1 373 ? 12.437 -18.440 -27.932 1.00 89.81 373 SER A O 1
ATOM 2986 N N . GLU A 1 374 ? 14.677 -18.659 -27.963 1.00 92.12 374 GLU A N 1
ATOM 2987 C CA . GLU A 1 374 ? 14.889 -18.209 -26.586 1.00 92.12 374 GLU A CA 1
ATOM 2988 C C . GLU A 1 374 ? 15.043 -16.689 -26.564 1.00 92.12 374 GLU A C 1
ATOM 2990 O O . GLU A 1 374 ? 15.795 -16.109 -27.350 1.00 92.12 374 GLU A O 1
ATOM 2995 N N . VAL A 1 375 ? 14.280 -16.037 -25.691 1.00 93.56 375 VAL A N 1
ATOM 2996 C CA . VAL A 1 375 ? 14.259 -14.579 -25.547 1.00 93.56 375 VAL A CA 1
ATOM 2997 C C . VAL A 1 375 ? 14.134 -14.212 -24.075 1.00 93.56 375 VAL A C 1
ATOM 2999 O O . VAL A 1 375 ? 13.701 -15.019 -23.253 1.00 93.56 375 VAL A O 1
ATOM 3002 N N . THR A 1 376 ? 14.438 -12.963 -23.746 1.00 92.75 376 THR A N 1
ATOM 3003 C CA . THR A 1 376 ? 14.148 -12.410 -22.422 1.00 92.75 376 THR A CA 1
ATOM 3004 C C . THR A 1 376 ? 13.086 -11.333 -22.557 1.00 92.75 376 THR A C 1
ATOM 3006 O O . THR A 1 376 ? 13.301 -10.328 -23.238 1.00 92.75 376 THR A O 1
ATOM 3009 N N . ILE A 1 377 ? 11.946 -11.525 -21.896 1.00 95.00 377 ILE A N 1
ATOM 3010 C CA . ILE A 1 377 ? 10.967 -10.455 -21.701 1.00 95.00 377 ILE A CA 1
ATOM 3011 C C . ILE A 1 377 ? 11.490 -9.556 -20.581 1.00 95.00 377 ILE A C 1
ATOM 3013 O O . ILE A 1 377 ? 11.707 -10.016 -19.462 1.00 95.00 377 ILE A O 1
ATOM 3017 N N . LEU A 1 378 ? 11.700 -8.283 -20.897 1.00 92.19 378 LEU A N 1
ATOM 3018 C CA . LEU A 1 378 ? 12.054 -7.240 -19.943 1.00 92.19 378 LEU A CA 1
ATOM 3019 C C . LEU A 1 378 ? 10.779 -6.456 -19.634 1.00 92.19 378 LEU A C 1
ATOM 3021 O O . LEU A 1 378 ? 10.119 -5.967 -20.549 1.00 92.19 378 LEU A O 1
ATOM 3025 N N . THR A 1 379 ? 10.379 -6.368 -18.372 1.00 93.06 379 THR A N 1
ATOM 3026 C CA . THR A 1 379 ? 9.111 -5.720 -18.015 1.00 93.06 379 THR A CA 1
ATOM 3027 C C . THR A 1 379 ? 9.192 -5.001 -16.683 1.00 93.06 379 THR A C 1
ATOM 3029 O O . THR A 1 379 ? 9.987 -5.348 -15.814 1.00 93.06 379 THR A O 1
ATOM 3032 N N . GLY A 1 380 ? 8.373 -3.972 -16.527 1.00 87.75 380 GLY A N 1
ATOM 3033 C CA . GLY A 1 380 ? 8.278 -3.157 -15.329 1.00 87.75 380 GLY A CA 1
ATOM 3034 C C . GLY A 1 380 ? 6.836 -2.785 -15.068 1.00 87.75 380 GLY A C 1
ATOM 3035 O O . GLY A 1 380 ? 6.096 -2.496 -16.008 1.00 87.75 380 GLY A O 1
ATOM 3036 N N . THR A 1 381 ? 6.443 -2.785 -13.796 1.00 88.00 381 THR A N 1
ATOM 3037 C CA . THR A 1 381 ? 5.093 -2.416 -13.358 1.00 88.00 381 THR A CA 1
ATOM 3038 C C . THR A 1 381 ? 5.183 -1.513 -12.136 1.00 88.00 381 THR A C 1
ATOM 3040 O O . THR A 1 381 ? 5.982 -1.777 -11.236 1.00 88.00 381 THR A O 1
ATOM 3043 N N . ASN A 1 382 ? 4.378 -0.445 -12.101 1.00 74.81 382 ASN A N 1
ATOM 3044 C CA . ASN A 1 382 ? 3.943 0.106 -10.811 1.00 74.81 382 ASN A CA 1
ATOM 3045 C C . ASN A 1 382 ? 3.125 -1.016 -10.159 1.00 74.81 382 ASN A C 1
ATOM 3047 O O . ASN A 1 382 ? 2.439 -1.691 -10.889 1.00 74.81 382 ASN A O 1
ATOM 3051 N N . ASP A 1 383 ? 3.154 -1.301 -8.879 1.00 80.88 383 ASP A N 1
ATOM 3052 C CA . ASP A 1 383 ? 2.349 -2.341 -8.237 1.00 80.88 383 ASP A CA 1
ATOM 3053 C C . ASP A 1 383 ? 2.471 -3.771 -8.796 1.00 80.88 383 ASP A C 1
ATOM 3055 O O . ASP A 1 383 ? 3.363 -4.122 -9.581 1.00 80.88 383 ASP A O 1
ATOM 3059 N N . GLY A 1 384 ? 1.651 -4.664 -8.241 1.00 82.69 384 GLY A N 1
ATOM 3060 C CA . GLY A 1 384 ? 1.671 -6.084 -8.546 1.00 82.69 384 GLY A CA 1
ATOM 3061 C C . GLY A 1 384 ? 1.305 -6.377 -9.999 1.00 82.69 384 GLY A C 1
ATOM 3062 O O . GLY A 1 384 ? 0.622 -5.598 -10.657 1.00 82.69 384 GLY A O 1
ATOM 3063 N N . ALA A 1 385 ? 1.750 -7.518 -10.513 1.00 90.94 385 ALA A N 1
ATOM 3064 C CA . ALA A 1 385 ? 1.353 -7.963 -11.836 1.00 90.94 385 ALA A CA 1
ATOM 3065 C C . ALA A 1 385 ? 1.417 -9.478 -11.985 1.00 90.94 385 ALA A C 1
ATOM 3067 O O . ALA A 1 385 ? 2.186 -10.154 -11.301 1.00 90.94 385 ALA A O 1
ATOM 3068 N N . PHE A 1 386 ? 0.629 -9.976 -12.930 1.00 91.31 386 PHE A N 1
ATOM 3069 C CA . PHE A 1 386 ? 0.632 -11.355 -13.393 1.00 91.31 386 PHE A CA 1
ATOM 3070 C C . PHE A 1 386 ? 0.820 -11.340 -14.892 1.00 91.31 386 PHE A C 1
ATOM 3072 O O . PHE A 1 386 ? 0.177 -10.548 -15.583 1.00 91.31 386 PHE A O 1
ATOM 3079 N N . ILE A 1 387 ? 1.710 -12.184 -15.393 1.00 95.44 387 ILE A N 1
ATOM 3080 C CA . ILE A 1 387 ? 2.047 -12.206 -16.811 1.00 95.44 387 ILE A CA 1
ATOM 3081 C C . ILE A 1 387 ? 1.971 -13.637 -17.301 1.00 95.44 387 ILE A C 1
ATOM 3083 O O . ILE A 1 387 ? 2.612 -14.522 -16.738 1.00 95.44 387 ILE A O 1
ATOM 3087 N N . TRP A 1 388 ? 1.209 -13.846 -18.370 1.00 96.81 388 TRP A N 1
ATOM 3088 C CA . TRP A 1 388 ? 1.070 -15.131 -19.035 1.00 96.81 388 TRP A CA 1
ATOM 3089 C C . TRP A 1 388 ? 1.616 -15.070 -20.452 1.00 96.81 388 TRP A C 1
ATOM 3091 O O . TRP A 1 388 ? 1.293 -14.151 -21.206 1.00 96.81 388 TRP A O 1
ATOM 3101 N N . LEU A 1 389 ? 2.372 -16.094 -20.836 1.00 96.31 389 LEU A N 1
ATOM 3102 C CA . LEU A 1 389 ? 2.802 -16.345 -22.204 1.00 96.31 389 LEU A CA 1
ATOM 3103 C C . LEU A 1 389 ? 2.186 -17.663 -22.670 1.00 96.31 389 LEU A C 1
ATOM 3105 O O . LEU A 1 389 ? 2.451 -18.709 -22.091 1.00 96.31 389 LEU A O 1
ATOM 3109 N N . ASN A 1 390 ? 1.370 -17.634 -23.726 1.00 92.50 390 ASN A N 1
ATOM 3110 C CA . ASN A 1 390 ? 0.692 -18.827 -24.256 1.00 92.50 390 ASN A CA 1
ATOM 3111 C C . ASN A 1 390 ? -0.062 -19.639 -23.185 1.00 92.50 390 ASN A C 1
ATOM 3113 O O . ASN A 1 390 ? 0.035 -20.864 -23.160 1.00 92.50 390 ASN A O 1
ATOM 3117 N N . ASP A 1 391 ? -0.802 -18.937 -22.320 1.00 88.19 391 ASP A N 1
ATOM 3118 C CA . ASP A 1 391 ? -1.580 -19.494 -21.200 1.00 88.19 391 ASP A CA 1
ATOM 3119 C C . ASP A 1 391 ? -0.747 -20.044 -20.025 1.00 88.19 391 ASP A C 1
ATOM 3121 O O . ASP A 1 391 ? -1.311 -20.513 -19.038 1.00 88.19 391 ASP A O 1
ATOM 3125 N N . GLU A 1 392 ? 0.582 -19.919 -20.069 1.00 89.31 392 GLU A N 1
ATOM 3126 C CA . GLU A 1 392 ? 1.484 -20.265 -18.968 1.00 89.31 392 GLU A CA 1
ATOM 3127 C C . GLU A 1 392 ? 1.860 -19.015 -18.161 1.00 89.31 392 GLU A C 1
ATOM 3129 O O . GLU A 1 392 ? 2.279 -18.012 -18.736 1.00 89.31 392 GLU A O 1
ATOM 3134 N N . LEU A 1 393 ? 1.703 -19.059 -16.833 1.00 88.94 393 LEU A N 1
ATOM 3135 C CA . LEU A 1 393 ? 2.077 -17.965 -15.931 1.00 88.94 393 LEU A CA 1
ATOM 3136 C C . LEU A 1 393 ? 3.607 -17.888 -15.821 1.00 88.94 393 LEU A C 1
ATOM 3138 O O . LEU A 1 393 ? 4.233 -18.792 -15.275 1.00 88.94 393 LEU A O 1
ATOM 3142 N N . ILE A 1 394 ? 4.198 -16.799 -16.311 1.00 93.50 394 ILE A N 1
ATOM 3143 C CA . ILE A 1 394 ? 5.654 -16.574 -16.322 1.00 93.50 394 ILE A CA 1
ATOM 3144 C C . ILE A 1 394 ? 6.121 -15.571 -15.258 1.00 93.50 394 ILE A C 1
ATOM 3146 O O . ILE A 1 394 ? 7.317 -15.456 -15.000 1.00 93.50 394 ILE A O 1
ATOM 3150 N N . PHE A 1 395 ? 5.196 -14.829 -14.644 1.00 91.69 395 PHE A N 1
ATOM 3151 C CA . PHE A 1 395 ? 5.485 -13.899 -13.554 1.00 91.69 395 PHE A CA 1
ATOM 3152 C C . PHE A 1 395 ? 4.248 -13.685 -12.685 1.00 91.69 395 PHE A C 1
ATOM 3154 O O . PHE A 1 395 ? 3.159 -13.474 -13.216 1.00 91.69 395 PHE A O 1
ATOM 3161 N N . GLU A 1 396 ? 4.432 -13.660 -11.366 1.00 87.38 396 GLU A N 1
ATOM 3162 C CA . GLU A 1 396 ? 3.423 -13.213 -10.408 1.00 87.38 396 GLU A CA 1
ATOM 3163 C C . GLU A 1 396 ? 4.041 -12.358 -9.302 1.00 87.38 396 GLU A C 1
ATOM 3165 O O . GLU A 1 396 ? 5.115 -12.641 -8.765 1.00 87.38 396 GLU A O 1
ATOM 3170 N N . SER A 1 397 ? 3.350 -11.285 -8.940 1.00 79.19 397 SER A N 1
ATOM 3171 C CA . SER A 1 397 ? 3.719 -10.446 -7.813 1.00 79.19 397 SER A CA 1
ATOM 3172 C C . SER A 1 397 ? 2.513 -9.664 -7.329 1.00 79.19 397 SER A C 1
ATOM 3174 O O . SER A 1 397 ? 1.869 -8.985 -8.116 1.00 79.19 397 SER A O 1
ATOM 3176 N N . TYR A 1 398 ? 2.272 -9.678 -6.022 1.00 70.75 398 TYR A N 1
ATOM 3177 C CA . TYR A 1 398 ? 1.238 -8.863 -5.375 1.00 70.75 398 TYR A CA 1
ATOM 3178 C C . TYR A 1 398 ? 1.806 -7.569 -4.764 1.00 70.75 398 TYR A C 1
ATOM 3180 O O . TYR A 1 398 ? 1.083 -6.816 -4.128 1.00 70.75 398 TYR A O 1
ATOM 3188 N N . LYS A 1 399 ? 3.117 -7.312 -4.895 1.00 65.50 399 LYS A N 1
ATOM 3189 C CA . LYS A 1 399 ? 3.773 -6.202 -4.185 1.00 65.50 399 LYS A CA 1
ATOM 3190 C C . LYS A 1 399 ? 3.430 -4.844 -4.798 1.00 65.50 399 LYS A C 1
ATOM 3192 O O . LYS A 1 399 ? 3.760 -4.617 -5.960 1.00 65.50 399 LYS A O 1
ATOM 3197 N N . GLU A 1 400 ? 2.915 -3.931 -3.985 1.00 62.81 400 GLU A N 1
ATOM 3198 C CA . GLU A 1 400 ? 2.822 -2.500 -4.301 1.00 62.81 400 GLU A CA 1
ATOM 3199 C C . GLU A 1 400 ? 4.218 -1.878 -4.445 1.00 62.81 400 GLU A C 1
ATOM 3201 O O . GLU A 1 400 ? 5.113 -2.149 -3.634 1.00 62.81 400 GLU A O 1
ATOM 3206 N N . ARG A 1 401 ? 4.439 -1.093 -5.505 1.00 63.56 401 ARG A N 1
ATOM 3207 C CA . ARG A 1 401 ? 5.759 -0.522 -5.842 1.00 63.56 401 ARG A CA 1
ATOM 3208 C C . ARG A 1 401 ? 5.676 0.541 -6.942 1.00 63.56 401 ARG A C 1
ATOM 3210 O O . ARG A 1 401 ? 4.784 0.490 -7.765 1.00 63.56 401 ARG A O 1
ATOM 3217 N N . PRO A 1 402 ? 6.642 1.460 -7.064 1.00 59.03 402 PRO A N 1
ATOM 3218 C CA . PRO A 1 402 ? 6.753 2.285 -8.265 1.00 59.03 402 PRO A CA 1
ATOM 3219 C C . PRO A 1 402 ? 7.106 1.465 -9.518 1.00 59.03 402 PRO A C 1
ATOM 3221 O O . PRO A 1 402 ? 7.675 0.378 -9.415 1.00 59.03 402 PRO A O 1
ATOM 3224 N N . LEU A 1 403 ? 6.816 2.016 -10.703 1.00 67.12 403 LEU A N 1
ATOM 3225 C CA . LEU A 1 403 ? 7.240 1.442 -11.982 1.00 67.12 403 LEU A CA 1
ATOM 3226 C C . LEU A 1 403 ? 8.744 1.617 -12.148 1.00 67.12 403 LEU A C 1
ATOM 3228 O O . LEU A 1 403 ? 9.241 2.743 -12.123 1.00 67.12 403 LEU A O 1
ATOM 3232 N N . TYR A 1 404 ? 9.445 0.512 -12.391 1.00 65.62 404 TYR A N 1
ATOM 3233 C CA . TYR A 1 404 ? 10.851 0.523 -12.784 1.00 65.62 404 TYR A CA 1
ATOM 3234 C C . TYR A 1 404 ? 11.017 -0.020 -14.189 1.00 65.62 404 TYR A C 1
ATOM 3236 O O . TYR A 1 404 ? 10.558 -1.117 -14.496 1.0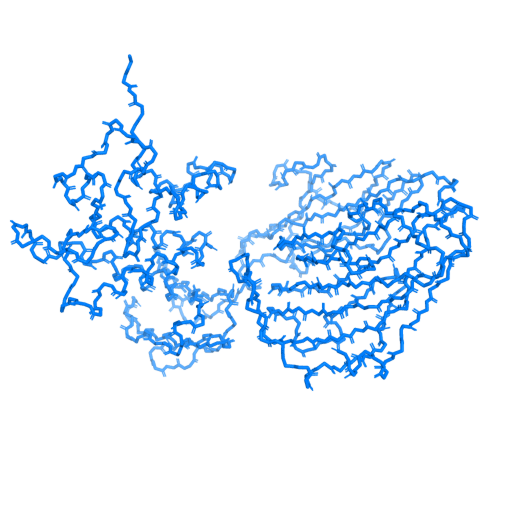0 65.62 404 TYR A O 1
ATOM 3244 N N . TYR A 1 405 ? 11.677 0.756 -15.043 1.00 73.75 405 TYR A N 1
ATOM 3245 C CA . TYR A 1 405 ? 11.945 0.337 -16.409 1.00 73.75 405 TYR A CA 1
ATOM 3246 C C . TYR A 1 405 ? 12.885 -0.883 -16.413 1.00 73.75 405 TYR A C 1
ATOM 3248 O O . TYR A 1 405 ? 13.813 -0.961 -15.614 1.00 73.75 405 TYR A O 1
ATOM 3256 N N . ASP A 1 406 ? 12.582 -1.859 -17.264 1.00 80.69 406 ASP A N 1
ATOM 3257 C CA . ASP A 1 406 ? 13.150 -3.213 -17.336 1.00 80.69 406 ASP A CA 1
ATOM 3258 C C . ASP A 1 406 ? 13.421 -3.891 -15.974 1.00 80.69 406 ASP A C 1
ATOM 3260 O O . ASP A 1 406 ? 14.425 -4.575 -15.791 1.00 80.69 406 ASP A O 1
ATOM 3264 N N . GLN A 1 407 ? 12.515 -3.714 -15.002 1.00 80.50 407 GLN A N 1
ATOM 3265 C CA . GLN A 1 407 ? 12.672 -4.248 -13.643 1.00 80.50 407 GLN A CA 1
ATOM 3266 C C . GLN A 1 407 ? 12.883 -5.765 -13.594 1.00 80.50 407 GLN A C 1
ATOM 3268 O O . GLN A 1 407 ? 13.672 -6.267 -12.790 1.00 80.50 407 GLN A O 1
ATOM 3273 N N . PHE A 1 408 ? 12.106 -6.493 -14.389 1.00 84.00 408 PHE A N 1
ATOM 3274 C CA . PHE A 1 408 ? 12.032 -7.942 -14.377 1.00 84.00 408 PHE A CA 1
ATOM 3275 C C . PHE A 1 408 ? 12.549 -8.492 -15.695 1.00 84.00 408 PHE A C 1
ATOM 3277 O O . PHE A 1 408 ? 12.060 -8.128 -16.761 1.00 84.00 408 PHE A O 1
ATOM 3284 N N . ASN A 1 409 ? 13.502 -9.414 -15.588 1.00 89.56 409 ASN A N 1
ATOM 3285 C CA . ASN A 1 409 ? 14.082 -10.145 -16.704 1.00 89.56 409 ASN A CA 1
ATOM 3286 C C . ASN A 1 409 ? 13.535 -11.570 -16.665 1.00 89.56 409 ASN A C 1
ATOM 3288 O O . ASN A 1 409 ? 13.864 -12.324 -15.751 1.00 89.56 409 ASN A O 1
ATOM 3292 N N . LEU A 1 410 ? 12.688 -11.920 -17.628 1.00 92.38 410 LEU A N 1
ATOM 3293 C CA . LEU A 1 410 ? 11.972 -13.191 -17.684 1.00 92.38 410 LEU A CA 1
ATOM 3294 C C . LEU A 1 410 ? 12.476 -13.995 -18.894 1.00 92.38 410 LEU A C 1
ATOM 3296 O O . LEU A 1 410 ? 12.034 -13.734 -20.018 1.00 92.38 410 LEU A O 1
ATOM 3300 N N . PRO A 1 411 ? 13.422 -14.936 -18.708 1.00 93.44 411 PRO A N 1
ATOM 3301 C CA . PRO A 1 411 ? 13.849 -15.839 -19.770 1.00 93.44 411 PRO A CA 1
ATOM 3302 C C . PRO A 1 411 ? 12.684 -16.746 -20.161 1.00 93.44 411 PRO A C 1
ATOM 3304 O O . PRO A 1 411 ? 12.118 -17.436 -19.314 1.00 93.44 411 PRO A O 1
ATOM 3307 N N . VAL A 1 412 ? 12.311 -16.734 -21.436 1.00 95.50 412 VAL A N 1
ATOM 3308 C CA . VAL A 1 412 ? 11.174 -17.494 -21.961 1.00 95.50 412 VAL A CA 1
ATOM 3309 C C . VAL A 1 412 ? 11.486 -18.063 -23.338 1.00 95.50 412 VAL A C 1
ATOM 3311 O O . VAL A 1 412 ? 12.408 -17.635 -24.033 1.00 95.50 412 VAL A O 1
ATOM 3314 N N . LYS A 1 413 ? 10.664 -19.024 -23.756 1.00 94.31 413 LYS A N 1
ATOM 3315 C CA . LYS A 1 413 ? 10.761 -19.653 -25.067 1.00 94.31 413 LYS A CA 1
ATOM 3316 C C . LYS A 1 413 ? 9.534 -19.318 -25.907 1.00 94.31 413 LYS A C 1
ATOM 3318 O O . LYS A 1 413 ? 8.410 -19.666 -25.547 1.00 94.31 413 LYS A O 1
ATOM 3323 N N . LEU A 1 414 ? 9.750 -18.643 -27.032 1.00 94.94 414 LEU A N 1
ATOM 3324 C CA . LEU A 1 414 ? 8.707 -18.380 -28.019 1.00 94.94 414 LEU A CA 1
ATOM 3325 C C . LEU A 1 414 ? 8.559 -19.588 -28.940 1.00 94.94 414 LEU A C 1
ATOM 3327 O O . LEU A 1 414 ? 9.547 -20.137 -29.424 1.00 94.94 414 LEU A O 1
ATOM 3331 N N . LYS A 1 415 ? 7.315 -19.976 -29.220 1.00 94.81 415 LYS A N 1
ATOM 3332 C CA . LYS A 1 415 ? 6.984 -20.950 -30.262 1.00 94.81 415 LYS A CA 1
ATOM 3333 C C . LYS A 1 415 ? 7.043 -20.263 -31.623 1.00 94.81 415 LYS A C 1
ATOM 3335 O O . LYS A 1 415 ? 6.747 -19.071 -31.734 1.00 94.81 415 LYS A O 1
ATOM 3340 N N . LYS A 1 416 ? 7.319 -21.031 -32.677 1.00 93.19 416 LYS A N 1
ATOM 3341 C CA . LYS A 1 416 ? 7.099 -20.562 -34.049 1.00 93.19 416 LYS A CA 1
ATOM 3342 C C . LYS A 1 416 ? 5.636 -20.138 -34.230 1.00 93.19 416 LYS A C 1
ATOM 3344 O O . LYS A 1 416 ? 4.723 -20.892 -33.893 1.00 93.19 416 LYS A O 1
ATOM 3349 N N . GLY A 1 417 ? 5.415 -18.968 -34.818 1.00 93.44 417 GLY A N 1
ATOM 3350 C CA . GLY A 1 417 ? 4.096 -18.371 -35.000 1.00 93.44 417 GLY A CA 1
ATOM 3351 C C . GLY A 1 417 ? 3.746 -17.358 -33.909 1.00 93.44 417 GLY A C 1
ATOM 3352 O O . GLY A 1 417 ? 4.617 -16.692 -33.355 1.00 93.44 417 GLY A O 1
ATOM 3353 N N . LYS A 1 418 ? 2.445 -17.193 -33.644 1.00 94.31 418 LYS A N 1
ATOM 3354 C CA . LYS A 1 418 ? 1.926 -16.211 -32.683 1.00 94.31 418 LYS A CA 1
ATOM 3355 C C . LYS A 1 418 ? 2.095 -16.701 -31.247 1.00 94.31 418 LYS A C 1
ATOM 3357 O O . LYS A 1 418 ? 1.643 -17.794 -30.916 1.00 94.31 418 LYS A O 1
ATOM 3362 N N . ASN A 1 419 ? 2.666 -15.851 -30.402 1.00 95.62 419 ASN A N 1
ATOM 3363 C CA . ASN A 1 419 ? 2.771 -16.058 -28.966 1.00 95.62 419 ASN A CA 1
ATOM 3364 C C . ASN A 1 419 ? 1.967 -14.980 -28.249 1.00 95.62 419 ASN A C 1
ATOM 3366 O O . ASN A 1 419 ? 2.279 -13.796 -28.366 1.00 95.62 419 ASN A O 1
ATOM 3370 N N . ARG A 1 420 ? 0.920 -15.374 -27.529 1.00 95.94 420 ARG A N 1
ATOM 3371 C CA . ARG A 1 420 ? 0.048 -14.423 -26.835 1.00 95.94 420 ARG A CA 1
ATOM 337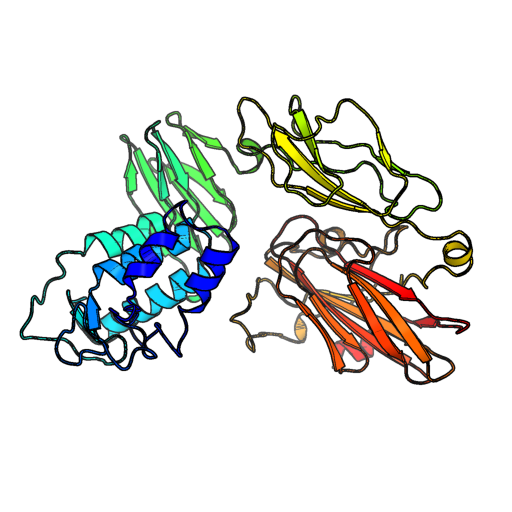2 C C . ARG A 1 420 ? 0.653 -14.067 -25.485 1.00 95.94 420 ARG A C 1
ATOM 3374 O O . ARG A 1 420 ? 0.886 -14.964 -24.678 1.00 95.94 420 ARG A O 1
ATOM 3381 N N . LEU A 1 421 ? 0.855 -12.776 -25.250 1.00 97.00 421 LEU A N 1
ATOM 3382 C CA . LEU A 1 421 ? 1.325 -12.230 -23.983 1.00 97.00 421 LEU A CA 1
ATOM 3383 C C . LEU A 1 421 ? 0.181 -11.451 -23.327 1.00 97.00 421 LEU A C 1
ATOM 3385 O O . LEU A 1 421 ? -0.358 -10.520 -23.926 1.00 97.00 421 LEU A O 1
ATOM 3389 N N . VAL A 1 422 ? -0.192 -11.846 -22.112 1.00 95.38 422 VAL A N 1
ATOM 3390 C CA . VAL A 1 422 ? -1.253 -11.214 -21.317 1.00 95.38 422 VAL A CA 1
ATOM 3391 C C . VAL A 1 422 ? -0.649 -10.711 -20.018 1.00 95.38 422 VAL A C 1
ATOM 3393 O O . VAL A 1 422 ? 0.047 -11.458 -19.341 1.00 95.38 422 VAL A O 1
ATOM 3396 N N . LEU A 1 423 ? -0.937 -9.467 -19.657 1.00 94.56 423 LEU A N 1
ATOM 3397 C CA . LEU A 1 423 ? -0.585 -8.880 -18.375 1.00 94.56 423 LEU A CA 1
ATOM 3398 C C . LEU A 1 423 ? -1.872 -8.542 -17.628 1.00 94.56 423 LEU A C 1
ATOM 3400 O O . LEU A 1 423 ? -2.783 -7.964 -18.214 1.00 94.56 423 LEU A O 1
ATOM 3404 N N . MET A 1 424 ? -1.924 -8.852 -16.338 1.00 91.38 424 MET A N 1
ATOM 3405 C CA . MET A 1 424 ? -2.848 -8.252 -15.381 1.00 91.38 424 MET A CA 1
ATOM 3406 C C . MET A 1 424 ? -2.025 -7.369 -14.451 1.00 91.38 424 MET A C 1
ATOM 3408 O O . MET A 1 424 ? -1.202 -7.886 -13.701 1.00 91.38 424 MET A O 1
ATOM 3412 N N . VAL A 1 425 ? -2.220 -6.055 -14.513 1.00 90.88 425 VAL A N 1
ATOM 3413 C CA . VAL A 1 425 ? -1.476 -5.078 -13.707 1.00 90.88 425 VAL A CA 1
ATOM 3414 C C . VAL A 1 425 ? -2.381 -4.608 -12.579 1.00 90.88 425 VAL A C 1
ATOM 3416 O O . VAL A 1 425 ? -3.460 -4.078 -12.844 1.00 90.88 425 VAL A O 1
ATOM 3419 N N . LEU A 1 426 ? -1.964 -4.837 -11.337 1.00 85.75 426 LEU A N 1
ATOM 3420 C CA . LEU A 1 426 ? -2.661 -4.403 -10.130 1.00 85.75 426 LEU A CA 1
ATOM 3421 C C . LEU A 1 426 ? -2.383 -2.924 -9.858 1.00 85.75 426 LEU A C 1
ATOM 3423 O O . LEU A 1 426 ? -1.425 -2.364 -10.385 1.00 85.75 426 LEU A O 1
ATOM 3427 N N . GLN A 1 427 ? -3.234 -2.304 -9.047 1.00 76.38 427 GLN A N 1
ATOM 3428 C CA . GLN A 1 427 ? -3.092 -0.913 -8.651 1.00 76.38 427 GLN A CA 1
ATOM 3429 C C . GLN A 1 427 ? -3.728 -0.653 -7.290 1.00 76.38 427 GLN A C 1
ATOM 3431 O O . GLN A 1 427 ? -4.949 -0.743 -7.147 1.00 76.38 427 GLN A O 1
ATOM 3436 N N . GLY A 1 428 ? -2.907 -0.286 -6.313 1.00 55.03 428 GLY A N 1
ATOM 3437 C CA . GLY A 1 428 ? -3.303 0.235 -5.009 1.00 55.03 428 GLY A CA 1
ATOM 3438 C C . GLY A 1 428 ? -3.524 1.749 -5.061 1.00 55.03 428 GLY A C 1
ATOM 3439 O O . GLY A 1 428 ? -4.545 2.246 -4.584 1.00 55.03 428 GLY A O 1
ATOM 3440 N N . GLY A 1 429 ? -2.649 2.503 -5.738 1.00 53.12 429 GLY A N 1
ATOM 3441 C CA . GLY A 1 429 ? -2.854 3.938 -5.967 1.00 53.12 429 GLY A CA 1
ATOM 3442 C C . GLY A 1 429 ? -1.626 4.706 -6.466 1.00 53.12 429 GLY A C 1
ATOM 3443 O O . GLY A 1 429 ? -0.499 4.236 -6.393 1.00 53.12 429 GLY A O 1
ATOM 3444 N N . GLY A 1 430 ? -1.838 5.932 -6.954 1.00 55.69 430 GLY A N 1
ATOM 3445 C CA . GLY A 1 430 ? -0.770 6.771 -7.516 1.00 55.69 430 GLY A CA 1
ATOM 3446 C C . GLY A 1 430 ? -0.630 6.601 -9.032 1.00 55.69 430 GLY A C 1
ATOM 3447 O O . GLY A 1 430 ? -1.627 6.454 -9.737 1.00 55.69 430 GLY A O 1
ATOM 3448 N N . SER A 1 431 ? 0.598 6.669 -9.556 1.00 61.97 431 SER A N 1
ATOM 3449 C CA . SER A 1 431 ? 0.847 6.449 -10.991 1.00 61.97 431 SER A CA 1
ATOM 3450 C C . SER A 1 431 ? 0.636 4.981 -11.347 1.00 61.97 431 SER A C 1
ATOM 3452 O O . SER A 1 431 ? 1.080 4.128 -10.604 1.00 61.97 431 SER A O 1
ATOM 3454 N N . TRP A 1 432 ? 0.019 4.668 -12.488 1.00 78.94 432 TRP A N 1
ATOM 3455 C CA . TRP A 1 432 ? -0.267 3.282 -12.867 1.00 78.94 432 TRP A CA 1
ATOM 3456 C C . TRP A 1 432 ? 0.134 3.013 -14.304 1.00 78.94 432 TRP A C 1
ATOM 3458 O O . TRP A 1 432 ? -0.328 3.692 -15.226 1.00 78.94 432 TRP A O 1
ATOM 3468 N N . GLY A 1 433 ? 0.975 2.008 -14.504 1.00 86.69 433 GLY A N 1
ATOM 3469 C CA . GLY A 1 433 ? 1.410 1.634 -15.833 1.00 86.69 433 GLY A CA 1
ATOM 3470 C C . GLY A 1 433 ? 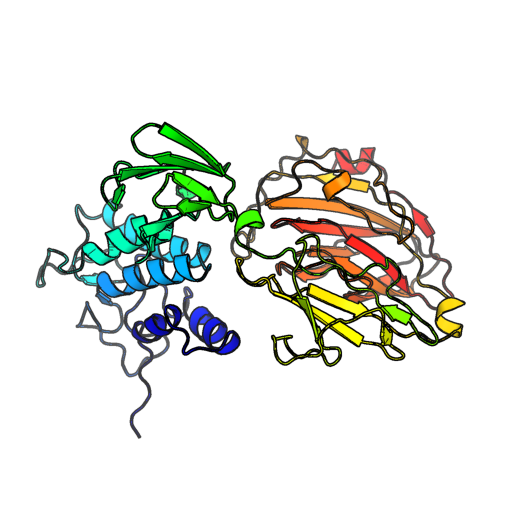2.313 0.419 -15.835 1.00 86.69 433 GLY A C 1
ATOM 3471 O O . GLY A 1 433 ? 2.671 -0.124 -14.785 1.00 86.69 433 GLY A O 1
ATOM 3472 N N . PHE A 1 434 ? 2.673 0.020 -17.045 1.00 94.88 434 PHE A N 1
ATOM 3473 C CA . PHE A 1 434 ? 3.633 -1.038 -17.304 1.00 94.88 434 PHE A CA 1
ATOM 3474 C C . PHE A 1 434 ? 4.372 -0.771 -18.615 1.00 94.88 434 PHE A C 1
ATOM 3476 O O . PHE A 1 434 ? 3.901 -0.003 -19.455 1.00 94.88 434 PHE A O 1
ATOM 3483 N N . HIS A 1 435 ? 5.490 -1.455 -18.824 1.00 94.12 435 HIS A N 1
ATOM 3484 C CA . HIS A 1 435 ? 6.124 -1.559 -20.137 1.00 94.12 435 HIS A CA 1
ATOM 3485 C C . HIS A 1 435 ? 6.624 -2.985 -20.383 1.00 94.12 435 HIS A C 1
ATOM 3487 O O . HIS A 1 435 ? 6.792 -3.780 -19.449 1.00 94.12 435 HIS A O 1
ATOM 3493 N N . VAL A 1 436 ? 6.847 -3.309 -21.656 1.00 95.88 436 VAL A N 1
ATOM 3494 C CA . VAL A 1 436 ? 7.411 -4.593 -22.079 1.00 95.88 436 VAL A CA 1
ATOM 3495 C C . VAL A 1 436 ? 8.382 -4.372 -23.230 1.00 95.88 436 VAL A C 1
ATOM 3497 O O . VAL A 1 436 ? 8.023 -3.796 -24.257 1.00 95.88 436 VAL A O 1
ATOM 3500 N N . ASN A 1 437 ? 9.584 -4.915 -23.083 1.00 92.19 437 ASN A N 1
ATOM 3501 C CA . ASN A 1 437 ? 10.560 -5.068 -24.147 1.00 92.19 437 ASN A CA 1
ATOM 3502 C C . ASN A 1 437 ? 10.921 -6.548 -24.314 1.00 92.19 437 ASN A C 1
ATOM 3504 O O . ASN A 1 437 ? 10.777 -7.349 -23.390 1.00 92.19 437 ASN A O 1
ATOM 3508 N N . VAL A 1 438 ? 11.413 -6.925 -25.491 1.00 92.44 438 VAL A N 1
ATOM 3509 C CA . VAL A 1 438 ? 11.880 -8.290 -25.761 1.00 92.44 438 VAL A CA 1
ATOM 3510 C C . VAL A 1 438 ? 13.314 -8.247 -26.256 1.00 92.44 438 VAL A C 1
ATOM 3512 O O . VAL A 1 438 ? 13.595 -7.748 -27.345 1.00 92.44 438 VAL A O 1
ATOM 3515 N N . LYS A 1 439 ? 14.234 -8.792 -25.462 1.00 89.12 439 LYS A N 1
ATOM 3516 C CA . LYS A 1 439 ? 15.624 -8.994 -25.867 1.00 89.12 439 LYS A CA 1
ATOM 3517 C C . LYS A 1 439 ? 15.742 -10.350 -26.559 1.00 89.12 439 LYS A C 1
ATOM 3519 O O . LYS A 1 439 ? 15.447 -11.378 -25.952 1.00 89.12 439 LYS A O 1
ATOM 3524 N N . ALA A 1 440 ? 16.163 -10.343 -27.820 1.00 83.31 440 ALA A N 1
ATOM 3525 C CA . ALA A 1 440 ? 16.366 -11.540 -28.629 1.00 83.31 440 ALA A CA 1
ATOM 3526 C C . ALA A 1 440 ? 17.665 -11.410 -29.432 1.00 83.31 440 ALA A C 1
ATOM 3528 O O . ALA A 1 440 ? 17.948 -10.345 -29.978 1.00 83.31 440 ALA A O 1
ATOM 3529 N N . GLU A 1 441 ? 18.444 -12.485 -29.527 1.00 73.38 441 GLU A N 1
ATOM 3530 C CA . GLU A 1 441 ? 19.626 -12.519 -30.391 1.00 73.38 441 GLU A CA 1
ATOM 3531 C C . GLU A 1 441 ? 19.208 -12.877 -31.823 1.00 73.38 441 GLU A C 1
ATOM 3533 O O . GLU A 1 441 ? 18.592 -13.914 -32.050 1.00 73.38 441 GLU A O 1
ATOM 3538 N N . GLY A 1 442 ? 19.500 -12.007 -32.796 1.00 63.72 442 GLY A N 1
ATOM 3539 C CA . GLY A 1 442 ? 19.398 -12.304 -34.236 1.00 63.72 442 GLY A CA 1
ATOM 3540 C C . GLY A 1 442 ? 17.993 -12.534 -34.826 1.00 63.72 442 GLY A C 1
ATOM 3541 O O . GLY A 1 442 ? 17.858 -12.574 -36.050 1.00 63.72 442 GLY A O 1
ATOM 3542 N N . ASN A 1 443 ? 16.946 -12.642 -34.004 1.00 60.66 443 ASN A N 1
ATOM 3543 C CA . ASN A 1 443 ? 15.598 -13.024 -34.433 1.00 60.66 443 ASN A CA 1
ATOM 3544 C C . ASN A 1 443 ? 14.724 -11.830 -34.842 1.00 60.66 443 ASN A C 1
ATOM 3546 O O . ASN A 1 443 ? 14.571 -10.857 -34.102 1.00 60.66 443 ASN A O 1
ATOM 3550 N N . LYS A 1 444 ? 14.074 -11.926 -36.011 1.00 72.81 444 LYS A N 1
ATOM 3551 C CA . LYS A 1 444 ? 13.081 -10.942 -36.479 1.00 72.81 444 LYS A CA 1
ATOM 3552 C C . LYS A 1 444 ? 11.725 -11.198 -35.823 1.00 72.81 444 LYS A C 1
ATOM 3554 O O . LYS A 1 444 ? 10.864 -11.867 -36.386 1.00 72.81 444 LYS A O 1
ATOM 3559 N N . LEU A 1 445 ? 11.526 -10.639 -34.636 1.00 85.69 445 LEU A N 1
ATOM 3560 C CA . LEU A 1 445 ? 10.226 -10.642 -33.968 1.00 85.69 445 LEU A CA 1
ATOM 3561 C C . LEU A 1 445 ? 9.306 -9.563 -34.557 1.00 85.69 445 LEU A C 1
ATOM 3563 O O . LEU A 1 445 ? 9.758 -8.483 -34.945 1.00 85.69 445 LEU A O 1
ATOM 3567 N N . LYS A 1 446 ? 8.001 -9.843 -34.613 1.00 86.44 446 LYS A N 1
ATOM 3568 C CA . LYS A 1 446 ? 6.972 -8.865 -35.004 1.00 86.44 446 LYS A CA 1
ATOM 3569 C C . LYS A 1 446 ? 5.879 -8.809 -33.950 1.00 86.44 446 LYS A C 1
ATOM 3571 O O . LYS A 1 446 ? 5.410 -9.848 -33.504 1.00 86.44 446 LYS A O 1
ATOM 3576 N N . VAL A 1 447 ? 5.444 -7.606 -33.596 1.00 86.44 447 VAL A N 1
ATOM 3577 C CA . VAL A 1 447 ? 4.311 -7.403 -32.686 1.00 86.44 447 VAL A CA 1
ATOM 3578 C C . VAL A 1 447 ? 3.041 -7.234 -33.504 1.00 86.44 447 VAL A C 1
ATOM 3580 O O . VAL A 1 447 ? 3.041 -6.524 -34.510 1.00 86.44 447 VAL A O 1
ATOM 3583 N N . VAL A 1 448 ? 1.968 -7.901 -33.093 1.00 86.75 448 VAL A N 1
ATOM 3584 C CA . VAL A 1 448 ? 0.655 -7.796 -33.727 1.00 86.75 448 VAL A CA 1
ATOM 3585 C C . VAL A 1 448 ? -0.404 -7.644 -32.642 1.00 86.75 448 VAL A C 1
ATOM 3587 O O . VAL A 1 448 ? -0.347 -8.309 -31.608 1.00 86.75 448 VAL A O 1
ATOM 3590 N N . LEU A 1 449 ? -1.393 -6.779 -32.875 1.00 87.50 449 LEU A N 1
ATOM 3591 C CA . LEU A 1 449 ? -2.565 -6.730 -32.007 1.00 87.50 449 LEU A CA 1
ATOM 3592 C C . LEU A 1 449 ? -3.409 -8.000 -32.209 1.00 87.50 449 LEU A C 1
ATOM 3594 O O . LEU A 1 449 ? -3.657 -8.386 -33.358 1.00 87.50 449 LEU A O 1
ATOM 3598 N N . PRO A 1 450 ? -3.883 -8.633 -31.126 1.00 83.62 450 PRO A N 1
ATOM 3599 C CA . PRO A 1 450 ? -4.853 -9.707 -31.235 1.00 83.62 450 PRO A CA 1
ATOM 3600 C C . PRO A 1 450 ? -6.181 -9.185 -31.796 1.00 83.62 450 PRO A C 1
ATOM 3602 O O . PRO A 1 450 ? -6.485 -7.992 -31.747 1.00 83.62 450 PRO A O 1
ATOM 3605 N N . ASP A 1 451 ? -6.996 -10.099 -32.314 1.00 81.88 451 ASP A N 1
ATOM 3606 C CA . ASP A 1 451 ? -8.324 -9.772 -32.828 1.00 81.88 451 ASP A CA 1
ATOM 3607 C C . ASP A 1 451 ? -9.271 -9.369 -31.679 1.00 81.88 451 ASP A C 1
ATOM 3609 O O . ASP A 1 451 ? -9.629 -10.192 -30.830 1.00 81.88 451 ASP A O 1
ATOM 3613 N N . ILE A 1 452 ? -9.681 -8.094 -31.670 1.00 77.38 452 ILE A N 1
ATOM 3614 C CA . ILE A 1 452 ? -10.589 -7.508 -30.672 1.00 77.38 452 ILE A CA 1
ATOM 3615 C C . ILE A 1 452 ? -11.931 -8.251 -30.628 1.00 77.38 452 ILE A C 1
ATOM 3617 O O . ILE A 1 452 ? -12.461 -8.489 -29.542 1.00 77.38 452 ILE A O 1
ATOM 3621 N N . GLU A 1 453 ? -12.494 -8.644 -31.775 1.00 67.81 453 GLU A N 1
ATOM 3622 C CA . GLU A 1 453 ? -13.784 -9.343 -31.796 1.00 67.81 453 GLU A CA 1
ATOM 3623 C C . GLU A 1 453 ? -13.679 -10.732 -31.174 1.00 67.81 453 GLU A C 1
ATOM 3625 O O . GLU A 1 453 ? -14.624 -11.216 -30.548 1.00 67.81 453 GLU A O 1
ATOM 3630 N N . LEU A 1 454 ? -12.529 -11.383 -31.344 1.00 68.38 454 LEU A N 1
ATOM 3631 C CA . LEU A 1 454 ? -12.277 -12.706 -30.794 1.00 68.38 454 LEU A CA 1
ATOM 3632 C C . LEU A 1 454 ? -12.041 -12.653 -29.279 1.00 68.38 454 LEU A C 1
ATOM 3634 O O . LEU A 1 454 ? -12.464 -13.565 -28.568 1.00 68.38 454 LEU A O 1
ATOM 3638 N N . LEU A 1 455 ? -11.416 -11.577 -28.794 1.00 70.19 455 LEU A N 1
ATOM 3639 C CA . LEU A 1 455 ? -11.220 -11.303 -27.370 1.00 70.19 455 LEU A CA 1
ATOM 3640 C C . LEU A 1 455 ? -12.518 -10.929 -26.647 1.00 70.19 455 LEU A C 1
ATOM 3642 O O . LEU A 1 455 ? -12.681 -11.301 -25.495 1.00 70.19 455 LEU A O 1
ATOM 3646 N N . ASN A 1 456 ? -13.452 -10.242 -27.310 1.00 64.81 456 ASN A N 1
ATOM 3647 C CA . ASN A 1 456 ? -14.768 -9.929 -26.734 1.00 64.81 456 ASN A CA 1
ATOM 3648 C C . ASN A 1 456 ? -15.714 -11.150 -26.681 1.00 64.81 456 ASN A C 1
ATOM 3650 O O . ASN A 1 456 ? -16.724 -11.123 -25.982 1.00 64.81 456 ASN A O 1
ATOM 3654 N N . LYS A 1 457 ? -15.425 -12.219 -27.441 1.00 56.72 457 LYS A N 1
ATOM 3655 C CA . LYS A 1 457 ? -16.241 -13.450 -27.510 1.00 56.72 457 LYS A CA 1
ATOM 3656 C C . LYS A 1 457 ? -15.801 -14.547 -26.532 1.00 56.72 457 LYS A C 1
ATOM 3658 O O . LYS A 1 457 ? -16.564 -15.490 -26.316 1.00 56.72 457 LYS A O 1
ATOM 3663 N N . LYS A 1 458 ? -14.583 -14.476 -25.993 1.00 46.56 458 LYS A N 1
ATOM 3664 C CA . LYS A 1 458 ? -13.980 -15.488 -25.110 1.00 46.56 458 LYS A CA 1
ATOM 3665 C C . LYS A 1 458 ? -13.802 -14.946 -23.709 1.00 46.56 458 LYS A C 1
ATOM 3667 O O . LYS A 1 458 ? -13.950 -15.786 -22.792 1.00 46.56 458 LYS A O 1
#

Sequence (458 aa):
GRKPVYSNLLFDLIGTDVLTGEERLGLLSHLNDNEFLGKYSIYSISRQDRVHWDRVDTDWGGGGSYTGIPMQLVRNLYQTGMGELAWTILNRFTNYVDHFPYISQNFRADELFQDESSMAMAICAGAGVEAIVFGLFGLTPQIDGTLDIRPYYSYEVGKSSLNDYQFRGHSYDVTMNRYGFKVMRDGNDYGSYRHGESVRILPNGKILTYDDMYVSTPTVDTDDFVFVNAKQIILNTETSGASIYYTLDGTQPTKQSTEYNGPFTISASSQVKAIAYHKEMKASKVSIIYFNKVNESEIESPPLMIKDFLISQSFHGYVGAEGKNDYPMNRTDIQWRKAEVDERGIVWLSKQLTPFNNCHAFAVTEIYSDEESEVTILTGTNDGAFIWLNDELIFESYKERPLYYDQFNLPVKLKKGKNRLVLMVLQGGGSWGFHVNVKAEGNKLKVVLPDIELLNKK

InterPro domains:
  IPR008928 Six-hairpin glycosidase superfamily [SSF48208] (16-182)
  IPR059177 GH29D-like, beta-sandwich domain [PF13290] (229-287)

Foldseek 3Di:
DDDDWAFLVVLLCLLDPPDDPVRNVVNVVQLDPQFFAAQQAGFGGTPVCPPQADPPDQPRHHQHHQPQSRLLSLLSCQVNVVNVSSCVRLVSNVVLCVPPVDRARMDGRHDNDDDPVDGRDHPNPVSNVSSVVCRQQNWDADPQGKTKTAHDDDQVCAWDKDWQDDGPRKGWIWIDHPAFIWIDINNHGLDTDGHPKMWIQHPVRDIDTPPRAEWAEKDWPDPAQEEAFKDKTFIDTPDPPKWKFWDFAPDATDPPHHTDPGIDMDGAWTWIWMKIDDPRHHIHDIDTATHHHDHPVCVVQPFAWAQWKWKWFFDAAADAPVNVPPDPGDLVRTDTDTFGADPLQKGFCVVPDPPQARGKMKIKWKKAFQAKFKKWKQKWWQAWKWKDKQNHTQDGDRDHHGTYGSPDTGTDIDHHGIIMMMMIGGHNDDTGIMTITMGGPPTDMDMDGPDSVVSSVD

pLDDT: mean 84.08, std 12.47, range [38.53, 98.44]

Radius of gyration: 26.07 Å; chains: 1; bounding box: 54×55×73 Å

Organism: NCBI:txid652676